Protein AF-0000000066259287 (afdb_homodimer)

Nearest PDB structures (foldseek):
  2nr0-assembly1_B  TM=9.447E-01  e=2.515E-27  Escherichia coli K-12
  1vs3-assembly1_B  TM=9.366E-01  e=5.566E-27  Thermus thermophilus HB8
  2nre-assembly1_A-2  TM=9.386E-01  e=3.685E-23  Escherichia coli K-12
  8q70-assembly1_A-2  TM=9.189E-01  e=1.086E-23  Pyrococcus furiosus
  7r9g-assembly1_A-2  TM=7.510E-01  e=1.791E-16  Saccharomyces cerevisiae

pLDDT: mean 96.59, std 5.06, range [60.34, 98.94]

Sequence (496 aa):
MTRYKAIISYDGSGFFGYQVQPNTRTVQAEIEKALEKMHKGKSVRITASGRTDTGVHAKGQVIHFDSELDITAEKFQKALQVMTPFDISFLTVEEAPADFHARFGTVGKEYRYVIKRTKIFDPFSRNFALHYPYELDIAKMKQASERLIGEHDFTSFCSARTERDSKVRTLYSIDFYEEDAETLVIAFQGNGFLYNMVRILTGTLLDAGQGRISPDDITKALLAHDRQKLISKTAPPQGLYLWRVDYEMTRYKAIISYDGSGFFGYQVQPNTRTVQAEIEKALEKMHKGKSVRITASGRTDTGVHAKGQVIHFDSELDITAEKFQKALQVMTPFDISFLTVEEAPADFHARFGTVGKEYRYVIKRTKIFDPFSRNFALHYPYELDIAKMKQASERLIGEHDFTSFCSARTERDSKVRTLYSIDFYEEDAETLVIAFQGNGFLYNMVRILTGTLLDAGQGRISPDDITKALLAHDRQKLISKTAPPQGLYLWRVDYE

Secondary structure (DSSP, 8-state):
-EEEEEEEEE-GGGSS-SS--TTS--HHHHHHHHHHHHTTT-----EES--PPTT-EEEEEEEEEEE-----HHHHHHHHHHHS-TTEEEEEEEEE-TT--TTTSEEEEEEEEEEE--SS--TTTTTTSEE--S---HHHHHHHHHTTSEEEE-GGGS-TT--SS--EEEEEEEEEEEEETTEEEEEEEES---TTHHHHHHHHHHHHHTTSS-HHHHHHHHHHT-GGG--PPPPPGGGEEEEEEEE-/-EEEEEEEEE-GGGSS-SS--TTS--HHHHHHHHHHHHTTT-----EES--PPTT-EEEEEEEEEEE-----HHHHHHHHHHHS-TTEEEEEEEEE-TT--TTTSEEEEEEEEEEE--SS--TTTTTTSEE--S---HHHHHHHHHTTSEEEE-GGGS-TT--SS--EEEEEEEEEEEEETTEEEEEEEES---TTHHHHHHHHHHHHHTTSS-HHHHHHHHHHT-GGG--PPPPPGGGEEEEEEEE-

Structure (mmCIF, N/CA/C/O backbone):
data_AF-0000000066259287-model_v1
#
loop_
_entity.id
_entity.type
_entity.pdbx_description
1 polymer 'tRNA pseudouridine synthase A'
#
loop_
_atom_site.group_PDB
_atom_site.id
_atom_site.type_symbol
_atom_site.label_atom_id
_atom_site.label_alt_id
_atom_site.label_comp_id
_atom_site.label_asym_id
_atom_site.label_entity_id
_atom_site.label_seq_id
_atom_site.pdbx_PDB_ins_code
_atom_site.Cartn_x
_atom_site.Cartn_y
_atom_site.Cartn_z
_atom_site.occupancy
_atom_site.B_iso_or_equiv
_atom_site.auth_seq_id
_atom_site.auth_comp_id
_atom_site.auth_asym_id
_atom_site.auth_atom_id
_atom_site.pdbx_PDB_model_num
ATOM 1 N N . MET A 1 1 ? -24 -31.766 -3.244 1 91.5 1 MET A N 1
ATOM 2 C CA . MET A 1 1 ? -22.875 -30.844 -2.998 1 91.5 1 MET A CA 1
ATOM 3 C C . MET A 1 1 ? -22.531 -30.047 -4.25 1 91.5 1 MET A C 1
ATOM 5 O O . MET A 1 1 ? -22.484 -30.609 -5.348 1 91.5 1 MET A O 1
ATOM 9 N N . THR A 1 2 ? -22.562 -28.812 -4.176 1 97.38 2 THR A N 1
ATOM 10 C CA . THR A 1 2 ? -22.281 -27.922 -5.297 1 97.38 2 THR A CA 1
ATOM 11 C C . THR A 1 2 ? -20.828 -27.453 -5.262 1 97.38 2 THR A C 1
ATOM 13 O O . THR A 1 2 ? -20.297 -27.125 -4.199 1 97.38 2 THR A O 1
ATOM 16 N N . ARG A 1 3 ? -20.203 -27.547 -6.453 1 98.25 3 ARG A N 1
ATOM 17 C CA . ARG A 1 3 ? -18.844 -27.016 -6.578 1 98.25 3 ARG A CA 1
ATOM 18 C C . ARG A 1 3 ? -18.875 -25.531 -6.895 1 98.25 3 ARG A C 1
ATOM 20 O O . ARG A 1 3 ? -19.609 -25.078 -7.773 1 98.25 3 ARG A O 1
ATOM 27 N N . TYR A 1 4 ? -18.031 -24.781 -6.133 1 98.69 4 TYR A N 1
ATOM 28 C CA . TYR A 1 4 ? -17.891 -23.344 -6.359 1 98.69 4 TYR A CA 1
ATOM 29 C C . TYR A 1 4 ? -16.453 -23 -6.766 1 98.69 4 TYR A C 1
ATOM 31 O O . TYR A 1 4 ? -15.5 -23.547 -6.23 1 98.69 4 TYR A O 1
ATOM 39 N N . LYS A 1 5 ? -16.344 -22.125 -7.77 1 98.81 5 LYS A N 1
ATOM 40 C CA . LYS A 1 5 ? -15.102 -21.484 -8.172 1 98.81 5 LYS A CA 1
ATOM 41 C C . LYS A 1 5 ? -15.055 -20.031 -7.691 1 98.81 5 LYS A C 1
ATOM 43 O O . LYS A 1 5 ? -16.016 -19.281 -7.859 1 98.81 5 LYS A O 1
ATOM 48 N N . ALA A 1 6 ? -13.984 -19.656 -7.082 1 98.88 6 ALA A N 1
ATOM 49 C CA . ALA A 1 6 ? -13.82 -18.281 -6.633 1 98.88 6 ALA A CA 1
ATOM 50 C C . ALA A 1 6 ? -12.5 -17.703 -7.133 1 98.88 6 ALA A C 1
ATOM 52 O O . ALA A 1 6 ? -11.477 -18.391 -7.141 1 98.88 6 ALA A O 1
ATOM 53 N N . ILE A 1 7 ? -12.531 -16.484 -7.621 1 98.88 7 ILE A N 1
ATOM 54 C CA . ILE A 1 7 ? -11.328 -15.688 -7.848 1 98.88 7 ILE A CA 1
ATOM 55 C C . ILE A 1 7 ? -11.078 -14.773 -6.648 1 98.88 7 ILE A C 1
ATOM 57 O O . ILE A 1 7 ? -11.961 -13.992 -6.266 1 98.88 7 ILE A O 1
ATOM 61 N N . ILE A 1 8 ? -9.906 -14.906 -6.078 1 98.88 8 ILE A N 1
ATOM 62 C CA . ILE A 1 8 ? -9.633 -14.125 -4.879 1 98.88 8 ILE A CA 1
ATOM 63 C C . ILE A 1 8 ? -8.352 -13.312 -5.074 1 98.88 8 ILE A C 1
ATOM 65 O O . ILE A 1 8 ? -7.5 -13.68 -5.887 1 98.88 8 ILE A O 1
ATOM 69 N N . SER A 1 9 ? -8.266 -12.227 -4.402 1 98.88 9 SER A N 1
ATOM 70 C CA . SER A 1 9 ? -7.09 -11.375 -4.293 1 98.88 9 SER A CA 1
ATOM 71 C C . SER A 1 9 ? -6.648 -11.219 -2.842 1 98.88 9 SER A C 1
ATOM 73 O O . SER A 1 9 ? -7.473 -11.25 -1.929 1 98.88 9 SER A O 1
ATOM 75 N N . TYR A 1 10 ? -5.324 -11.195 -2.646 1 98.88 10 TYR A N 1
ATOM 76 C CA . TYR A 1 10 ? -4.887 -10.984 -1.27 1 98.88 10 TYR A CA 1
ATOM 77 C C . TYR A 1 10 ? -3.535 -10.281 -1.226 1 98.88 10 TYR A C 1
ATOM 79 O O . TYR A 1 10 ? -2.688 -10.5 -2.098 1 98.88 10 TYR A O 1
ATOM 87 N N . ASP A 1 11 ? -3.402 -9.398 -0.291 1 98.75 11 ASP A N 1
ATOM 88 C CA . ASP A 1 11 ? -2.123 -8.867 0.172 1 98.75 11 ASP A CA 1
ATOM 89 C C . ASP A 1 11 ? -1.37 -9.898 1.007 1 98.75 11 ASP A C 1
ATOM 91 O O . ASP A 1 11 ? -1.726 -10.148 2.16 1 98.75 11 ASP A O 1
ATOM 95 N N . GLY A 1 12 ? -0.297 -10.398 0.439 1 98.62 12 GLY A N 1
ATOM 96 C CA . GLY A 1 12 ? 0.396 -11.516 1.062 1 98.62 12 GLY A CA 1
ATOM 97 C C . GLY A 1 12 ? 1.355 -11.094 2.156 1 98.62 12 GLY A C 1
ATOM 98 O O . GLY A 1 12 ? 1.948 -11.93 2.834 1 98.62 12 GLY A O 1
ATOM 99 N N . SER A 1 13 ? 1.472 -9.867 2.473 1 97.75 13 SER A N 1
ATOM 100 C CA . SER A 1 13 ? 2.506 -9.328 3.354 1 97.75 13 SER A CA 1
ATOM 101 C C . SER A 1 13 ? 2.387 -9.906 4.762 1 97.75 13 SER A C 1
ATOM 103 O O . SER A 1 13 ? 3.391 -10.078 5.453 1 97.75 13 SER A O 1
ATOM 105 N N . GLY A 1 14 ? 1.187 -10.234 5.152 1 97.19 14 GLY A N 1
ATOM 106 C CA . GLY A 1 14 ? 0.972 -10.688 6.516 1 97.19 14 GLY A CA 1
ATOM 107 C C . GLY A 1 14 ? 0.771 -12.188 6.617 1 97.19 14 GLY A C 1
ATOM 108 O O . GLY A 1 14 ? 0.354 -12.695 7.66 1 97.19 14 GLY A O 1
ATOM 109 N N . PHE A 1 15 ? 1.06 -12.883 5.527 1 98.5 15 PHE A N 1
ATOM 110 C CA . PHE A 1 15 ? 0.811 -14.32 5.508 1 98.5 15 PHE A CA 1
ATOM 111 C C . PHE A 1 15 ? 2.119 -15.094 5.387 1 98.5 15 PHE A C 1
ATOM 113 O O . PHE A 1 15 ? 3.047 -14.648 4.711 1 98.5 15 PHE A O 1
ATOM 120 N N . PHE A 1 16 ? 2.172 -16.219 5.973 1 98.12 16 PHE A N 1
ATOM 121 C CA . PHE A 1 16 ? 3.248 -17.172 5.766 1 98.12 16 PHE A CA 1
ATOM 122 C C . PHE A 1 16 ? 2.926 -18.109 4.605 1 98.12 16 PHE A C 1
ATOM 124 O O . PHE A 1 16 ? 2.973 -19.328 4.754 1 98.12 16 PHE A O 1
ATOM 131 N N . GLY A 1 17 ? 2.525 -17.453 3.447 1 98 17 GLY A N 1
ATOM 132 C CA . GLY A 1 17 ? 2.186 -18.188 2.234 1 98 17 GLY A CA 1
ATOM 133 C C . GLY A 1 17 ? 0.707 -18.5 2.127 1 98 17 GLY A C 1
ATOM 134 O O . GLY A 1 17 ? -0.093 -18.062 2.951 1 98 17 GLY A O 1
ATOM 135 N N . TYR A 1 18 ? 0.449 -19.203 1.078 1 98.5 18 TYR A N 1
ATOM 136 C CA . TYR A 1 18 ? -0.935 -19.578 0.822 1 98.5 18 TYR A CA 1
ATOM 137 C C . TYR A 1 18 ? -1.328 -20.797 1.652 1 98.5 18 TYR A C 1
ATOM 139 O O . TYR A 1 18 ? -2.367 -20.797 2.316 1 98.5 18 TYR A O 1
ATOM 147 N N . GLN A 1 19 ? -0.509 -21.781 1.679 1 97.62 19 GLN A N 1
ATOM 148 C CA . GLN A 1 19 ? -0.837 -23.109 2.166 1 97.62 19 GLN A CA 1
ATOM 149 C C . GLN A 1 19 ? -0.815 -23.156 3.691 1 97.62 19 GLN A C 1
ATOM 151 O O . GLN A 1 19 ? 0.083 -22.609 4.324 1 97.62 19 GLN A O 1
ATOM 156 N N . VAL A 1 20 ? -1.733 -23.922 4.199 1 97.62 20 VAL A N 1
ATOM 157 C CA . VAL A 1 20 ? -1.843 -24.094 5.645 1 97.62 20 VAL A CA 1
ATOM 158 C C . VAL A 1 20 ? -0.52 -24.609 6.203 1 97.62 20 VAL A C 1
ATOM 160 O O . VAL A 1 20 ? 0.093 -25.516 5.629 1 97.62 20 VAL A O 1
ATOM 163 N N . GLN A 1 21 ? -0.081 -24.016 7.203 1 94.38 21 GLN A N 1
ATOM 164 C CA . GLN A 1 21 ? 1.09 -24.406 7.98 1 94.38 21 GLN A CA 1
ATOM 165 C C . GLN A 1 21 ? 0.806 -24.328 9.477 1 94.38 21 GLN A C 1
ATOM 167 O O . GLN A 1 21 ? 0.05 -23.453 9.922 1 94.38 21 GLN A O 1
ATOM 172 N N . PRO A 1 22 ? 1.396 -25.172 10.234 1 92.88 22 PRO A N 1
ATOM 173 C CA . PRO A 1 22 ? 1.131 -25.156 11.68 1 92.88 22 PRO A CA 1
ATOM 174 C C . PRO A 1 22 ? 1.491 -23.812 12.328 1 92.88 22 PRO A C 1
ATOM 176 O O . PRO A 1 22 ? 2.564 -23.266 12.062 1 92.88 22 PRO A O 1
ATOM 179 N N . ASN A 1 23 ? 0.58 -23.312 13.102 1 93.81 23 ASN A N 1
ATOM 180 C CA . ASN A 1 23 ? 0.761 -22.172 13.992 1 93.81 23 ASN A CA 1
ATOM 181 C C . ASN A 1 23 ? 1.172 -20.906 13.219 1 93.81 23 ASN A C 1
ATOM 183 O O . ASN A 1 23 ? 1.938 -20.094 13.727 1 93.81 23 ASN A O 1
ATOM 187 N N . THR A 1 24 ? 0.834 -20.844 12.008 1 96.12 24 THR A N 1
ATOM 188 C CA . THR A 1 24 ? 1.134 -19.641 11.234 1 96.12 24 THR A CA 1
ATOM 189 C C . THR A 1 24 ? -0.104 -19.156 10.477 1 96.12 24 THR A C 1
ATOM 191 O O . THR A 1 24 ? -1.01 -19.953 10.195 1 96.12 24 THR A O 1
ATOM 194 N N . ARG A 1 25 ? -0.189 -17.859 10.219 1 97.88 25 ARG A N 1
ATOM 195 C CA . ARG A 1 25 ? -1.289 -17.281 9.469 1 97.88 25 ARG A CA 1
ATOM 196 C C . ARG A 1 25 ? -1.091 -17.469 7.969 1 97.88 25 ARG A C 1
ATOM 198 O O . ARG A 1 25 ? -0.099 -17.016 7.398 1 97.88 25 ARG A O 1
ATOM 205 N N . THR A 1 26 ? -1.987 -18.234 7.34 1 98.75 26 THR A N 1
ATOM 206 C CA . THR A 1 26 ? -1.92 -18.469 5.902 1 98.75 26 THR A CA 1
ATOM 207 C C . THR A 1 26 ? -3.238 -18.109 5.227 1 98.75 26 THR A C 1
ATOM 209 O O . THR A 1 26 ? -4.27 -17.984 5.891 1 98.75 26 THR A O 1
ATOM 212 N N . VAL A 1 27 ? -3.229 -17.844 3.932 1 98.81 27 VAL A N 1
ATOM 213 C CA . VAL A 1 27 ? -4.418 -17.469 3.176 1 98.81 27 VAL A CA 1
ATOM 214 C C . VAL A 1 27 ? -5.457 -18.578 3.244 1 98.81 27 VAL A C 1
ATOM 216 O O . VAL A 1 27 ? -6.621 -18.344 3.557 1 98.81 27 VAL A O 1
ATOM 219 N N . GLN A 1 28 ? -4.984 -19.781 3.002 1 98.81 28 GLN A N 1
ATOM 220 C CA . GLN A 1 28 ? -5.863 -20.953 2.996 1 98.81 28 GLN A CA 1
ATOM 221 C C . GLN A 1 28 ? -6.559 -21.125 4.344 1 98.81 28 GLN A C 1
ATOM 223 O O . GLN A 1 28 ? -7.77 -21.344 4.402 1 98.81 28 GLN A O 1
ATOM 228 N N . ALA A 1 29 ? -5.793 -21.031 5.395 1 98.56 29 ALA A N 1
ATOM 229 C CA . ALA A 1 29 ? -6.34 -21.219 6.734 1 98.56 29 ALA A CA 1
ATOM 230 C C . ALA A 1 29 ? -7.441 -20.219 7.031 1 98.56 29 ALA A C 1
ATOM 232 O O . ALA A 1 29 ? -8.477 -20.562 7.598 1 98.56 29 ALA A O 1
ATOM 233 N N . GLU A 1 30 ? -7.242 -18.969 6.66 1 98.69 30 GLU A N 1
ATOM 234 C CA . GLU A 1 30 ? -8.242 -17.922 6.898 1 98.69 30 GLU A CA 1
ATOM 235 C C . GLU A 1 30 ? -9.539 -18.219 6.152 1 98.69 30 GLU A C 1
ATOM 237 O O . GLU A 1 30 ? -10.625 -18.047 6.695 1 98.69 30 GLU A O 1
ATOM 242 N N . ILE A 1 31 ? -9.414 -18.656 4.918 1 98.81 31 ILE A N 1
ATOM 243 C CA . ILE A 1 31 ? -10.586 -18.922 4.098 1 98.81 31 ILE A CA 1
ATOM 244 C C . ILE A 1 31 ? -11.312 -20.156 4.625 1 98.81 31 ILE A C 1
ATOM 246 O O . ILE A 1 31 ? -12.547 -20.172 4.738 1 98.81 31 ILE A O 1
ATOM 250 N N . GLU A 1 32 ? -10.57 -21.203 4.957 1 98.69 32 GLU A N 1
ATOM 251 C CA . GLU A 1 32 ? -11.195 -22.422 5.465 1 98.69 32 GLU A CA 1
ATOM 252 C C . GLU A 1 32 ? -11.867 -22.188 6.812 1 98.69 32 GLU A C 1
ATOM 254 O O . GLU A 1 32 ? -12.898 -22.781 7.113 1 98.69 32 GLU A O 1
ATOM 259 N N . LYS A 1 33 ? -11.266 -21.344 7.621 1 98.38 33 LYS A N 1
ATOM 260 C CA . LYS A 1 33 ? -11.906 -20.938 8.875 1 98.38 33 LYS A CA 1
ATOM 261 C C . LYS A 1 33 ? -13.273 -20.312 8.617 1 98.38 33 LYS A C 1
ATOM 263 O O . LYS A 1 33 ? -14.242 -20.641 9.305 1 98.38 33 LYS A O 1
ATOM 268 N N . ALA A 1 34 ? -13.352 -19.406 7.684 1 98.62 34 ALA A N 1
ATOM 269 C CA . ALA A 1 34 ? -14.609 -18.766 7.324 1 98.62 34 ALA A CA 1
ATOM 270 C C . ALA A 1 34 ? -15.625 -19.781 6.816 1 98.62 34 ALA A C 1
ATOM 272 O O . ALA A 1 34 ? -16.781 -19.766 7.227 1 98.62 34 ALA A O 1
ATOM 273 N N . LEU A 1 35 ? -15.188 -20.703 5.965 1 98.75 35 LEU A N 1
ATOM 274 C CA . LEU A 1 35 ? -16.062 -21.734 5.418 1 98.75 35 LEU A CA 1
ATOM 275 C C . LEU A 1 35 ? -16.562 -22.656 6.52 1 98.75 35 LEU A C 1
ATOM 277 O O . LEU A 1 35 ? -17.719 -23.062 6.508 1 98.75 35 LEU A O 1
ATOM 281 N N . GLU A 1 36 ? -15.656 -22.984 7.426 1 98.69 36 GLU A N 1
ATOM 282 C CA . GLU A 1 36 ? -16.047 -23.828 8.547 1 98.69 36 GLU A CA 1
ATOM 283 C C . GLU A 1 36 ? -17.172 -23.172 9.359 1 98.69 36 GLU A C 1
ATOM 285 O O . GLU A 1 36 ? -18.141 -23.844 9.719 1 98.69 36 GLU A O 1
ATOM 290 N N . LYS A 1 37 ? -17.031 -21.922 9.609 1 98.31 37 LYS A N 1
ATOM 291 C CA . LYS A 1 37 ? -18.047 -21.188 10.336 1 98.31 37 LYS A CA 1
ATOM 292 C C . LYS A 1 37 ? -19.375 -21.172 9.57 1 98.31 37 LYS A C 1
ATOM 294 O O . LYS A 1 37 ? -20.438 -21.406 10.148 1 98.31 37 LYS A O 1
ATOM 299 N N . MET A 1 38 ? -19.297 -20.953 8.289 1 97.81 38 MET A N 1
ATOM 300 C CA . MET A 1 38 ? -20.484 -20.922 7.445 1 97.81 38 MET A CA 1
ATOM 301 C C . MET A 1 38 ? -21.188 -22.266 7.438 1 97.81 38 MET A C 1
ATOM 303 O O . MET A 1 38 ? -22.391 -22.344 7.223 1 97.81 38 MET A O 1
ATOM 307 N N . HIS A 1 39 ? -20.406 -23.281 7.688 1 98.12 39 HIS A N 1
ATOM 308 C CA . HIS A 1 39 ? -20.938 -24.641 7.617 1 98.12 39 HIS A CA 1
ATOM 309 C C . HIS A 1 39 ? -21.141 -25.234 9.008 1 98.12 39 HIS A C 1
ATOM 311 O O . HIS A 1 39 ? -21.047 -26.438 9.195 1 98.12 39 HIS A O 1
ATOM 317 N N . LYS A 1 40 ? -21.203 -24.359 9.992 1 97.38 40 LYS A N 1
ATOM 318 C CA . LYS A 1 40 ? -21.547 -24.734 11.359 1 97.38 40 LYS A CA 1
ATOM 319 C C . LYS A 1 40 ? -20.531 -25.719 11.945 1 97.38 40 LYS A C 1
ATOM 321 O O . LYS A 1 40 ? -20.922 -26.719 12.539 1 97.38 40 LYS A O 1
ATOM 326 N N . GLY A 1 41 ? -19.312 -25.484 11.609 1 97.5 41 GLY A N 1
ATOM 327 C CA . GLY A 1 41 ? -18.25 -26.266 12.242 1 97.5 41 GLY A CA 1
ATOM 328 C C . GLY A 1 41 ? -17.734 -27.391 11.367 1 97.5 41 GLY A C 1
ATOM 329 O O . GLY A 1 41 ? -16.719 -28.016 11.68 1 97.5 41 GLY A O 1
ATOM 330 N N . LYS A 1 42 ? -18.484 -27.672 10.281 1 97.88 42 LYS A N 1
ATOM 331 C CA . LYS A 1 42 ? -18.016 -28.688 9.344 1 97.88 42 LYS A CA 1
ATOM 332 C C . LYS A 1 42 ? -16.859 -28.156 8.5 1 97.88 42 LYS A C 1
ATOM 334 O O . LYS A 1 42 ? -16.953 -27.062 7.922 1 97.88 42 LYS A O 1
ATOM 339 N N . SER A 1 43 ? -15.859 -28.938 8.492 1 97.62 43 SER A N 1
ATOM 340 C CA . SER A 1 43 ? -14.688 -28.531 7.73 1 97.62 43 SER A CA 1
ATOM 341 C C . SER A 1 43 ? -14.945 -28.594 6.227 1 97.62 43 SER A C 1
ATOM 343 O O . SER A 1 43 ? -15.562 -29.547 5.738 1 97.62 43 SER A O 1
ATOM 345 N N . VAL A 1 44 ? -14.555 -27.578 5.512 1 98.06 44 VAL A N 1
ATOM 346 C CA . VAL A 1 44 ? -14.57 -27.5 4.055 1 98.06 44 VAL A CA 1
ATOM 347 C C . VAL A 1 44 ? -13.172 -27.188 3.533 1 98.06 44 VAL A C 1
ATOM 349 O O . VAL A 1 44 ? -12.609 -26.141 3.85 1 98.06 44 VAL A O 1
ATOM 352 N N . ARG A 1 45 ? -12.648 -28.078 2.779 1 97.56 45 ARG A N 1
ATOM 353 C CA . ARG A 1 45 ? -11.312 -27.875 2.225 1 97.56 45 ARG A CA 1
ATOM 354 C C . ARG A 1 45 ? -11.375 -27.109 0.909 1 97.56 45 ARG A C 1
ATOM 356 O O . ARG A 1 45 ? -12.273 -27.344 0.092 1 97.56 45 ARG A O 1
ATOM 363 N N . ILE A 1 46 ? -10.391 -26.25 0.708 1 98.69 46 ILE A N 1
ATOM 364 C CA . ILE A 1 46 ? -10.312 -25.531 -0.561 1 98.69 46 ILE A CA 1
ATOM 365 C C . ILE A 1 46 ? -9.078 -25.984 -1.334 1 98.69 46 ILE A C 1
ATOM 367 O O . ILE A 1 46 ? -8.086 -26.422 -0.737 1 98.69 46 ILE A O 1
ATOM 371 N N . THR A 1 47 ? -9.164 -25.969 -2.615 1 98.56 47 THR A N 1
ATOM 372 C CA . THR A 1 47 ? -8.055 -26.234 -3.52 1 98.56 47 THR A CA 1
ATOM 373 C C . THR A 1 47 ? -7.723 -25 -4.352 1 98.56 47 THR A C 1
ATOM 375 O O . THR A 1 47 ? -8.617 -24.375 -4.93 1 98.56 47 THR A O 1
ATOM 378 N N . ALA A 1 48 ? -6.527 -24.656 -4.379 1 98.62 48 ALA A N 1
ATOM 379 C CA . ALA A 1 48 ? -6.09 -23.484 -5.137 1 98.62 48 ALA A CA 1
ATOM 380 C C . ALA A 1 48 ? -5.391 -23.891 -6.43 1 98.62 48 ALA A C 1
ATOM 382 O O . ALA A 1 48 ? -4.938 -25.031 -6.559 1 98.62 48 ALA A O 1
ATOM 383 N N . SER A 1 49 ? -5.355 -22.938 -7.344 1 98.31 49 SER A N 1
ATOM 384 C CA . SER A 1 49 ? -4.652 -23.172 -8.602 1 98.31 49 SER A CA 1
ATOM 385 C C . SER A 1 49 ? -3.146 -23.281 -8.383 1 98.31 49 SER A C 1
ATOM 387 O O . SER A 1 49 ? -2.436 -23.859 -9.195 1 98.31 49 SER A O 1
ATOM 389 N N . GLY A 1 50 ? -2.693 -22.672 -7.383 1 95.62 50 GLY A N 1
ATOM 390 C CA . GLY A 1 50 ? -1.29 -22.641 -7.004 1 95.62 50 GLY A CA 1
ATOM 391 C C . GLY A 1 50 ? -1.053 -22.109 -5.609 1 95.62 50 GLY A C 1
ATOM 392 O O . GLY A 1 50 ? -1.969 -21.562 -4.984 1 95.62 50 GLY A O 1
ATOM 393 N N . ARG A 1 51 ? 0.147 -22.344 -5.16 1 95.38 51 ARG A N 1
ATOM 394 C CA . ARG A 1 51 ? 0.532 -21.859 -3.834 1 95.38 51 ARG A CA 1
ATOM 395 C C . ARG A 1 51 ? 1.543 -20.734 -3.934 1 95.38 51 ARG A C 1
ATOM 397 O O . ARG A 1 51 ? 2.504 -20.812 -4.703 1 95.38 51 ARG A O 1
ATOM 404 N N . THR A 1 52 ? 1.248 -19.625 -3.27 1 98.31 52 THR A N 1
ATOM 405 C CA . THR A 1 52 ? 2.195 -18.516 -3.229 1 98.31 52 THR A CA 1
ATOM 406 C C . THR A 1 52 ? 3.064 -18.594 -1.978 1 98.31 52 THR A C 1
ATOM 408 O O . THR A 1 52 ? 2.604 -19.031 -0.921 1 98.31 52 THR A O 1
ATOM 411 N N . ASP A 1 53 ? 4.281 -18.109 -2.072 1 96.75 53 ASP A N 1
ATOM 412 C CA . ASP A 1 53 ? 5.23 -18.078 -0.962 1 96.75 53 ASP A CA 1
ATOM 413 C C . ASP A 1 53 ? 4.84 -17 0.058 1 96.75 53 ASP A C 1
ATOM 415 O O . ASP A 1 53 ? 3.957 -16.188 -0.2 1 96.75 53 ASP A O 1
ATOM 419 N N . THR A 1 54 ? 5.543 -17.203 1.216 1 97.88 54 THR A N 1
ATOM 420 C CA . THR A 1 54 ? 5.43 -16.141 2.221 1 97.88 54 THR A CA 1
ATOM 421 C C . THR A 1 54 ? 5.695 -14.773 1.602 1 97.88 54 THR A C 1
ATOM 423 O O . THR A 1 54 ? 6.688 -14.594 0.893 1 97.88 54 THR A O 1
ATOM 426 N N . GLY A 1 55 ? 4.742 -13.867 1.801 1 98.38 55 GLY A N 1
ATOM 427 C CA . GLY A 1 55 ? 4.953 -12.492 1.376 1 98.38 55 GLY A CA 1
ATOM 428 C C . GLY A 1 55 ? 4.504 -12.234 -0.05 1 98.38 55 GLY A C 1
ATOM 429 O O . GLY A 1 55 ? 4.453 -11.078 -0.491 1 98.38 55 GLY A O 1
ATOM 430 N N . VAL A 1 56 ? 4.195 -13.289 -0.812 1 98.88 56 VAL A N 1
ATOM 431 C CA . VAL A 1 56 ? 3.779 -13.141 -2.203 1 98.88 56 VAL A CA 1
ATOM 432 C C . VAL A 1 56 ? 2.285 -12.836 -2.268 1 98.88 56 VAL A C 1
ATOM 434 O O . VAL A 1 56 ? 1.503 -13.367 -1.475 1 98.88 56 VAL A O 1
ATOM 437 N N . HIS A 1 57 ? 1.918 -12.023 -3.207 1 98.94 57 HIS A N 1
ATOM 438 C CA . HIS A 1 57 ? 0.553 -11.531 -3.35 1 98.94 57 HIS A CA 1
ATOM 439 C C . HIS A 1 57 ? -0.201 -12.297 -4.43 1 98.94 57 HIS A C 1
ATOM 441 O O . HIS A 1 57 ? 0.391 -13.102 -5.152 1 98.94 57 HIS A O 1
ATOM 447 N N . ALA A 1 58 ? -1.503 -11.984 -4.473 1 98.94 58 ALA A N 1
ATOM 448 C CA . ALA A 1 58 ? -2.301 -12.438 -5.609 1 98.94 58 ALA A CA 1
ATOM 449 C C . ALA A 1 58 ? -3.354 -11.398 -5.988 1 98.94 58 ALA A C 1
ATOM 451 O O . ALA A 1 58 ? -4.023 -10.836 -5.117 1 98.94 58 ALA A O 1
ATOM 452 N N . LYS A 1 59 ? -3.434 -11.148 -7.238 1 98.69 59 LYS A N 1
ATOM 453 C CA . LYS A 1 59 ? -4.512 -10.328 -7.785 1 98.69 59 LYS A CA 1
ATOM 454 C C . LYS A 1 59 ? -5.648 -11.203 -8.32 1 98.69 59 LYS A C 1
ATOM 456 O O . LYS A 1 59 ? -6.797 -10.758 -8.383 1 98.69 59 LYS A O 1
ATOM 461 N N . GLY A 1 60 ? -5.238 -12.477 -8.68 1 98.75 60 GLY A N 1
ATOM 462 C CA . GLY A 1 60 ? -6.234 -13.352 -9.273 1 98.75 60 GLY A CA 1
ATOM 463 C C . GLY A 1 60 ? -5.973 -14.82 -9.016 1 98.75 60 GLY A C 1
ATOM 464 O O . GLY A 1 60 ? -5.914 -15.625 -9.945 1 98.75 60 GLY A O 1
ATOM 465 N N . GLN A 1 61 ? -5.855 -15.234 -7.781 1 98.81 61 GLN A N 1
ATOM 466 C CA . GLN A 1 61 ? -5.824 -16.641 -7.418 1 98.81 61 GLN A CA 1
ATOM 467 C C . GLN A 1 61 ? -7.191 -17.297 -7.609 1 98.81 61 GLN A C 1
ATOM 469 O O . GLN A 1 61 ? -8.219 -16.656 -7.398 1 98.81 61 GLN A O 1
ATOM 474 N N . VAL A 1 62 ? -7.188 -18.516 -8.055 1 98.94 62 VAL A N 1
ATOM 475 C CA . VAL A 1 62 ? -8.438 -19.234 -8.219 1 98.94 62 VAL A CA 1
ATOM 476 C C . VAL A 1 62 ? -8.484 -20.406 -7.238 1 98.94 62 VAL A C 1
ATOM 478 O O . VAL A 1 62 ? -7.52 -21.156 -7.109 1 98.94 62 VAL A O 1
ATOM 481 N N . ILE A 1 63 ? -9.57 -20.5 -6.57 1 98.88 63 ILE A N 1
ATOM 482 C CA . ILE A 1 63 ? -9.781 -21.625 -5.684 1 98.88 63 ILE A CA 1
ATOM 483 C C . ILE A 1 63 ? -11.117 -22.297 -6.008 1 98.88 63 ILE A C 1
ATOM 485 O O . ILE A 1 63 ? -11.969 -21.703 -6.676 1 98.88 63 ILE A O 1
ATOM 489 N N . HIS A 1 64 ? -11.273 -23.547 -5.59 1 98.81 64 HIS A N 1
ATOM 490 C CA . HIS A 1 64 ? -12.594 -24.172 -5.613 1 98.81 64 HIS A CA 1
ATOM 491 C C . HIS A 1 64 ? -12.867 -24.938 -4.32 1 98.81 64 HIS A C 1
ATOM 493 O O . HIS A 1 64 ? -11.938 -25.281 -3.59 1 98.81 64 HIS A O 1
ATOM 499 N N . PHE A 1 65 ? -14.062 -25.078 -3.986 1 98.75 65 PHE A N 1
ATOM 500 C CA . PHE A 1 65 ? -14.547 -25.844 -2.84 1 98.75 65 PHE A CA 1
ATOM 501 C C . PHE A 1 65 ? -15.953 -26.375 -3.098 1 98.75 65 PHE A C 1
ATOM 503 O O . PHE A 1 65 ? -16.625 -25.922 -4.023 1 98.75 65 PHE A O 1
ATOM 510 N N . ASP A 1 66 ? -16.312 -27.344 -2.322 1 98.56 66 ASP A N 1
ATOM 511 C CA . ASP A 1 66 ? -17.641 -27.922 -2.406 1 98.56 66 ASP A CA 1
ATOM 512 C C . ASP A 1 66 ? -18.484 -27.578 -1.181 1 98.56 66 ASP A C 1
ATOM 514 O O . ASP A 1 66 ? -17.969 -27.5 -0.066 1 98.56 66 ASP A O 1
ATOM 518 N N . SER A 1 67 ? -19.734 -27.328 -1.46 1 98.31 67 SER A N 1
ATOM 519 C CA . SER A 1 67 ? -20.609 -26.984 -0.342 1 98.31 67 SER A CA 1
ATOM 520 C C . SER A 1 67 ? -21.984 -27.609 -0.498 1 98.31 67 SER A C 1
ATOM 522 O O . SER A 1 67 ? -22.5 -27.719 -1.614 1 98.31 67 SER A O 1
ATOM 524 N N . GLU A 1 68 ? -22.641 -27.953 0.627 1 97.12 68 GLU A N 1
ATOM 525 C CA . GLU A 1 68 ? -24.016 -28.469 0.647 1 97.12 68 GLU A CA 1
ATOM 526 C C . GLU A 1 68 ? -25.016 -27.375 0.992 1 97.12 68 GLU A C 1
ATOM 528 O O . GLU A 1 68 ? -26.219 -27.609 1.006 1 97.12 68 GLU A O 1
ATOM 533 N N . LEU A 1 69 ? -24.406 -26.203 1.309 1 97.25 69 LEU A N 1
ATOM 534 C CA . LEU A 1 69 ? -25.281 -25.094 1.681 1 97.25 69 LEU A CA 1
ATOM 535 C C . LEU A 1 69 ? -26.141 -24.672 0.497 1 97.25 69 LEU A C 1
ATOM 537 O O . LEU A 1 69 ? -25.656 -24.609 -0.637 1 97.25 69 LEU A O 1
ATOM 541 N N . ASP A 1 70 ? -27.375 -24.406 0.814 1 95.62 70 ASP A N 1
ATOM 542 C CA . ASP A 1 70 ? -28.312 -23.969 -0.216 1 95.62 70 ASP A CA 1
ATOM 543 C C . ASP A 1 70 ? -28.375 -22.438 -0.278 1 95.62 70 ASP A C 1
ATOM 545 O O . ASP A 1 70 ? -29.406 -21.844 0.015 1 95.62 70 ASP A O 1
ATOM 549 N N . ILE A 1 71 ? -27.328 -21.844 -0.679 1 96.31 71 ILE A N 1
ATOM 550 C CA . ILE A 1 71 ? -27.25 -20.391 -0.875 1 96.31 71 ILE A CA 1
ATOM 551 C C . ILE A 1 71 ? -26.641 -20.094 -2.24 1 96.31 71 ILE A C 1
ATOM 553 O O . ILE A 1 71 ? -25.969 -20.953 -2.83 1 96.31 71 ILE A O 1
ATOM 557 N N . THR A 1 72 ? -26.938 -18.906 -2.729 1 97.44 72 THR A N 1
ATOM 558 C CA . THR A 1 72 ? -26.453 -18.531 -4.051 1 97.44 72 THR A CA 1
ATOM 559 C C . THR A 1 72 ? -24.969 -18.188 -4.008 1 97.44 72 THR A C 1
ATOM 561 O O . THR A 1 72 ? -24.422 -17.922 -2.938 1 97.44 72 THR A O 1
ATOM 564 N N . ALA A 1 73 ? -24.312 -18.188 -5.129 1 98.25 73 ALA A N 1
ATOM 565 C CA . ALA A 1 73 ? -22.906 -17.797 -5.25 1 98.25 73 ALA A CA 1
ATOM 566 C C . ALA A 1 73 ? -22.688 -16.375 -4.746 1 98.25 73 ALA A C 1
ATOM 568 O O . ALA A 1 73 ? -21.672 -16.094 -4.105 1 98.25 73 ALA A O 1
ATOM 569 N N . GLU A 1 74 ? -23.641 -15.547 -5.031 1 97.75 74 GLU A N 1
ATOM 570 C CA . GLU A 1 74 ? -23.562 -14.164 -4.586 1 97.75 74 GLU A CA 1
ATOM 571 C C . GLU A 1 74 ? -23.531 -14.07 -3.061 1 97.75 74 GLU A C 1
ATOM 573 O O . GLU A 1 74 ? -22.797 -13.273 -2.488 1 97.75 74 GLU A O 1
ATOM 578 N N . LYS A 1 75 ? -24.328 -14.82 -2.48 1 97.81 75 LYS A N 1
ATOM 579 C CA . LYS A 1 75 ? -24.375 -14.836 -1.021 1 97.81 75 LYS A CA 1
ATOM 580 C C . LYS A 1 75 ? -23.062 -15.391 -0.442 1 97.81 75 LYS A C 1
ATOM 582 O O . LYS A 1 75 ? -22.578 -14.898 0.577 1 97.81 75 LYS A O 1
ATOM 587 N N . PHE A 1 76 ? -22.531 -16.469 -1.109 1 98.06 76 PHE A N 1
ATOM 588 C CA . PHE A 1 76 ? -21.234 -16.969 -0.702 1 98.06 76 PHE A CA 1
ATOM 589 C C . PHE A 1 76 ? -20.188 -15.867 -0.758 1 98.06 76 PHE A C 1
ATOM 591 O O . PHE A 1 76 ? -19.406 -15.68 0.187 1 98.06 76 PHE A O 1
ATOM 598 N N . GLN A 1 77 ? -20.172 -15.164 -1.85 1 98.31 77 GLN A N 1
ATOM 599 C CA . GLN A 1 77 ? -19.188 -14.109 -2.035 1 98.31 77 GLN A CA 1
ATOM 600 C C . GLN A 1 77 ? -19.266 -13.062 -0.927 1 98.31 77 GLN A C 1
ATOM 602 O O . GLN A 1 77 ? -18.25 -12.703 -0.327 1 98.31 77 GLN A O 1
ATOM 607 N N . LYS A 1 78 ? -20.469 -12.633 -0.64 1 97.31 78 LYS A N 1
ATOM 608 C CA . LYS A 1 78 ? -20.688 -11.617 0.386 1 97.31 78 LYS A CA 1
ATOM 609 C C . LYS A 1 78 ? -20.297 -12.133 1.765 1 97.31 78 LYS A C 1
ATOM 611 O O . LYS A 1 78 ? -19.594 -11.445 2.514 1 97.31 78 LYS A O 1
ATOM 616 N N . ALA A 1 79 ? -20.75 -13.32 2.068 1 97.94 79 ALA A N 1
ATOM 617 C CA . ALA A 1 79 ? -20.484 -13.906 3.377 1 97.94 79 ALA A CA 1
ATOM 618 C C . ALA A 1 79 ? -18.984 -14.117 3.58 1 97.94 79 ALA A C 1
ATOM 620 O O . ALA A 1 79 ? -18.438 -13.789 4.637 1 97.94 79 ALA A O 1
ATOM 621 N N . LEU A 1 80 ? -18.328 -14.672 2.568 1 98.31 80 LEU A N 1
ATOM 622 C CA . LEU A 1 80 ? -16.906 -14.938 2.666 1 98.31 80 LEU A CA 1
ATOM 623 C C . LEU A 1 80 ? -16.109 -13.633 2.826 1 98.31 80 LEU A C 1
ATOM 625 O O . LEU A 1 80 ? -15.148 -13.578 3.59 1 98.31 80 LEU A O 1
ATOM 629 N N . GLN A 1 81 ? -16.531 -12.617 2.098 1 97.38 81 GLN A N 1
ATOM 630 C CA . GLN A 1 81 ? -15.828 -11.344 2.207 1 97.38 81 GLN A CA 1
ATOM 631 C C . GLN A 1 81 ? -15.93 -10.781 3.623 1 97.38 81 GLN A C 1
ATOM 633 O O . GLN A 1 81 ? -14.961 -10.227 4.145 1 97.38 81 GLN A O 1
ATOM 638 N N . VAL A 1 82 ? -17.062 -10.953 4.242 1 96.25 82 VAL A N 1
ATOM 639 C CA . VAL A 1 82 ? -17.281 -10.414 5.578 1 96.25 82 VAL A CA 1
ATOM 640 C C . VAL A 1 82 ? -16.562 -11.273 6.609 1 96.25 82 VAL A C 1
ATOM 642 O O . VAL A 1 82 ? -16.062 -10.758 7.617 1 96.25 82 VAL A O 1
ATOM 645 N N . MET A 1 83 ? -16.391 -12.508 6.336 1 97.94 83 MET A N 1
ATOM 646 C CA . MET A 1 83 ? -15.914 -13.453 7.336 1 97.94 83 MET A CA 1
ATOM 647 C C . MET A 1 83 ? -14.406 -13.633 7.23 1 97.94 83 MET A C 1
ATOM 649 O O . MET A 1 83 ? -13.789 -14.281 8.078 1 97.94 83 MET A O 1
ATOM 653 N N . THR A 1 84 ? -13.781 -13.148 6.191 1 98 84 THR A N 1
ATOM 654 C CA . THR A 1 84 ? -12.328 -13.203 6.07 1 98 84 THR A CA 1
ATOM 655 C C . THR A 1 84 ? -11.719 -11.828 6.312 1 98 84 THR A C 1
ATOM 657 O O . THR A 1 84 ? -12.383 -10.805 6.152 1 98 84 THR A O 1
ATOM 660 N N . PRO A 1 85 ? -10.461 -11.828 6.793 1 97.19 85 PRO A N 1
ATOM 661 C CA . PRO A 1 85 ? -9.812 -10.531 7 1 97.19 85 PRO A CA 1
ATOM 662 C C . PRO A 1 85 ? -9.695 -9.711 5.719 1 97.19 85 PRO A C 1
ATOM 664 O O . PRO A 1 85 ? -9.664 -10.273 4.621 1 97.19 85 PRO A O 1
ATOM 667 N N . PHE A 1 86 ? -9.5 -8.414 5.832 1 95.81 86 PHE A N 1
ATOM 668 C CA . PHE A 1 86 ? -9.594 -7.496 4.699 1 95.81 86 PHE A CA 1
ATOM 669 C C . PHE A 1 86 ? -8.281 -7.461 3.924 1 95.81 86 PHE A C 1
ATOM 671 O O . PHE A 1 86 ? -8.125 -6.66 3.002 1 95.81 86 PHE A O 1
ATOM 678 N N . ASP A 1 87 ? -7.387 -8.336 4.293 1 98.06 87 ASP A N 1
ATOM 679 C CA . ASP A 1 87 ? -6.246 -8.531 3.398 1 98.06 87 ASP A CA 1
ATOM 680 C C . ASP A 1 87 ? -6.527 -9.641 2.389 1 98.06 87 ASP A C 1
ATOM 682 O O . ASP A 1 87 ? -5.648 -10.016 1.612 1 98.06 87 ASP A O 1
ATOM 686 N N . ILE A 1 88 ? -7.746 -10.188 2.391 1 98.69 88 ILE A N 1
ATOM 687 C CA . ILE A 1 88 ? -8.258 -11.109 1.384 1 98.69 88 ILE A CA 1
ATOM 688 C C . ILE A 1 88 ? -9.539 -10.555 0.775 1 98.69 88 ILE A C 1
ATOM 690 O O . ILE A 1 88 ? -10.406 -10.047 1.492 1 98.69 88 ILE A O 1
ATOM 694 N N . SER A 1 89 ? -9.656 -10.625 -0.52 1 98.56 89 SER A N 1
ATOM 695 C CA . SER A 1 89 ? -10.859 -10.188 -1.229 1 98.56 89 SER A CA 1
ATOM 696 C C . SER A 1 89 ? -11.406 -11.289 -2.127 1 98.56 89 SER A C 1
ATOM 698 O O . SER A 1 89 ? -10.648 -11.992 -2.791 1 98.56 89 SER A O 1
ATOM 700 N N . PHE A 1 90 ? -12.68 -11.461 -2.115 1 98.62 90 PHE A N 1
ATOM 701 C CA . PHE A 1 90 ? -13.367 -12.352 -3.039 1 98.62 90 PHE A CA 1
ATOM 702 C C . PHE A 1 90 ? -13.922 -11.578 -4.23 1 98.62 90 PHE A C 1
ATOM 704 O O . PHE A 1 90 ? -14.977 -10.938 -4.125 1 98.62 90 PHE A O 1
ATOM 711 N N . LEU A 1 91 ? -13.305 -11.695 -5.312 1 98.5 91 LEU A N 1
ATOM 712 C CA . LEU A 1 91 ? -13.664 -10.938 -6.508 1 98.5 91 LEU A CA 1
ATOM 713 C C . LEU A 1 91 ? -14.891 -11.531 -7.18 1 98.5 91 LEU A C 1
ATOM 715 O O . LEU A 1 91 ? -15.797 -10.805 -7.594 1 98.5 91 LEU A O 1
ATOM 719 N N . THR A 1 92 ? -14.883 -12.852 -7.309 1 98.56 92 THR A N 1
ATOM 720 C CA . THR A 1 92 ? -16.047 -13.562 -7.848 1 98.56 92 THR A CA 1
ATOM 721 C C . THR A 1 92 ? -16.219 -14.914 -7.164 1 98.56 92 THR A C 1
ATOM 723 O O . THR A 1 92 ? -15.242 -15.5 -6.68 1 98.56 92 THR A O 1
ATOM 726 N N . VAL A 1 93 ? -17.359 -15.312 -7.023 1 98.69 93 VAL A N 1
ATOM 727 C CA . VAL A 1 93 ? -17.75 -16.672 -6.664 1 98.69 93 VAL A CA 1
ATOM 728 C C . VAL A 1 93 ? -18.844 -17.172 -7.613 1 98.69 93 VAL A C 1
ATOM 730 O O . VAL A 1 93 ? -19.828 -16.469 -7.844 1 98.69 93 VAL A O 1
ATOM 733 N N . GLU A 1 94 ? -18.625 -18.344 -8.188 1 98.75 94 GLU A N 1
ATOM 734 C CA . GLU A 1 94 ? -19.609 -18.891 -9.109 1 98.75 94 GLU A CA 1
ATOM 735 C C . GLU A 1 94 ? -19.688 -20.406 -8.977 1 98.75 94 GLU A C 1
ATOM 737 O O . GLU A 1 94 ? -18.75 -21.047 -8.531 1 98.75 94 GLU A O 1
ATOM 742 N N . GLU A 1 95 ? -20.828 -20.938 -9.328 1 98.44 95 GLU A N 1
ATOM 743 C CA . GLU A 1 95 ? -20.906 -22.391 -9.438 1 98.44 95 GLU A CA 1
ATOM 744 C C . GLU A 1 95 ? -20.078 -22.906 -10.602 1 98.44 95 GLU A C 1
ATOM 746 O O . GLU A 1 95 ? -19.953 -22.25 -11.633 1 98.44 95 GLU A O 1
ATOM 751 N N . ALA A 1 96 ? -19.516 -24.016 -10.398 1 98.06 96 ALA A N 1
ATOM 752 C CA . ALA A 1 96 ? -18.688 -24.641 -11.422 1 98.06 96 ALA A CA 1
ATOM 753 C C . ALA A 1 96 ? -19.094 -26.094 -11.648 1 98.06 96 ALA A C 1
ATOM 755 O O . ALA A 1 96 ? -19.766 -26.688 -10.805 1 98.06 96 ALA A O 1
ATOM 756 N N . PRO A 1 97 ? -18.734 -26.625 -12.859 1 97.44 97 PRO A N 1
ATOM 757 C CA . PRO A 1 97 ? -18.953 -28.047 -13.062 1 97.44 97 PRO A CA 1
ATOM 758 C C . PRO A 1 97 ? -18.297 -28.906 -11.984 1 97.44 97 PRO A C 1
ATOM 760 O O . PRO A 1 97 ? -17.25 -28.547 -11.461 1 97.44 97 PRO A O 1
ATOM 763 N N . ALA A 1 98 ? -18.859 -30.062 -11.75 1 96.69 98 ALA A N 1
ATOM 764 C CA . ALA A 1 98 ? -18.406 -30.938 -10.672 1 96.69 98 ALA A CA 1
ATOM 765 C C . ALA A 1 98 ? -16.969 -31.406 -10.914 1 96.69 98 ALA A C 1
ATOM 767 O O . ALA A 1 98 ? -16.25 -31.734 -9.969 1 96.69 98 ALA A O 1
ATOM 768 N N . ASP A 1 99 ? -16.547 -31.375 -12.156 1 96.56 99 ASP A N 1
ATOM 769 C CA . ASP A 1 99 ? -15.219 -31.875 -12.484 1 96.56 99 ASP A CA 1
ATOM 770 C C . ASP A 1 99 ? -14.203 -30.734 -12.578 1 96.56 99 ASP A C 1
ATOM 772 O O . ASP A 1 99 ? -13.031 -30.969 -12.883 1 96.56 99 ASP A O 1
ATOM 776 N N . PHE A 1 100 ? -14.734 -29.531 -12.352 1 97.81 100 PHE A N 1
ATOM 777 C CA . PHE A 1 100 ? -13.805 -28.422 -12.32 1 97.81 100 PHE A CA 1
ATOM 778 C C . PHE A 1 100 ? -12.734 -28.625 -11.25 1 97.81 100 PHE A C 1
ATOM 780 O O . PHE A 1 100 ? -13.055 -29 -10.117 1 97.81 100 PHE A O 1
ATOM 787 N N . HIS A 1 101 ? -11.477 -28.375 -11.625 1 98.19 101 HIS A N 1
ATOM 788 C CA . HIS A 1 101 ? -10.359 -28.469 -10.688 1 98.19 101 HIS A CA 1
ATOM 789 C C . HIS A 1 101 ? -9.414 -27.281 -10.852 1 98.19 101 HIS A C 1
ATOM 791 O O . HIS A 1 101 ? -8.781 -27.125 -11.898 1 98.19 101 HIS A O 1
ATOM 797 N N . ALA A 1 102 ? -9.312 -26.484 -9.812 1 98.19 102 ALA A N 1
ATOM 798 C CA . ALA A 1 102 ? -8.57 -25.234 -9.883 1 98.19 102 ALA A CA 1
ATOM 799 C C . ALA A 1 102 ? -7.109 -25.484 -10.25 1 98.19 102 ALA A C 1
ATOM 801 O O . ALA A 1 102 ? -6.527 -24.734 -11.031 1 98.19 102 ALA A O 1
ATOM 802 N N . ARG A 1 103 ? -6.531 -26.5 -9.766 1 95.88 103 ARG A N 1
ATOM 803 C CA . ARG A 1 103 ? -5.105 -26.766 -9.922 1 95.88 103 ARG A CA 1
ATOM 804 C C . ARG A 1 103 ? -4.82 -27.469 -11.25 1 95.88 103 ARG A C 1
ATOM 806 O O . ARG A 1 103 ? -3.934 -27.062 -11.992 1 95.88 103 ARG A O 1
ATOM 813 N N . PHE A 1 104 ? -5.621 -28.484 -11.562 1 94.5 104 PHE A N 1
ATOM 814 C CA . PHE A 1 104 ? -5.289 -29.375 -12.68 1 94.5 104 PHE A CA 1
ATOM 815 C C . PHE A 1 104 ? -6.02 -28.938 -13.945 1 94.5 104 PHE A C 1
ATOM 817 O O . PHE A 1 104 ? -5.684 -29.391 -15.039 1 94.5 104 PHE A O 1
ATOM 824 N N . GLY A 1 105 ? -6.93 -28.078 -13.828 1 93.38 105 GLY A N 1
ATOM 825 C CA . GLY A 1 105 ? -7.715 -27.641 -14.969 1 93.38 105 GLY A CA 1
ATOM 826 C C . GLY A 1 105 ? -7.168 -26.391 -15.633 1 93.38 105 GLY A C 1
ATOM 827 O O . GLY A 1 105 ? -7.691 -25.953 -16.656 1 93.38 105 GLY A O 1
ATOM 828 N N . THR A 1 106 ? -6.156 -25.859 -15.07 1 95.25 106 THR A N 1
ATOM 829 C CA . THR A 1 106 ? -5.648 -24.594 -15.609 1 95.25 106 THR A CA 1
ATOM 830 C C . THR A 1 106 ? -4.832 -24.844 -16.875 1 95.25 106 THR A C 1
ATOM 832 O O . THR A 1 106 ? -4.176 -25.875 -17.016 1 95.25 106 THR A O 1
ATOM 835 N N . VAL A 1 107 ? -4.84 -23.891 -17.766 1 96.62 107 VAL A N 1
ATOM 836 C CA . VAL A 1 107 ? -4.062 -23.969 -19 1 96.62 107 VAL A CA 1
ATOM 837 C C . VAL A 1 107 ? -2.971 -22.906 -19 1 96.62 107 VAL A C 1
ATOM 839 O O . VAL A 1 107 ? -2.16 -22.828 -19.922 1 96.62 107 VAL A O 1
ATOM 842 N N . GLY A 1 108 ? -2.973 -22.047 -18.016 1 97.75 108 GLY A N 1
ATOM 843 C CA . GLY A 1 108 ? -1.961 -21.016 -17.969 1 97.75 108 GLY A CA 1
ATOM 844 C C . GLY A 1 108 ? -2.078 -20.125 -16.75 1 97.75 108 GLY A C 1
ATOM 845 O O . GLY A 1 108 ? -3.158 -20 -16.156 1 97.75 108 GLY A O 1
ATOM 846 N N . LYS A 1 109 ? -0.986 -19.594 -16.422 1 98.25 109 LYS A N 1
ATOM 847 C CA . LYS A 1 109 ? -0.899 -18.609 -15.336 1 98.25 109 LYS A CA 1
ATOM 848 C C . LYS A 1 109 ? -0.041 -17.422 -15.75 1 98.25 109 LYS A C 1
ATOM 850 O O . LYS A 1 109 ? 0.889 -17.562 -16.547 1 98.25 109 LYS A O 1
ATOM 855 N N . GLU A 1 110 ? -0.386 -16.312 -15.195 1 98.81 110 GLU A N 1
ATOM 856 C CA . GLU A 1 110 ? 0.451 -15.133 -15.32 1 98.81 110 GLU A CA 1
ATOM 857 C C . GLU A 1 110 ? 0.913 -14.633 -13.953 1 98.81 110 GLU A C 1
ATOM 859 O O . GLU A 1 110 ? 0.102 -14.477 -13.039 1 98.81 110 GLU A O 1
ATOM 864 N N . TYR A 1 111 ? 2.152 -14.5 -13.867 1 98.88 111 TYR A N 1
ATOM 865 C CA . TYR A 1 111 ? 2.75 -13.82 -12.719 1 98.88 111 TYR A CA 1
ATOM 866 C C . TYR A 1 111 ? 3.342 -12.477 -13.133 1 98.88 111 TYR A C 1
ATOM 868 O O . TYR A 1 111 ? 3.83 -12.32 -14.25 1 98.88 111 TYR A O 1
ATOM 876 N N . ARG A 1 112 ? 3.287 -11.539 -12.234 1 98.94 112 ARG A N 1
ATOM 877 C CA . ARG A 1 112 ? 3.938 -10.25 -12.445 1 98.94 112 ARG A CA 1
ATOM 878 C C . ARG A 1 112 ? 4.844 -9.898 -11.266 1 98.94 112 ARG A C 1
ATOM 880 O O . ARG A 1 112 ? 4.488 -10.133 -10.109 1 98.94 112 ARG A O 1
ATOM 887 N N . TYR A 1 113 ? 5.973 -9.477 -11.594 1 98.94 113 TYR A N 1
ATOM 888 C CA . TYR A 1 113 ? 6.91 -8.969 -10.602 1 98.94 113 TYR A CA 1
ATOM 889 C C . TYR A 1 113 ? 7.102 -7.461 -10.75 1 98.94 113 TYR A C 1
ATOM 891 O O . TYR A 1 113 ? 7.5 -6.98 -11.812 1 98.94 113 TYR A O 1
ATOM 899 N N . VAL A 1 114 ? 6.875 -6.707 -9.68 1 98.88 114 VAL A N 1
ATOM 900 C CA . VAL A 1 114 ? 6.887 -5.25 -9.719 1 98.88 114 VAL A CA 1
ATOM 901 C C . VAL A 1 114 ? 8.195 -4.727 -9.133 1 98.88 114 VAL A C 1
ATOM 903 O O . VAL A 1 114 ? 8.57 -5.098 -8.016 1 98.88 114 VAL A O 1
ATOM 906 N N . ILE A 1 115 ? 8.859 -3.85 -9.922 1 98.75 115 ILE A N 1
ATOM 907 C CA . ILE A 1 115 ? 10.156 -3.297 -9.539 1 98.75 115 ILE A CA 1
ATOM 908 C C . ILE A 1 115 ? 10.094 -1.771 -9.562 1 98.75 115 ILE A C 1
ATOM 910 O O . ILE A 1 115 ? 9.75 -1.173 -10.578 1 98.75 115 ILE A O 1
ATOM 914 N N . LYS A 1 116 ? 10.359 -1.166 -8.477 1 98.06 116 LYS A N 1
ATOM 915 C CA . LYS A 1 116 ? 10.484 0.287 -8.398 1 98.06 116 LYS A CA 1
ATOM 916 C C . LYS A 1 116 ? 11.938 0.723 -8.539 1 98.06 116 LYS A C 1
ATOM 918 O O . LYS A 1 116 ? 12.781 0.367 -7.707 1 98.06 116 LYS A O 1
ATOM 923 N N . ARG A 1 117 ? 12.211 1.59 -9.461 1 97 117 ARG A N 1
ATOM 924 C CA . ARG A 1 117 ? 13.586 1.931 -9.805 1 97 117 ARG A CA 1
ATOM 925 C C . ARG A 1 117 ? 13.961 3.311 -9.273 1 97 117 ARG A C 1
ATOM 927 O O . ARG A 1 117 ? 14.984 3.877 -9.656 1 97 117 ARG A O 1
ATOM 934 N N . THR A 1 118 ? 13.164 3.857 -8.391 1 94.69 118 THR A N 1
ATOM 935 C CA . THR A 1 118 ? 13.445 5.164 -7.809 1 94.69 118 THR A CA 1
ATOM 936 C C . THR A 1 118 ? 14.734 5.129 -6.988 1 94.69 118 THR A C 1
ATOM 938 O O . THR A 1 118 ? 15.07 4.102 -6.398 1 94.69 118 THR A O 1
ATOM 941 N N . LYS A 1 119 ? 15.391 6.238 -6.984 1 93.75 119 LYS A N 1
ATOM 942 C CA . LYS A 1 119 ? 16.609 6.336 -6.184 1 93.75 119 LYS A CA 1
ATOM 943 C C . LYS A 1 119 ? 16.297 6.301 -4.691 1 93.75 119 LYS A C 1
ATOM 945 O O . LYS A 1 119 ? 16.953 5.598 -3.928 1 93.75 119 LYS A O 1
ATOM 950 N N . ILE A 1 120 ? 15.234 7.078 -4.387 1 94.25 120 ILE A N 1
ATOM 951 C CA . ILE A 1 120 ? 14.812 7.129 -2.99 1 94.25 120 ILE A CA 1
ATOM 952 C C . ILE A 1 120 ? 13.695 6.113 -2.752 1 94.25 120 ILE A C 1
ATOM 954 O O . ILE A 1 120 ? 12.773 5.996 -3.561 1 94.25 120 ILE A O 1
ATOM 958 N N . PHE A 1 121 ? 13.805 5.434 -1.701 1 93.38 121 PHE A N 1
ATOM 959 C CA . PHE A 1 121 ? 12.844 4.406 -1.312 1 93.38 121 PHE A CA 1
ATOM 960 C C . PHE A 1 121 ? 11.477 5.016 -1.047 1 93.38 121 PHE A C 1
ATOM 962 O O . PHE A 1 121 ? 11.375 6.121 -0.51 1 93.38 121 PHE A O 1
ATOM 969 N N . ASP A 1 122 ? 10.398 4.406 -1.46 1 96.44 122 ASP A N 1
ATOM 970 C CA . ASP A 1 122 ? 9.016 4.789 -1.189 1 96.44 122 ASP A CA 1
ATOM 971 C C . ASP A 1 122 ? 8.398 3.885 -0.126 1 96.44 122 ASP A C 1
ATOM 973 O O . ASP A 1 122 ? 8.18 2.695 -0.365 1 96.44 122 ASP A O 1
ATOM 977 N N . PRO A 1 123 ? 8.094 4.422 0.994 1 97.62 123 PRO A N 1
ATOM 978 C CA . PRO A 1 123 ? 7.57 3.576 2.066 1 97.62 123 PRO A CA 1
ATOM 979 C C . PRO A 1 123 ? 6.227 2.939 1.711 1 97.62 123 PRO A C 1
ATOM 981 O O . PRO A 1 123 ? 5.859 1.91 2.279 1 97.62 123 PRO A O 1
ATOM 984 N N . PHE A 1 124 ? 5.5 3.443 0.779 1 97.44 124 PHE A N 1
ATOM 985 C CA . PHE A 1 124 ? 4.16 2.973 0.435 1 97.44 124 PHE A CA 1
ATOM 986 C C . PHE A 1 124 ? 4.234 1.763 -0.488 1 97.44 124 PHE A C 1
ATOM 988 O O . PHE A 1 124 ? 3.244 1.052 -0.668 1 97.44 124 PHE A O 1
ATOM 995 N N . SER A 1 125 ? 5.371 1.542 -1.081 1 96.5 125 SER A N 1
ATOM 996 C CA . SER A 1 125 ? 5.5 0.417 -2 1 96.5 125 SER A CA 1
ATOM 997 C C . SER A 1 125 ? 6.336 -0.704 -1.388 1 96.5 125 SER A C 1
ATOM 999 O O . SER A 1 125 ? 6.52 -1.757 -2.004 1 96.5 125 SER A O 1
ATOM 1001 N N . ARG A 1 126 ? 6.766 -0.564 -0.179 1 96.44 126 ARG A N 1
ATOM 1002 C CA . ARG A 1 126 ? 7.766 -1.434 0.429 1 96.44 126 ARG A CA 1
ATOM 1003 C C . ARG A 1 126 ? 7.273 -2.877 0.489 1 96.44 126 ARG A C 1
ATOM 1005 O O . ARG A 1 126 ? 8.07 -3.812 0.405 1 96.44 126 ARG A O 1
ATOM 1012 N N . ASN A 1 127 ? 5.996 -3.057 0.565 1 97.5 127 ASN A N 1
ATOM 1013 C CA . ASN A 1 127 ? 5.438 -4.406 0.631 1 97.5 127 ASN A CA 1
ATOM 1014 C C . ASN A 1 127 ? 4.898 -4.855 -0.723 1 97.5 127 ASN A C 1
ATOM 1016 O O . ASN A 1 127 ? 4.371 -5.961 -0.848 1 97.5 127 ASN A O 1
ATOM 1020 N N . PHE A 1 128 ? 5.051 -4.02 -1.734 1 98.19 128 PHE A N 1
ATOM 1021 C CA . PHE A 1 128 ? 4.289 -4.305 -2.945 1 98.19 128 PHE A CA 1
ATOM 1022 C C . PHE A 1 128 ? 5.184 -4.25 -4.176 1 98.19 128 PHE A C 1
ATOM 1024 O O . PHE A 1 128 ? 4.723 -4.469 -5.297 1 98.19 128 PHE A O 1
ATOM 1031 N N . ALA A 1 129 ? 6.453 -3.949 -3.965 1 98.44 129 ALA A N 1
ATOM 1032 C CA . ALA A 1 129 ? 7.426 -3.869 -5.051 1 98.44 129 ALA A CA 1
ATOM 1033 C C . ALA A 1 129 ? 8.844 -4.066 -4.535 1 98.44 129 ALA A C 1
ATOM 1035 O O . ALA A 1 129 ? 9.117 -3.857 -3.35 1 98.44 129 ALA A O 1
ATOM 1036 N N . LEU A 1 130 ? 9.68 -4.484 -5.395 1 98.56 130 LEU A N 1
ATOM 1037 C CA . LEU A 1 130 ? 11.109 -4.48 -5.105 1 98.56 130 LEU A CA 1
ATOM 1038 C C . LEU A 1 130 ? 11.711 -3.104 -5.379 1 98.56 130 LEU A C 1
ATOM 1040 O O . LEU A 1 130 ? 11.602 -2.578 -6.488 1 98.56 130 LEU A O 1
ATOM 1044 N N . HIS A 1 131 ? 12.258 -2.506 -4.379 1 97.88 131 HIS A N 1
ATOM 1045 C CA . HIS A 1 131 ? 13.062 -1.307 -4.598 1 97.88 131 HIS A CA 1
ATOM 1046 C C . HIS A 1 131 ? 14.406 -1.649 -5.223 1 97.88 131 HIS A C 1
ATOM 1048 O O . HIS A 1 131 ? 15.203 -2.389 -4.637 1 97.88 131 HIS A O 1
ATOM 1054 N N . TYR A 1 132 ? 14.656 -1.232 -6.41 1 97.81 132 TYR A N 1
ATOM 1055 C CA . TYR A 1 132 ? 15.859 -1.536 -7.172 1 97.81 132 TYR A CA 1
ATOM 1056 C C . TYR A 1 132 ? 16.438 -0.276 -7.809 1 97.81 132 TYR A C 1
ATOM 1058 O O . TYR A 1 132 ? 16.234 -0.021 -8.992 1 97.81 132 TYR A O 1
ATOM 1066 N N . PRO A 1 133 ? 17.25 0.501 -6.996 1 95.94 133 PRO A N 1
ATOM 1067 C CA . PRO A 1 133 ? 17.703 1.825 -7.438 1 95.94 133 PRO A CA 1
ATOM 1068 C C . PRO A 1 133 ? 18.828 1.757 -8.461 1 95.94 133 PRO A C 1
ATOM 1070 O O . PRO A 1 133 ? 19.406 2.787 -8.812 1 95.94 133 PRO A O 1
ATOM 1073 N N . TYR A 1 134 ? 19.156 0.626 -9.008 1 96.31 134 TYR A N 1
ATOM 1074 C CA . TYR A 1 134 ? 20.25 0.449 -9.945 1 96.31 134 TYR A CA 1
ATOM 1075 C C . TYR A 1 134 ? 19.766 0.503 -11.391 1 96.31 134 TYR A C 1
ATOM 1077 O O . TYR A 1 134 ? 18.625 0.139 -11.672 1 96.31 134 TYR A O 1
ATOM 1085 N N . GLU A 1 135 ? 20.609 0.927 -12.195 1 95.81 135 GLU A N 1
ATOM 1086 C CA . GLU A 1 135 ? 20.25 1.013 -13.609 1 95.81 135 GLU A CA 1
ATOM 1087 C C . GLU A 1 135 ? 20.047 -0.375 -14.211 1 95.81 135 GLU A C 1
ATOM 1089 O O . GLU A 1 135 ? 20.812 -1.299 -13.93 1 95.81 135 GLU A O 1
ATOM 1094 N N . LEU A 1 136 ? 19.031 -0.474 -15.039 1 97.44 136 LEU A N 1
ATOM 1095 C CA . LEU A 1 136 ? 18.719 -1.722 -15.727 1 97.44 136 LEU A CA 1
ATOM 1096 C C . LEU A 1 136 ? 18.656 -1.51 -17.234 1 97.44 136 LEU A C 1
ATOM 1098 O O . LEU A 1 136 ? 17.953 -0.608 -17.703 1 97.44 136 LEU A O 1
ATOM 1102 N N . ASP A 1 137 ? 19.375 -2.289 -17.938 1 98.06 137 ASP A N 1
ATOM 1103 C CA . ASP A 1 137 ? 19.266 -2.324 -19.391 1 98.06 137 ASP A CA 1
ATOM 1104 C C . ASP A 1 137 ? 18.156 -3.273 -19.844 1 98.06 137 ASP A C 1
ATOM 1106 O O . ASP A 1 137 ? 18.359 -4.488 -19.906 1 98.06 137 ASP A O 1
ATOM 1110 N N . ILE A 1 138 ? 17.031 -2.729 -20.234 1 97.69 138 ILE A N 1
ATOM 1111 C CA . ILE A 1 138 ? 15.836 -3.512 -20.562 1 97.69 138 ILE A CA 1
ATOM 1112 C C . ILE A 1 138 ? 16.094 -4.348 -21.812 1 97.69 138 ILE A C 1
ATOM 1114 O O . ILE A 1 138 ? 15.594 -5.469 -21.938 1 97.69 138 ILE A O 1
ATOM 1118 N N . ALA A 1 139 ? 16.844 -3.818 -22.719 1 98 139 ALA A N 1
ATOM 1119 C CA . ALA A 1 139 ? 17.172 -4.566 -23.922 1 98 139 ALA A CA 1
ATOM 1120 C C . ALA A 1 139 ? 17.938 -5.848 -23.594 1 98 139 ALA A C 1
ATOM 1122 O O . ALA A 1 139 ? 17.672 -6.902 -24.172 1 98 139 ALA A O 1
ATOM 1123 N N . LYS A 1 140 ? 18.891 -5.734 -22.672 1 98.44 140 LYS A N 1
ATOM 1124 C CA . LYS A 1 140 ? 19.625 -6.914 -22.219 1 98.44 140 LYS A CA 1
ATOM 1125 C C . LYS A 1 140 ? 18.688 -7.914 -21.531 1 98.44 140 LYS A C 1
ATOM 1127 O O . LYS A 1 140 ? 18.844 -9.125 -21.703 1 98.44 140 LYS A O 1
ATOM 1132 N N . MET A 1 141 ? 17.797 -7.406 -20.781 1 98.69 141 MET A N 1
ATOM 1133 C CA . MET A 1 141 ? 16.828 -8.266 -20.109 1 98.69 141 MET A CA 1
ATOM 1134 C C . MET A 1 141 ? 15.961 -9.008 -21.109 1 98.69 141 MET A C 1
ATOM 1136 O O . MET A 1 141 ? 15.719 -10.211 -20.969 1 98.69 141 MET A O 1
ATOM 1140 N N . LYS A 1 142 ? 15.5 -8.273 -22.141 1 98.5 142 LYS A N 1
ATOM 1141 C CA . LYS A 1 142 ? 14.68 -8.875 -23.188 1 98.5 142 LYS A CA 1
ATOM 1142 C C . LYS A 1 142 ? 15.445 -9.961 -23.922 1 98.5 142 LYS A C 1
ATOM 1144 O O . LYS A 1 142 ? 14.914 -11.047 -24.172 1 98.5 142 LYS A O 1
ATOM 1149 N N . GLN A 1 143 ? 16.656 -9.695 -24.25 1 98.38 143 GLN A N 1
ATOM 1150 C CA . GLN A 1 143 ? 17.484 -10.688 -24.922 1 98.38 143 GLN A CA 1
ATOM 1151 C C . GLN A 1 143 ? 17.641 -11.945 -24.078 1 98.38 143 GLN A C 1
ATOM 1153 O O . GLN A 1 143 ? 17.531 -13.062 -24.578 1 98.38 143 GLN A O 1
ATOM 1158 N N . ALA A 1 144 ? 17.922 -11.719 -22.828 1 98.5 144 ALA A N 1
ATOM 1159 C CA . ALA A 1 144 ? 18.062 -12.828 -21.891 1 98.5 144 ALA A CA 1
ATOM 1160 C C . ALA A 1 144 ? 16.766 -13.633 -21.797 1 98.5 144 ALA A C 1
ATOM 1162 O O . ALA A 1 144 ? 16.797 -14.867 -21.766 1 98.5 144 ALA A O 1
ATOM 1163 N N . SER A 1 145 ? 15.656 -12.961 -21.797 1 98.75 145 SER A N 1
ATOM 1164 C CA . SER A 1 145 ? 14.359 -13.602 -21.609 1 98.75 145 SER A CA 1
ATOM 1165 C C . SER A 1 145 ? 14.039 -14.531 -22.781 1 98.75 145 SER A C 1
ATOM 1167 O O . SER A 1 145 ? 13.336 -15.531 -22.625 1 98.75 145 SER A O 1
ATOM 1169 N N . GLU A 1 146 ? 14.547 -14.242 -23.938 1 98.56 146 GLU A N 1
ATOM 1170 C CA . GLU A 1 146 ? 14.305 -15.055 -25.125 1 98.56 146 GLU A CA 1
ATOM 1171 C C . GLU A 1 146 ? 14.828 -16.484 -24.938 1 98.56 146 GLU A C 1
ATOM 1173 O O . GLU A 1 146 ? 14.281 -17.422 -25.516 1 98.56 146 GLU A O 1
ATOM 1178 N N . ARG A 1 147 ? 15.836 -16.625 -24.125 1 98.31 147 ARG A N 1
ATOM 1179 C CA . ARG A 1 147 ? 16.406 -17.953 -23.875 1 98.31 147 ARG A CA 1
ATOM 1180 C C . ARG A 1 147 ? 15.5 -18.781 -22.969 1 98.31 147 ARG A C 1
ATOM 1182 O O . ARG A 1 147 ? 15.625 -20 -22.922 1 98.31 147 ARG A O 1
ATOM 1189 N N . LEU A 1 148 ? 14.617 -18.094 -22.297 1 98.62 148 LEU A N 1
ATOM 1190 C CA . LEU A 1 148 ? 13.789 -18.734 -21.281 1 98.62 148 LEU A CA 1
ATOM 1191 C C . LEU A 1 148 ? 12.43 -19.125 -21.859 1 98.62 148 LEU A C 1
ATOM 1193 O O . LEU A 1 148 ? 11.773 -20.031 -21.359 1 98.62 148 LEU A O 1
ATOM 1197 N N . ILE A 1 149 ? 12 -18.391 -22.859 1 98.75 149 ILE A N 1
ATOM 1198 C CA . ILE A 1 149 ? 10.695 -18.594 -23.4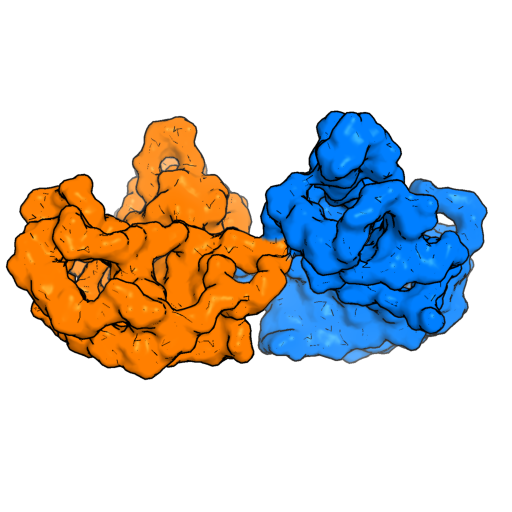53 1 98.75 149 ILE A CA 1
ATOM 1199 C C . ILE A 1 149 ? 10.672 -19.938 -24.203 1 98.75 149 ILE A C 1
ATOM 1201 O O . ILE A 1 149 ? 11.633 -20.281 -24.891 1 98.75 149 ILE A O 1
ATOM 1205 N N . GLY A 1 150 ? 9.633 -20.703 -24.078 1 98.56 150 GLY A N 1
ATOM 1206 C CA . GLY A 1 150 ? 9.492 -22.031 -24.656 1 98.56 150 GLY A CA 1
ATOM 1207 C C . GLY A 1 150 ? 9.508 -23.141 -23.609 1 98.56 150 GLY A C 1
ATOM 1208 O O . GLY A 1 150 ? 9.32 -22.875 -22.422 1 98.56 150 GLY A O 1
ATOM 1209 N N . GLU A 1 151 ? 9.555 -24.328 -24.062 1 98.38 151 GLU A N 1
ATOM 1210 C CA . GLU A 1 151 ? 9.555 -25.484 -23.188 1 98.38 151 GLU A CA 1
ATOM 1211 C C . GLU A 1 151 ? 10.969 -25.844 -22.734 1 98.38 151 GLU A C 1
ATOM 1213 O O . GLU A 1 151 ? 11.859 -26.031 -23.578 1 98.38 151 GLU A O 1
ATOM 1218 N N . HIS A 1 152 ? 11.195 -25.859 -21.469 1 98 152 HIS A N 1
ATOM 1219 C CA . HIS A 1 152 ? 12.5 -26.188 -20.922 1 98 152 HIS A CA 1
ATOM 1220 C C . HIS A 1 152 ? 12.359 -27 -19.625 1 98 152 HIS A C 1
ATOM 1222 O O . HIS A 1 152 ? 11.281 -27.031 -19.031 1 98 152 HIS A O 1
ATOM 1228 N N . ASP A 1 153 ? 13.383 -27.766 -19.359 1 96.94 153 ASP A N 1
ATOM 1229 C CA . ASP A 1 153 ? 13.578 -28.234 -17.984 1 96.94 153 ASP A CA 1
ATOM 1230 C C . ASP A 1 153 ? 14.109 -27.109 -17.094 1 96.94 153 ASP A C 1
ATOM 1232 O O . ASP A 1 153 ? 15.242 -26.656 -17.266 1 96.94 153 ASP A O 1
ATOM 1236 N N . PHE A 1 154 ? 13.359 -26.656 -16.125 1 97.19 154 PHE A N 1
ATOM 1237 C CA . PHE A 1 154 ? 13.703 -25.484 -15.328 1 97.19 154 PHE A CA 1
ATOM 1238 C C . PHE A 1 154 ? 14.305 -25.906 -13.992 1 97.19 154 PHE A C 1
ATOM 1240 O O . PHE A 1 154 ? 14.18 -25.172 -13 1 97.19 154 PHE A O 1
ATOM 1247 N N . THR A 1 155 ? 14.93 -27.016 -13.922 1 95.38 155 THR A N 1
ATOM 1248 C CA . THR A 1 155 ? 15.57 -27.5 -12.711 1 95.38 155 THR A CA 1
ATOM 1249 C C . THR A 1 155 ? 16.531 -26.469 -12.141 1 95.38 155 THR A C 1
ATOM 1251 O O . THR A 1 155 ? 16.594 -26.266 -10.93 1 95.38 155 THR A O 1
ATOM 1254 N N . SER A 1 156 ? 17.297 -25.734 -13.016 1 96.06 156 SER A N 1
ATOM 1255 C CA . SER A 1 156 ? 18.266 -24.734 -12.578 1 96.06 156 SER A CA 1
ATOM 1256 C C . SER A 1 156 ? 17.562 -23.484 -12.055 1 96.06 156 SER A C 1
ATOM 1258 O O . SER A 1 156 ? 18.203 -22.625 -11.453 1 96.06 156 SER A O 1
ATOM 1260 N N . PHE A 1 157 ? 16.25 -23.391 -12.297 1 96.69 157 PHE A N 1
ATOM 1261 C CA . PHE A 1 157 ? 15.5 -22.172 -11.984 1 96.69 157 PHE A CA 1
ATOM 1262 C C . PHE A 1 157 ? 14.391 -22.453 -10.984 1 96.69 157 PHE A C 1
ATOM 1264 O O . PHE A 1 157 ? 13.336 -21.812 -11.016 1 96.69 157 PHE A O 1
ATOM 1271 N N . CYS A 1 158 ? 14.523 -23.422 -10.211 1 93.5 158 CYS A N 1
ATOM 1272 C CA . CYS A 1 158 ? 13.562 -23.688 -9.148 1 93.5 158 CYS A CA 1
ATOM 1273 C C . CYS A 1 158 ? 14.266 -24.172 -7.883 1 93.5 158 CYS A C 1
ATOM 1275 O O . CYS A 1 158 ? 15.461 -24.469 -7.91 1 93.5 158 CYS A O 1
ATO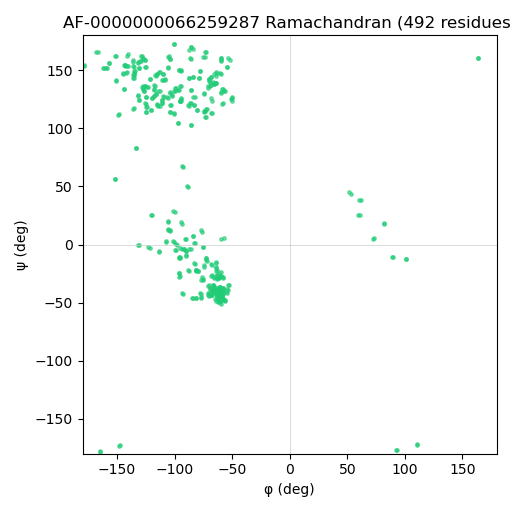M 1277 N N . SER A 1 159 ? 13.555 -24.078 -6.816 1 88.81 159 SER A N 1
ATOM 1278 C CA . SER A 1 159 ? 14.117 -24.5 -5.539 1 88.81 159 SER A CA 1
ATOM 1279 C C . SER A 1 159 ? 14.414 -26 -5.539 1 88.81 159 SER A C 1
ATOM 1281 O O . SER A 1 159 ? 13.703 -26.766 -6.184 1 88.81 159 SER A O 1
ATOM 1283 N N . ALA A 1 160 ? 15.531 -26.422 -4.844 1 75.94 160 ALA A N 1
ATOM 1284 C CA . ALA A 1 160 ? 15.914 -27.828 -4.73 1 75.94 160 ALA A CA 1
ATOM 1285 C C . ALA A 1 160 ? 14.812 -28.656 -4.059 1 75.94 160 ALA A C 1
ATOM 1287 O O . ALA A 1 160 ? 14.734 -29.859 -4.238 1 75.94 160 ALA A O 1
ATOM 1288 N N . ARG A 1 161 ? 13.961 -28 -3.281 1 68.81 161 ARG A N 1
ATOM 1289 C CA . ARG A 1 161 ? 12.922 -28.656 -2.5 1 68.81 161 ARG A CA 1
ATOM 1290 C C . ARG A 1 161 ? 11.758 -29.094 -3.387 1 68.81 161 ARG A C 1
ATOM 1292 O O . ARG A 1 161 ? 10.82 -29.734 -2.92 1 68.81 161 ARG A O 1
ATOM 1299 N N . THR A 1 162 ? 11.969 -28.719 -4.652 1 71.12 162 THR A N 1
ATOM 1300 C CA . THR A 1 162 ? 10.859 -28.984 -5.551 1 71.12 162 THR A CA 1
ATOM 1301 C C . THR A 1 162 ? 10.68 -30.5 -5.746 1 71.12 162 THR A C 1
ATOM 1303 O O . THR A 1 162 ? 11.656 -31.219 -5.93 1 71.12 162 THR A O 1
ATOM 1306 N N . GLU A 1 163 ? 9.461 -30.984 -5.5 1 61.19 163 GLU A N 1
ATOM 1307 C CA . GLU A 1 163 ? 9.102 -32.406 -5.559 1 61.19 163 GLU A CA 1
ATOM 1308 C C . GLU A 1 163 ? 9.523 -33.031 -6.887 1 61.19 163 GLU A C 1
ATOM 1310 O O . GLU A 1 163 ? 9.805 -32.312 -7.852 1 61.19 163 GLU A O 1
ATOM 1315 N N . ARG A 1 164 ? 9.648 -34.375 -6.863 1 61.91 164 ARG A N 1
ATOM 1316 C CA . ARG A 1 164 ? 10.25 -35.344 -7.777 1 61.91 164 ARG A CA 1
ATOM 1317 C C . ARG A 1 164 ? 9.586 -35.281 -9.148 1 61.91 164 ARG A C 1
ATOM 1319 O O . ARG A 1 164 ? 10.023 -35.969 -10.086 1 61.91 164 ARG A O 1
ATOM 1326 N N . ASP A 1 165 ? 8.727 -34.406 -9.375 1 68.19 165 ASP A N 1
ATOM 1327 C CA . ASP A 1 165 ? 8.023 -34.406 -10.656 1 68.19 165 ASP A CA 1
ATOM 1328 C C . ASP A 1 165 ? 8.828 -33.688 -11.734 1 68.19 165 ASP A C 1
ATOM 1330 O O . ASP A 1 165 ? 9.852 -33.062 -11.438 1 68.19 165 ASP A O 1
ATOM 1334 N N . SER A 1 166 ? 8.312 -33.906 -12.969 1 87.25 166 SER A N 1
ATOM 1335 C CA . SER A 1 166 ? 8.906 -33.25 -14.133 1 87.25 166 SER A CA 1
ATOM 1336 C C . SER A 1 166 ? 9.047 -31.734 -13.898 1 87.25 166 SER A C 1
ATOM 1338 O O . SER A 1 166 ? 8.125 -31.094 -13.406 1 87.25 166 SER A O 1
ATOM 1340 N N . LYS A 1 167 ? 10.211 -31.25 -14.047 1 94.25 167 LYS A N 1
ATOM 1341 C CA . LYS A 1 167 ? 10.484 -29.812 -13.891 1 94.25 167 LYS A CA 1
ATOM 1342 C C . LYS A 1 167 ? 10.438 -29.109 -15.242 1 94.25 167 LYS A C 1
ATOM 1344 O O . LYS A 1 167 ? 11.023 -28.031 -15.406 1 94.25 167 LYS A O 1
ATOM 1349 N N . VAL A 1 168 ? 9.758 -29.844 -16.172 1 96.5 168 VAL A N 1
ATOM 1350 C CA . VAL A 1 168 ? 9.57 -29.25 -17.484 1 96.5 168 VAL A CA 1
ATOM 1351 C C . VAL A 1 168 ? 8.352 -28.328 -17.469 1 96.5 168 VAL A C 1
ATOM 1353 O O . VAL A 1 168 ? 7.277 -28.703 -17 1 96.5 168 VAL A O 1
ATOM 1356 N N . ARG A 1 169 ? 8.547 -27.141 -17.891 1 97.38 169 ARG A N 1
ATOM 1357 C CA . ARG A 1 169 ? 7.492 -26.141 -18.062 1 97.38 169 ARG A CA 1
ATOM 1358 C C . ARG A 1 169 ? 7.641 -25.391 -19.375 1 97.38 169 ARG A C 1
ATOM 1360 O O . ARG A 1 169 ? 8.711 -25.406 -19.984 1 97.38 169 ARG A O 1
ATOM 1367 N N . THR A 1 170 ? 6.539 -24.828 -19.781 1 98.31 170 THR A N 1
ATOM 1368 C CA . THR A 1 170 ? 6.555 -23.969 -20.969 1 98.31 170 THR A CA 1
ATOM 1369 C C . THR A 1 170 ? 6.238 -22.531 -20.594 1 98.31 170 THR A C 1
ATOM 1371 O O . THR A 1 170 ? 5.176 -22.25 -20.031 1 98.31 170 THR A O 1
ATOM 1374 N N . LEU A 1 171 ? 7.156 -21.656 -20.844 1 98.69 171 LEU A N 1
ATOM 1375 C CA . LEU A 1 171 ? 6.887 -20.234 -20.766 1 98.69 171 LEU A CA 1
ATOM 1376 C C . LEU A 1 171 ? 6.359 -19.703 -22.094 1 98.69 171 LEU A C 1
ATOM 1378 O O . LEU A 1 171 ? 7.035 -19.797 -23.125 1 98.69 171 LEU A O 1
ATOM 1382 N N . TYR A 1 172 ? 5.191 -19.188 -22.031 1 98.75 172 TYR A N 1
ATOM 1383 C CA . TYR A 1 172 ? 4.57 -18.656 -23.25 1 98.75 172 TYR A CA 1
ATOM 1384 C C . TYR A 1 172 ? 5.156 -17.281 -23.609 1 98.75 172 TYR A C 1
ATOM 1386 O O . TYR A 1 172 ? 5.383 -17 -24.781 1 98.75 172 TYR A O 1
ATOM 1394 N N . SER A 1 173 ? 5.355 -16.453 -22.641 1 98.75 173 SER A N 1
ATOM 1395 C CA . SER A 1 173 ? 5.887 -15.117 -22.875 1 98.75 173 SER A CA 1
ATOM 1396 C C . SER A 1 173 ? 6.504 -14.531 -21.594 1 98.75 173 SER A C 1
ATOM 1398 O O . SER A 1 173 ? 6.176 -14.961 -20.484 1 98.75 173 SER A O 1
ATOM 1400 N N . ILE A 1 174 ? 7.434 -13.695 -21.719 1 98.88 174 ILE A N 1
ATOM 1401 C CA . ILE A 1 174 ? 7.965 -12.773 -20.734 1 98.88 174 ILE A CA 1
ATOM 1402 C C . ILE A 1 174 ? 7.91 -11.344 -21.266 1 98.88 174 ILE A C 1
ATOM 1404 O O . ILE A 1 174 ? 8.578 -11.023 -22.25 1 98.88 174 ILE A O 1
ATOM 1408 N N . ASP A 1 175 ? 7.156 -10.586 -20.672 1 98.75 175 ASP A N 1
ATOM 1409 C CA . ASP A 1 175 ? 6.957 -9.227 -21.172 1 98.75 175 ASP A CA 1
ATOM 1410 C C . ASP A 1 175 ? 7.438 -8.195 -20.141 1 98.75 175 ASP A C 1
ATOM 1412 O O . ASP A 1 175 ? 7.375 -8.438 -18.938 1 98.75 175 ASP A O 1
ATOM 1416 N N . PHE A 1 176 ? 7.953 -7.141 -20.703 1 98.44 176 PHE A N 1
ATOM 1417 C CA . PHE A 1 176 ? 8.438 -6.027 -19.906 1 98.44 176 PHE A CA 1
ATOM 1418 C C . PHE A 1 176 ? 7.617 -4.77 -20.172 1 98.44 176 PHE A C 1
ATOM 1420 O O . PHE A 1 176 ? 7.512 -4.332 -21.328 1 98.44 176 PHE A O 1
ATOM 1427 N N . TYR A 1 177 ? 7.039 -4.285 -19.203 1 95.44 177 TYR A N 1
ATOM 1428 C CA . TYR A 1 177 ? 6.375 -3.012 -19.453 1 95.44 177 TYR A CA 1
ATOM 1429 C C . TYR A 1 177 ? 6.543 -2.062 -18.281 1 95.44 177 TYR A C 1
ATOM 1431 O O . TYR A 1 177 ? 6.738 -2.5 -17.141 1 95.44 177 TYR A O 1
ATOM 1439 N N . GLU A 1 178 ? 6.488 -0.733 -18.594 1 95.31 178 GLU A N 1
ATOM 1440 C CA . GLU A 1 178 ? 6.602 0.337 -17.609 1 95.31 178 GLU A CA 1
ATOM 1441 C C . GLU A 1 178 ? 5.23 0.909 -17.25 1 95.31 178 GLU A C 1
ATOM 1443 O O . GLU A 1 178 ? 4.559 1.498 -18.109 1 95.31 178 GLU A O 1
ATOM 1448 N N . GLU A 1 179 ? 4.832 0.677 -16.016 1 93.88 179 GLU A N 1
ATOM 1449 C CA . GLU A 1 179 ? 3.572 1.255 -15.555 1 93.88 179 GLU A CA 1
ATOM 1450 C C . GLU A 1 179 ? 3.662 2.775 -15.469 1 93.88 179 GLU A C 1
ATOM 1452 O O . GLU A 1 179 ? 2.68 3.477 -15.719 1 93.88 179 GLU A O 1
ATOM 1457 N N . ASP A 1 180 ? 4.742 3.295 -15.023 1 91.5 180 ASP A N 1
ATOM 1458 C CA . ASP A 1 180 ? 5.145 4.699 -15.023 1 91.5 180 ASP A CA 1
ATOM 1459 C C . ASP A 1 180 ? 6.656 4.84 -15.18 1 91.5 180 ASP A C 1
ATOM 1461 O O . ASP A 1 180 ? 7.352 3.863 -15.461 1 91.5 180 ASP A O 1
ATOM 1465 N N . ALA A 1 181 ? 7.148 5.969 -15.055 1 90.5 181 ALA A N 1
ATOM 1466 C CA . ALA A 1 181 ? 8.562 6.23 -15.328 1 90.5 181 ALA A CA 1
ATOM 1467 C C . ALA A 1 181 ? 9.461 5.477 -14.352 1 90.5 181 ALA A C 1
ATOM 1469 O O . ALA A 1 181 ? 10.609 5.172 -14.664 1 90.5 181 ALA A O 1
ATOM 1470 N N . GLU A 1 182 ? 8.914 5.004 -13.266 1 94.25 182 GLU A N 1
ATOM 1471 C CA . GLU A 1 182 ? 9.766 4.477 -12.203 1 94.25 182 GLU A CA 1
ATOM 1472 C C . GLU A 1 182 ? 9.43 3.021 -11.898 1 94.25 182 GLU A C 1
ATOM 1474 O O . GLU A 1 182 ? 10.102 2.381 -11.086 1 94.25 182 GLU A O 1
ATOM 1479 N N . THR A 1 183 ? 8.43 2.52 -12.57 1 97.75 183 THR A N 1
ATOM 1480 C CA . THR A 1 183 ? 7.957 1.189 -12.203 1 97.75 183 THR A CA 1
ATOM 1481 C C . THR A 1 183 ? 8.07 0.231 -13.391 1 97.75 183 THR A C 1
ATOM 1483 O O . THR A 1 183 ? 7.426 0.433 -14.422 1 97.75 183 THR A O 1
ATOM 1486 N N . LEU A 1 184 ? 8.906 -0.764 -13.242 1 98.44 184 LEU A N 1
ATOM 1487 C CA . LEU A 1 184 ? 9.047 -1.842 -14.219 1 98.44 184 LEU A CA 1
ATOM 1488 C C . LEU A 1 184 ? 8.281 -3.082 -13.766 1 98.44 184 LEU A C 1
ATOM 1490 O O . LEU A 1 184 ? 8.359 -3.479 -12.602 1 98.44 184 LEU A O 1
ATOM 1494 N N . VAL A 1 185 ? 7.527 -3.641 -14.648 1 98.88 185 VAL A N 1
ATOM 1495 C CA . VAL A 1 185 ? 6.812 -4.887 -14.383 1 98.88 185 VAL A CA 1
ATOM 1496 C C . VAL A 1 185 ? 7.293 -5.969 -15.344 1 98.88 185 VAL A C 1
ATOM 1498 O O . VAL A 1 185 ? 7.375 -5.742 -16.562 1 98.88 185 VAL A O 1
ATOM 1501 N N . ILE A 1 186 ? 7.668 -7.055 -14.797 1 98.94 186 ILE A N 1
ATOM 1502 C CA . ILE A 1 186 ? 7.949 -8.242 -15.602 1 98.94 186 ILE A CA 1
ATOM 1503 C C . ILE A 1 186 ? 6.785 -9.227 -15.484 1 98.94 186 ILE A C 1
ATOM 1505 O O . ILE A 1 186 ? 6.457 -9.688 -14.391 1 98.94 186 ILE A O 1
ATOM 1509 N N . ALA A 1 187 ? 6.195 -9.523 -16.609 1 98.88 187 ALA A N 1
ATOM 1510 C CA . ALA A 1 187 ? 5.07 -10.453 -16.641 1 98.88 187 ALA A CA 1
ATOM 1511 C C . ALA A 1 187 ? 5.492 -11.797 -17.219 1 98.88 187 ALA A C 1
ATOM 1513 O O . ALA A 1 187 ? 6.078 -11.859 -18.312 1 98.88 187 ALA A O 1
ATOM 1514 N N . PHE A 1 188 ? 5.246 -12.844 -16.516 1 98.88 188 PHE A N 1
ATOM 1515 C CA . PHE A 1 188 ? 5.551 -14.211 -16.922 1 98.88 188 PHE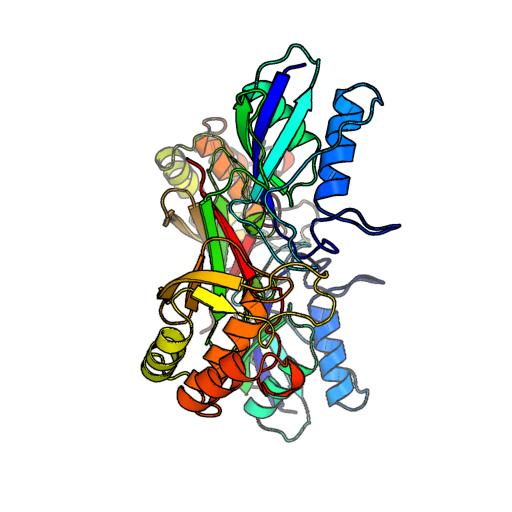 A CA 1
ATOM 1516 C C . PHE A 1 188 ? 4.273 -14.992 -17.203 1 98.88 188 PHE A C 1
ATOM 1518 O O . PHE A 1 188 ? 3.395 -15.086 -16.344 1 98.88 188 PHE A O 1
ATOM 1525 N N . GLN A 1 189 ? 4.137 -15.484 -18.344 1 98.81 189 GLN A N 1
ATOM 1526 C CA . GLN A 1 189 ? 3.016 -16.359 -18.672 1 98.81 189 GLN A CA 1
ATOM 1527 C C . GLN A 1 189 ? 3.502 -17.75 -19.062 1 98.81 189 GLN A C 1
ATOM 1529 O O . GLN A 1 189 ? 4.453 -17.891 -19.828 1 98.81 189 GLN A O 1
ATOM 1534 N N . GLY A 1 190 ? 2.885 -18.719 -18.516 1 98.38 190 GLY A N 1
ATOM 1535 C CA . GLY A 1 190 ? 3.262 -20.078 -18.812 1 98.38 190 GLY A CA 1
ATOM 1536 C C . GLY A 1 190 ? 2.219 -21.094 -18.375 1 98.38 190 GLY A C 1
ATOM 1537 O O . GLY A 1 190 ? 1.167 -20.719 -17.844 1 98.38 190 GLY A O 1
ATOM 1538 N N . ASN A 1 191 ? 2.533 -22.359 -18.594 1 97.06 191 ASN A N 1
ATOM 1539 C CA . ASN A 1 191 ? 1.578 -23.422 -18.281 1 97.06 191 ASN A CA 1
ATOM 1540 C C . ASN A 1 191 ? 1.681 -23.859 -16.828 1 97.06 191 ASN A C 1
ATOM 1542 O O . ASN A 1 191 ? 0.896 -24.703 -16.375 1 97.06 191 ASN A O 1
ATOM 1546 N N . GLY A 1 192 ? 2.559 -23.344 -16.156 1 95.38 192 GLY A N 1
ATOM 1547 C CA . GLY A 1 192 ? 2.824 -23.641 -14.758 1 95.38 192 GLY A CA 1
ATOM 1548 C C . GLY A 1 192 ? 4.191 -23.172 -14.297 1 95.38 192 GLY A C 1
ATOM 1549 O O . GLY A 1 192 ? 5.07 -22.906 -15.117 1 95.38 192 GLY A O 1
ATOM 1550 N N . PHE A 1 193 ? 4.316 -23.062 -13.07 1 96.62 193 PHE A N 1
ATOM 1551 C CA . PHE A 1 193 ? 5.574 -22.578 -12.508 1 96.62 193 PHE A CA 1
ATOM 1552 C C . PHE A 1 193 ? 5.988 -23.422 -11.312 1 96.62 193 PHE A C 1
ATOM 1554 O O . PHE A 1 193 ? 5.145 -23.844 -10.508 1 96.62 193 PHE A O 1
ATOM 1561 N N . LEU A 1 194 ? 7.23 -23.609 -11.227 1 95.56 194 LEU A N 1
ATOM 1562 C CA . LEU A 1 194 ? 7.797 -24.375 -10.117 1 95.56 194 LEU A CA 1
ATOM 1563 C C . LEU A 1 194 ? 8.031 -23.484 -8.906 1 95.56 194 LEU A C 1
ATOM 1565 O O . LEU A 1 194 ? 7.883 -22.266 -8.984 1 95.56 194 LEU A O 1
ATOM 1569 N N . TYR A 1 195 ? 8.367 -24.219 -7.762 1 94.88 195 TYR A N 1
ATOM 1570 C CA . TYR A 1 195 ? 8.625 -23.5 -6.516 1 94.88 195 TYR A CA 1
ATOM 1571 C C . TYR A 1 195 ? 9.766 -22.516 -6.684 1 94.88 195 TYR A C 1
ATOM 1573 O O . TYR A 1 195 ? 10.867 -22.875 -7.109 1 94.88 195 TYR A O 1
ATOM 1581 N N . ASN A 1 196 ? 9.531 -21.203 -6.453 1 96.88 196 ASN A N 1
ATOM 1582 C CA . ASN A 1 196 ? 10.469 -20.078 -6.496 1 96.88 196 ASN A CA 1
ATOM 1583 C C . ASN A 1 196 ? 10.852 -19.734 -7.93 1 96.88 196 ASN A C 1
ATOM 1585 O O . ASN A 1 196 ? 11.672 -18.844 -8.156 1 96.88 196 ASN A O 1
ATOM 1589 N N . MET A 1 197 ? 10.258 -20.344 -8.859 1 97.62 197 MET A N 1
ATOM 1590 C CA . MET A 1 197 ? 10.719 -20.234 -10.25 1 97.62 197 MET A CA 1
ATOM 1591 C C . MET A 1 197 ? 10.664 -18.797 -10.727 1 97.62 197 MET A C 1
ATOM 1593 O O . MET A 1 197 ? 11.672 -18.25 -11.195 1 97.62 197 MET A O 1
ATOM 1597 N N . VAL A 1 198 ? 9.539 -18.094 -10.539 1 98.69 198 VAL A N 1
ATOM 1598 C CA . VAL A 1 198 ? 9.367 -16.75 -11.062 1 98.69 198 VAL A CA 1
ATOM 1599 C C . VAL A 1 198 ? 10.344 -15.797 -10.383 1 98.69 198 VAL A C 1
ATOM 1601 O O . VAL A 1 198 ? 10.914 -14.914 -11.023 1 98.69 198 VAL A O 1
ATOM 1604 N N . ARG A 1 199 ? 10.562 -16 -9.125 1 98.75 199 ARG A N 1
ATOM 1605 C CA . ARG A 1 199 ? 11.469 -15.148 -8.375 1 98.75 199 ARG A CA 1
ATOM 1606 C C . ARG A 1 199 ? 12.914 -15.359 -8.812 1 98.75 199 ARG A C 1
ATOM 1608 O O . ARG A 1 199 ? 13.703 -14.414 -8.867 1 98.75 199 ARG A O 1
ATOM 1615 N N . ILE A 1 200 ? 13.242 -16.609 -9.109 1 98.44 200 ILE A N 1
ATOM 1616 C CA . ILE A 1 200 ? 14.586 -16.906 -9.594 1 98.44 200 ILE A CA 1
ATOM 1617 C C . ILE A 1 200 ? 14.758 -16.359 -11.008 1 98.44 200 ILE A C 1
ATOM 1619 O O . ILE A 1 200 ? 15.789 -15.766 -11.328 1 98.44 200 ILE A O 1
ATOM 1623 N N . LEU A 1 201 ? 13.734 -16.531 -11.828 1 98.75 201 LEU A N 1
ATOM 1624 C CA . LEU A 1 201 ? 13.758 -15.938 -13.164 1 98.75 201 LEU A CA 1
ATOM 1625 C C . LEU A 1 201 ? 13.922 -14.43 -13.078 1 98.75 201 LEU A C 1
ATOM 1627 O O . LEU A 1 201 ? 14.688 -13.844 -13.852 1 98.75 201 LEU A O 1
ATOM 1631 N N . THR A 1 202 ? 13.234 -13.828 -12.156 1 98.88 202 THR A N 1
ATOM 1632 C CA . THR A 1 202 ? 13.336 -12.391 -11.969 1 98.88 202 THR A CA 1
ATOM 1633 C C . THR A 1 202 ? 14.758 -11.992 -11.578 1 98.88 202 THR A C 1
ATOM 1635 O O . THR A 1 202 ? 15.328 -11.07 -12.164 1 98.88 202 THR A O 1
ATOM 1638 N N . GLY A 1 203 ? 15.281 -12.719 -10.57 1 98.69 203 GLY A N 1
ATOM 1639 C CA . GLY A 1 203 ? 16.672 -12.453 -10.203 1 98.69 203 GLY A CA 1
ATOM 1640 C C . GLY A 1 203 ? 17.625 -12.57 -11.367 1 98.69 203 GLY A C 1
ATOM 1641 O O . GLY A 1 203 ? 18.547 -11.75 -11.508 1 98.69 203 GLY A O 1
ATOM 1642 N N . THR A 1 204 ? 17.438 -13.562 -12.188 1 98.75 204 THR A N 1
ATOM 1643 C CA . THR A 1 204 ? 18.266 -13.805 -13.367 1 98.75 204 THR A CA 1
ATOM 1644 C C . THR A 1 204 ? 18.156 -12.633 -14.344 1 98.75 204 THR A C 1
ATOM 1646 O O . THR A 1 204 ? 19.188 -12.148 -14.836 1 98.75 204 THR A O 1
ATOM 1649 N N . LEU A 1 205 ? 16.984 -12.164 -14.578 1 98.81 205 LEU A N 1
ATOM 1650 C CA . LEU A 1 205 ? 16.766 -11.078 -15.531 1 98.81 205 LEU A CA 1
ATOM 1651 C C . LEU A 1 205 ? 17.312 -9.766 -14.984 1 98.81 205 LEU A C 1
ATOM 1653 O O . LEU A 1 205 ? 17.797 -8.93 -15.75 1 98.81 205 LEU A O 1
ATOM 1657 N N . LEU A 1 206 ? 17.219 -9.539 -13.68 1 98.81 206 LEU A N 1
ATOM 1658 C CA . LEU A 1 206 ? 17.844 -8.367 -13.062 1 98.81 206 LEU A CA 1
ATOM 1659 C C . LEU A 1 206 ? 19.344 -8.398 -13.258 1 98.81 206 LEU A C 1
ATOM 1661 O O . LEU A 1 206 ? 19.953 -7.383 -13.625 1 98.81 206 LEU A O 1
ATOM 1665 N N . ASP A 1 207 ? 19.953 -9.57 -13.055 1 98.62 207 ASP A N 1
ATOM 1666 C CA . ASP A 1 207 ? 21.391 -9.727 -13.273 1 98.62 207 ASP A CA 1
ATOM 1667 C C . ASP A 1 207 ? 21.75 -9.453 -14.734 1 98.62 207 ASP A C 1
ATOM 1669 O O . ASP A 1 207 ? 22.781 -8.836 -15.023 1 98.62 207 ASP A O 1
ATOM 1673 N N . ALA A 1 208 ? 20.906 -9.945 -15.633 1 98.69 208 ALA A N 1
ATOM 1674 C CA . ALA A 1 208 ? 21.141 -9.68 -17.047 1 98.69 208 ALA A CA 1
ATOM 1675 C C . ALA A 1 208 ? 21.094 -8.18 -17.344 1 98.69 208 ALA A C 1
ATOM 1677 O O . ALA A 1 208 ? 21.938 -7.652 -18.062 1 98.69 208 ALA A O 1
ATOM 1678 N N . GLY A 1 209 ? 20.078 -7.539 -16.828 1 98.5 209 GLY A N 1
ATOM 1679 C CA . GLY A 1 209 ? 19.953 -6.105 -17.016 1 98.5 209 GLY A CA 1
ATOM 1680 C C . GLY A 1 209 ? 21.141 -5.324 -16.5 1 98.5 209 GLY A C 1
ATOM 1681 O O . GLY A 1 209 ? 21.453 -4.246 -17 1 98.5 209 GLY A O 1
ATOM 1682 N N . GLN A 1 210 ? 21.828 -5.883 -15.477 1 98.12 210 GLN A N 1
ATOM 1683 C CA . GLN A 1 210 ? 23 -5.258 -14.883 1 98.12 210 GLN A CA 1
ATOM 1684 C C . GLN A 1 210 ? 24.281 -5.715 -15.586 1 98.12 210 GLN A C 1
ATOM 1686 O O . GLN A 1 210 ? 25.375 -5.277 -15.234 1 98.12 210 GLN A O 1
ATOM 1691 N N . GLY A 1 211 ? 24.156 -6.637 -16.484 1 97.69 211 GLY A N 1
ATOM 1692 C CA . GLY A 1 211 ? 25.297 -7.133 -17.234 1 97.69 211 GLY A CA 1
ATOM 1693 C C . GLY A 1 211 ? 26.094 -8.172 -16.484 1 97.69 211 GLY A C 1
ATOM 1694 O O . GLY A 1 211 ? 27.25 -8.453 -16.844 1 97.69 211 GLY A O 1
ATOM 1695 N N . ARG A 1 212 ? 25.531 -8.734 -15.492 1 97.5 212 ARG A N 1
ATOM 1696 C CA . ARG A 1 212 ? 26.234 -9.703 -14.656 1 97.5 212 ARG A CA 1
ATOM 1697 C C . ARG A 1 212 ? 26.109 -11.109 -15.227 1 97.5 212 ARG A C 1
ATOM 1699 O O . ARG A 1 212 ? 26.875 -12.008 -14.852 1 97.5 212 ARG A O 1
ATOM 1706 N N . ILE A 1 213 ? 25.094 -11.336 -16.016 1 97.44 213 ILE A N 1
ATOM 1707 C CA . ILE A 1 213 ? 24.891 -12.633 -16.672 1 97.44 213 ILE A CA 1
ATOM 1708 C C . ILE A 1 213 ? 24.516 -12.422 -18.125 1 97.44 213 ILE A C 1
ATOM 1710 O O . ILE A 1 213 ? 23.812 -11.461 -18.469 1 97.44 213 ILE A O 1
ATOM 1714 N N . SER A 1 214 ? 24.938 -13.312 -19 1 97.38 214 SER A N 1
ATOM 1715 C CA . SER A 1 214 ? 24.641 -13.227 -20.422 1 97.38 214 SER A CA 1
ATOM 1716 C C . SER A 1 214 ? 23.578 -14.25 -20.828 1 97.38 214 SER A C 1
ATOM 1718 O O . SER A 1 214 ? 23.312 -15.203 -20.094 1 97.38 214 SER A O 1
ATOM 1720 N N . PRO A 1 215 ? 22.953 -14.016 -21.984 1 97.75 215 PRO A N 1
ATOM 1721 C CA . PRO A 1 215 ? 22.031 -15.031 -22.5 1 97.75 215 PRO A CA 1
ATOM 1722 C C . PRO A 1 215 ? 22.672 -16.422 -22.594 1 97.75 215 PRO A C 1
ATOM 1724 O O . PRO A 1 215 ? 22.016 -17.422 -22.328 1 97.75 215 PRO A O 1
ATOM 1727 N N . ASP A 1 216 ? 23.938 -16.484 -22.906 1 97.5 216 ASP A N 1
ATOM 1728 C CA . ASP A 1 216 ? 24.641 -17.766 -22.984 1 97.5 216 ASP A CA 1
ATOM 1729 C C . ASP A 1 216 ? 24.719 -18.438 -21.625 1 97.5 216 ASP A C 1
ATOM 1731 O O . ASP A 1 216 ? 24.594 -19.672 -21.516 1 97.5 216 ASP A O 1
ATOM 1735 N N . ASP A 1 217 ? 24.953 -17.641 -20.656 1 97.44 217 ASP A N 1
ATOM 1736 C CA . ASP A 1 217 ? 24.984 -18.172 -19.297 1 97.44 217 ASP A CA 1
ATOM 1737 C C . ASP A 1 217 ? 23.641 -18.797 -18.922 1 97.44 217 ASP A C 1
ATOM 1739 O O . ASP A 1 217 ? 23.594 -19.812 -18.234 1 97.44 217 ASP A O 1
ATOM 1743 N N . ILE A 1 218 ? 22.578 -18.188 -19.391 1 97.81 218 ILE A N 1
ATOM 1744 C CA . ILE A 1 218 ? 21.234 -18.688 -19.109 1 97.81 218 ILE A CA 1
ATOM 1745 C C . ILE A 1 218 ? 21.031 -20.031 -19.812 1 97.81 218 ILE A C 1
ATOM 1747 O O . ILE A 1 218 ? 20.5 -20.969 -19.203 1 97.81 218 ILE A O 1
ATOM 1751 N N . THR A 1 219 ? 21.484 -20.125 -21.047 1 97.5 219 THR A N 1
ATOM 1752 C CA . THR A 1 219 ? 21.391 -21.391 -21.797 1 97.5 219 THR A CA 1
ATOM 1753 C C . THR A 1 219 ? 22.172 -22.484 -21.094 1 97.5 219 THR A C 1
ATOM 1755 O O . THR A 1 219 ? 21.672 -23.609 -20.953 1 97.5 219 THR A O 1
ATOM 1758 N N . LYS A 1 220 ? 23.344 -22.109 -20.656 1 97.5 220 LYS A N 1
ATOM 1759 C CA . LYS A 1 220 ? 24.156 -23.078 -19.938 1 97.5 220 LYS A CA 1
ATOM 1760 C C . LYS A 1 220 ? 23.469 -23.547 -18.672 1 97.5 220 LYS A C 1
ATOM 1762 O O . LYS A 1 220 ? 23.516 -24.734 -18.328 1 97.5 220 LYS A O 1
ATOM 1767 N N . ALA A 1 221 ? 22.891 -22.625 -18 1 96.69 221 ALA A N 1
ATOM 1768 C CA . ALA A 1 221 ? 22.188 -22.969 -16.781 1 96.69 221 ALA A CA 1
ATOM 1769 C C . ALA A 1 221 ? 21.016 -23.906 -17.062 1 96.69 221 ALA A C 1
ATOM 1771 O O . ALA A 1 221 ? 20.797 -24.891 -16.344 1 96.69 221 ALA A O 1
ATOM 1772 N N . LEU A 1 222 ? 20.25 -23.625 -18.125 1 96.44 222 LEU A N 1
ATOM 1773 C CA . LEU A 1 222 ? 19.141 -24.484 -18.531 1 96.44 222 LEU A CA 1
ATOM 1774 C C . LEU A 1 222 ? 19.609 -25.891 -18.812 1 96.44 222 LEU A C 1
ATOM 1776 O O . LEU A 1 222 ? 18.953 -26.859 -18.438 1 96.44 222 LEU A O 1
ATOM 1780 N N . LEU A 1 223 ? 20.766 -26 -19.391 1 96 223 LEU A N 1
ATOM 1781 C CA . LEU A 1 223 ? 21.281 -27.297 -19.812 1 96 223 LEU A CA 1
ATOM 1782 C C . LEU A 1 223 ? 21.906 -28.031 -18.625 1 96 223 LEU A C 1
ATOM 1784 O O . LEU A 1 223 ? 22 -29.266 -18.641 1 96 223 LEU A O 1
ATOM 1788 N N . ALA A 1 224 ? 22.281 -27.281 -17.641 1 94.75 224 ALA A N 1
ATOM 1789 C CA . ALA A 1 224 ? 23 -27.859 -16.516 1 94.75 224 ALA A CA 1
ATOM 1790 C C . ALA A 1 224 ? 22.047 -28.641 -15.602 1 94.75 224 ALA A C 1
ATOM 1792 O O . ALA A 1 224 ? 22.469 -29.578 -14.914 1 94.75 224 ALA A O 1
ATOM 1793 N N . HIS A 1 225 ? 20.812 -28.203 -15.539 1 93.81 225 HIS A N 1
ATOM 1794 C CA . HIS A 1 225 ? 19.812 -28.797 -14.656 1 93.81 225 HIS A CA 1
ATOM 1795 C C . HIS A 1 225 ? 20.328 -28.859 -13.219 1 93.81 225 HIS A C 1
ATOM 1797 O O . HIS A 1 225 ? 20.203 -29.891 -12.562 1 93.81 225 HIS A O 1
ATOM 1803 N N . ASP A 1 226 ? 20.922 -27.781 -12.836 1 92.56 226 ASP A N 1
ATOM 1804 C CA . ASP A 1 226 ? 21.516 -27.672 -11.508 1 92.56 226 ASP A CA 1
ATOM 1805 C C . ASP A 1 226 ? 21.438 -26.234 -10.984 1 92.56 226 ASP A C 1
ATOM 1807 O O . ASP A 1 226 ? 22.156 -25.359 -11.469 1 92.56 226 ASP A O 1
ATOM 1811 N N . ARG A 1 227 ? 20.656 -26.031 -9.969 1 92.31 227 ARG A N 1
ATOM 1812 C CA . ARG A 1 227 ? 20.406 -24.703 -9.414 1 92.31 227 ARG A CA 1
ATOM 1813 C C . ARG A 1 227 ? 21.703 -24.062 -8.938 1 92.31 227 ARG A C 1
ATOM 1815 O O . ARG A 1 227 ? 21.859 -22.844 -9.008 1 92.31 227 ARG A O 1
ATOM 1822 N N . GLN A 1 228 ? 22.672 -24.797 -8.57 1 91.06 228 GLN A N 1
ATOM 1823 C CA . GLN A 1 228 ? 23.922 -24.281 -8.039 1 91.06 228 GLN A CA 1
ATOM 1824 C C . GLN A 1 228 ? 24.766 -23.641 -9.133 1 91.06 228 GLN A C 1
ATOM 1826 O O . GLN A 1 228 ? 25.719 -22.906 -8.852 1 91.06 228 GLN A O 1
ATOM 1831 N N . LYS A 1 229 ? 24.375 -23.906 -10.367 1 89.69 229 LYS A N 1
ATOM 1832 C CA . LYS A 1 229 ? 25.156 -23.391 -11.484 1 89.69 229 LYS A CA 1
ATOM 1833 C C . LYS A 1 229 ? 24.656 -22.016 -11.914 1 89.69 229 LYS A C 1
ATOM 1835 O O . LYS A 1 229 ? 25.266 -21.359 -12.773 1 89.69 229 LYS A O 1
ATOM 1840 N N . LEU A 1 230 ? 23.594 -21.625 -11.422 1 92.19 230 LEU A N 1
ATOM 1841 C CA . LEU A 1 230 ? 23.047 -20.297 -11.68 1 92.19 230 LEU A CA 1
ATOM 1842 C C . LEU A 1 230 ? 23.453 -19.312 -10.586 1 92.19 230 LEU A C 1
ATOM 1844 O O . LEU A 1 230 ? 23.156 -19.547 -9.406 1 92.19 230 LEU A O 1
ATOM 1848 N N . ILE A 1 231 ? 24.062 -18.25 -10.875 1 90.44 231 ILE A N 1
ATOM 1849 C CA . ILE A 1 231 ? 24.625 -17.312 -9.914 1 90.44 231 ILE A CA 1
ATOM 1850 C C . ILE A 1 231 ? 23.531 -16.391 -9.391 1 90.44 231 ILE A C 1
ATOM 1852 O O . ILE A 1 231 ? 23.672 -15.797 -8.312 1 90.44 231 ILE A O 1
ATOM 1856 N N . SER A 1 232 ? 22.469 -16.25 -10.125 1 95 232 SER A N 1
ATOM 1857 C CA . SER A 1 232 ? 21.438 -15.273 -9.805 1 95 232 SER A CA 1
ATOM 1858 C C . SER A 1 232 ? 20.672 -15.68 -8.547 1 95 232 SER A C 1
ATOM 1860 O O . SER A 1 232 ? 20.359 -16.859 -8.359 1 95 232 SER A O 1
ATOM 1862 N N . LYS A 1 233 ? 20.375 -14.742 -7.754 1 96.25 233 LYS A N 1
ATOM 1863 C CA . LYS A 1 233 ? 19.656 -14.977 -6.496 1 96.25 233 LYS A CA 1
ATOM 1864 C C . LYS A 1 233 ? 18.156 -14.977 -6.707 1 96.25 233 LYS A C 1
ATOM 1866 O O . LYS A 1 233 ? 17.656 -14.516 -7.742 1 96.25 233 LYS A O 1
ATOM 1871 N N . THR A 1 234 ? 17.438 -15.555 -5.766 1 97.88 234 THR A N 1
ATOM 1872 C CA . THR A 1 234 ? 15.977 -15.516 -5.734 1 97.88 234 THR A CA 1
ATOM 1873 C C . THR A 1 234 ? 15.477 -14.125 -5.344 1 97.88 234 THR A C 1
ATOM 1875 O O . THR A 1 234 ? 15.812 -13.625 -4.27 1 97.88 234 THR A O 1
ATOM 1878 N N . ALA A 1 235 ? 14.766 -13.469 -6.242 1 98.62 235 ALA A N 1
ATOM 1879 C CA . ALA A 1 235 ? 14.234 -12.141 -5.941 1 98.62 235 ALA A CA 1
ATOM 1880 C C . ALA A 1 235 ? 13.289 -12.188 -4.742 1 98.62 235 ALA A C 1
ATOM 1882 O O . ALA A 1 235 ? 12.617 -13.195 -4.512 1 98.62 235 ALA A O 1
ATOM 1883 N N . PRO A 1 236 ? 13.234 -11.133 -3.934 1 98.5 236 PRO A N 1
ATOM 1884 C CA . PRO A 1 236 ? 12.344 -11.109 -2.766 1 98.5 236 PRO A CA 1
ATOM 1885 C C . PRO A 1 236 ? 10.875 -11.273 -3.139 1 98.5 236 PRO A C 1
ATOM 1887 O O . PRO A 1 236 ? 10.492 -11.039 -4.289 1 98.5 236 PRO A O 1
ATOM 1890 N N . PRO A 1 237 ? 10.086 -11.688 -2.195 1 98.75 237 PRO A N 1
ATOM 1891 C CA . PRO A 1 237 ? 8.719 -12.094 -2.527 1 98.75 237 PRO A CA 1
ATOM 1892 C C . PRO A 1 237 ? 7.77 -10.906 -2.693 1 98.75 237 PRO A C 1
ATOM 1894 O O . PRO A 1 237 ? 6.75 -11.016 -3.381 1 98.75 237 PRO A O 1
ATOM 1897 N N . GLN A 1 238 ? 8.07 -9.758 -2.115 1 98.44 238 GLN A N 1
ATOM 1898 C CA . GLN A 1 238 ? 7.082 -8.688 -1.971 1 98.44 238 GLN A CA 1
ATOM 1899 C C . GLN A 1 238 ? 6.711 -8.094 -3.326 1 98.44 238 GLN A C 1
ATOM 1901 O O . GLN A 1 238 ? 5.715 -7.383 -3.447 1 98.44 238 GLN A O 1
ATOM 1906 N N . GLY A 1 239 ? 7.504 -8.328 -4.336 1 98.75 239 GLY A N 1
ATOM 1907 C CA . GLY A 1 239 ? 7.203 -7.797 -5.656 1 98.75 239 GLY A CA 1
ATOM 1908 C C . GLY A 1 239 ? 6.402 -8.758 -6.516 1 98.75 239 GLY A C 1
ATOM 1909 O O . GLY A 1 239 ? 5.98 -8.406 -7.621 1 98.75 239 GLY A O 1
ATOM 1910 N N . LEU A 1 240 ? 6.133 -9.945 -6.062 1 98.94 240 LEU A N 1
ATOM 1911 C CA . LEU A 1 240 ? 5.551 -10.992 -6.898 1 98.94 240 LEU A CA 1
ATOM 1912 C C . LEU A 1 240 ? 4.051 -11.102 -6.668 1 98.94 240 LEU A C 1
ATOM 1914 O O . LEU A 1 240 ? 3.59 -11.078 -5.523 1 98.94 240 LEU A O 1
ATOM 1918 N N . TYR A 1 241 ? 3.322 -11.188 -7.789 1 98.94 241 TYR A N 1
ATOM 1919 C CA . TYR A 1 241 ? 1.87 -11.32 -7.789 1 98.94 241 TYR A CA 1
ATOM 1920 C C . TYR A 1 241 ? 1.424 -12.453 -8.695 1 98.94 241 TYR A C 1
ATOM 1922 O O . TYR A 1 241 ? 1.796 -12.508 -9.875 1 98.94 241 TYR A O 1
ATOM 1930 N N . LEU A 1 242 ? 0.667 -13.398 -8.156 1 98.94 242 LEU A N 1
ATOM 1931 C CA . LEU A 1 242 ? -0.156 -14.195 -9.055 1 98.94 242 LEU A CA 1
ATOM 1932 C C . LEU A 1 242 ? -1.267 -13.352 -9.672 1 98.94 242 LEU A C 1
ATOM 1934 O O . LEU A 1 242 ? -2.219 -12.969 -8.984 1 98.94 242 LEU A O 1
ATOM 1938 N N . TRP A 1 243 ? -1.161 -13.164 -10.93 1 98.75 243 TRP A N 1
ATOM 1939 C CA . TRP A 1 243 ? -1.975 -12.125 -11.562 1 98.75 243 TRP A CA 1
ATOM 1940 C C . TRP A 1 243 ? -3.275 -12.711 -12.102 1 98.75 243 TRP A C 1
ATOM 1942 O O . TRP A 1 243 ? -4.34 -12.109 -11.961 1 98.75 243 TRP A O 1
ATOM 1952 N N . ARG A 1 244 ? -3.078 -13.875 -12.695 1 98.44 244 ARG A N 1
ATOM 1953 C CA . ARG A 1 244 ? -4.238 -14.492 -13.328 1 98.44 244 ARG A CA 1
ATOM 1954 C C . ARG A 1 244 ? -4.004 -15.977 -13.57 1 98.44 244 ARG A C 1
ATOM 1956 O O . ARG A 1 244 ? -2.867 -16.406 -13.766 1 98.44 244 ARG A O 1
ATOM 1963 N N . VAL A 1 245 ? -5.086 -16.688 -13.57 1 98.75 245 VAL A N 1
ATOM 1964 C CA . VAL A 1 245 ? -5.098 -18.109 -13.922 1 98.75 245 VAL A CA 1
ATOM 1965 C C . VAL A 1 245 ? -6.121 -18.359 -15.023 1 98.75 245 VAL A C 1
ATOM 1967 O O . VAL A 1 245 ? -7.258 -17.875 -14.945 1 98.75 245 VAL A O 1
ATOM 1970 N N . ASP A 1 246 ? -5.68 -19.062 -16 1 98.12 246 ASP A N 1
ATOM 1971 C CA . ASP A 1 246 ? -6.531 -19.281 -17.172 1 98.12 246 ASP A CA 1
ATOM 1972 C C . ASP A 1 246 ? -7.031 -20.719 -17.219 1 98.12 246 ASP A C 1
ATOM 1974 O O . ASP A 1 246 ? -6.281 -21.656 -16.922 1 98.12 246 ASP A O 1
ATOM 1978 N N . TYR A 1 247 ? -8.242 -20.812 -17.625 1 97.31 247 TYR A N 1
ATOM 1979 C CA . TYR A 1 247 ? -8.875 -22.109 -17.844 1 97.31 247 TYR A CA 1
ATOM 1980 C C . TYR A 1 247 ? -9.508 -22.172 -19.234 1 97.31 247 TYR A C 1
ATOM 1982 O O . TYR A 1 247 ? -9.734 -21.156 -19.875 1 97.31 247 TYR A O 1
ATOM 1990 N N . GLU A 1 248 ? -9.805 -23.453 -19.719 1 90.81 248 GLU A N 1
ATOM 1991 C CA . GLU A 1 248 ? -10.508 -23.641 -20.984 1 90.81 248 GLU A CA 1
ATOM 1992 C C . GLU A 1 248 ? -11.992 -23.312 -20.844 1 90.81 248 GLU A C 1
ATOM 1994 O O . GLU A 1 248 ? -12.578 -23.531 -19.781 1 90.81 248 GLU A O 1
ATOM 1999 N N . MET B 1 1 ? 26.328 24.5 16.109 1 91.56 1 MET B N 1
ATOM 2000 C CA . MET B 1 1 ? 25.203 23.609 15.828 1 91.56 1 MET B CA 1
ATOM 2001 C C . MET B 1 1 ? 24.5 24.016 14.539 1 91.56 1 MET B C 1
ATOM 2003 O O . MET B 1 1 ? 24.25 25.203 14.312 1 91.56 1 MET B O 1
ATOM 2007 N N . THR B 1 2 ? 24.391 23.172 13.648 1 97.38 2 THR B N 1
ATOM 2008 C CA . THR B 1 2 ? 23.766 23.422 12.359 1 97.38 2 THR B CA 1
ATOM 2009 C C . THR B 1 2 ? 22.312 22.953 12.352 1 97.38 2 THR B C 1
ATOM 2011 O O . THR B 1 2 ? 22.016 21.859 12.867 1 97.38 2 THR B O 1
ATOM 2014 N N . ARG B 1 3 ? 21.453 23.844 11.836 1 98.25 3 ARG B N 1
ATOM 2015 C CA . ARG B 1 3 ? 20.062 23.453 11.672 1 98.25 3 ARG B CA 1
ATOM 2016 C C . ARG B 1 3 ? 19.844 22.734 10.344 1 98.25 3 ARG B C 1
ATOM 2018 O O . ARG B 1 3 ? 20.312 23.203 9.305 1 98.25 3 ARG B O 1
ATOM 2025 N N . TYR B 1 4 ? 19.125 21.578 10.438 1 98.75 4 TYR B N 1
ATOM 2026 C CA . TYR B 1 4 ? 18.781 20.812 9.242 1 98.75 4 TYR B CA 1
ATOM 2027 C C . TYR B 1 4 ? 17.266 20.75 9.055 1 98.75 4 TYR B C 1
ATOM 2029 O O . TYR B 1 4 ? 16.516 20.594 10.023 1 98.75 4 TYR B O 1
ATOM 2037 N N . LYS B 1 5 ? 16.828 20.938 7.812 1 98.81 5 LYS B N 1
ATOM 2038 C CA . LYS B 1 5 ? 15.461 20.703 7.363 1 98.81 5 LYS B CA 1
ATOM 2039 C C . LYS B 1 5 ? 15.367 19.406 6.562 1 98.81 5 LYS B C 1
ATOM 2041 O O . LYS B 1 5 ? 16.188 19.156 5.672 1 98.81 5 LYS B O 1
ATOM 2046 N N . ALA B 1 6 ? 14.438 18.578 6.898 1 98.88 6 ALA B N 1
ATOM 2047 C CA . ALA B 1 6 ? 14.227 17.344 6.16 1 98.88 6 ALA B CA 1
ATOM 2048 C C . ALA B 1 6 ? 12.766 17.203 5.723 1 98.88 6 ALA B C 1
ATOM 2050 O O . ALA B 1 6 ? 11.852 17.531 6.48 1 98.88 6 ALA B O 1
ATOM 2051 N N . ILE B 1 7 ? 12.555 16.797 4.492 1 98.88 7 ILE B N 1
ATOM 2052 C CA . ILE B 1 7 ? 11.258 16.328 4.031 1 98.88 7 ILE B CA 1
ATOM 2053 C C . ILE B 1 7 ? 11.195 14.805 4.117 1 98.88 7 ILE B C 1
ATOM 2055 O O . ILE B 1 7 ? 12.039 14.109 3.555 1 98.88 7 ILE B O 1
ATOM 2059 N N . ILE B 1 8 ? 10.203 14.336 4.848 1 98.88 8 ILE B N 1
ATOM 2060 C CA . ILE B 1 8 ? 10.125 12.891 5.047 1 98.88 8 ILE B CA 1
ATOM 2061 C C . ILE B 1 8 ? 8.75 12.383 4.609 1 98.88 8 ILE B C 1
ATOM 2063 O O . ILE B 1 8 ? 7.777 13.141 4.586 1 98.88 8 ILE B O 1
ATOM 2067 N N . SER B 1 9 ? 8.703 11.156 4.215 1 98.88 9 SER B N 1
ATOM 2068 C CA . SER B 1 9 ? 7.5 10.398 3.904 1 98.88 9 SER B CA 1
ATOM 2069 C C . SER B 1 9 ? 7.391 9.148 4.773 1 98.88 9 SER B C 1
ATOM 2071 O O . SER B 1 9 ? 8.406 8.562 5.156 1 98.88 9 SER B O 1
ATOM 2073 N N . TYR B 1 10 ? 6.156 8.844 5.168 1 98.88 10 TYR B N 1
ATOM 2074 C CA . TYR B 1 10 ? 6.031 7.617 5.949 1 98.88 10 TYR B CA 1
ATOM 2075 C C . TYR B 1 10 ? 4.656 6.988 5.754 1 98.88 10 TYR B C 1
ATOM 2077 O O . TYR B 1 10 ? 3.66 7.695 5.586 1 98.88 10 TYR B O 1
ATOM 2085 N N . ASP B 1 11 ? 4.645 5.688 5.676 1 98.75 11 ASP B N 1
ATOM 2086 C CA . ASP B 1 11 ? 3.457 4.855 5.848 1 98.75 11 ASP B CA 1
ATOM 2087 C C . ASP B 1 11 ? 3.035 4.801 7.316 1 98.75 11 ASP B C 1
ATOM 2089 O O . ASP B 1 11 ? 3.674 4.129 8.125 1 98.75 11 ASP B O 1
ATOM 2093 N N . GLY B 1 12 ? 1.92 5.445 7.605 1 98.62 12 GLY B N 1
ATOM 2094 C CA . GLY B 1 12 ? 1.516 5.613 8.992 1 98.62 12 GLY B CA 1
ATOM 2095 C C . GLY B 1 12 ? 0.79 4.402 9.555 1 98.62 12 GLY B C 1
ATOM 2096 O O . GLY B 1 12 ? 0.462 4.363 10.742 1 98.62 12 GLY B O 1
ATOM 2097 N N . SER B 1 13 ? 0.61 3.363 8.836 1 97.69 13 SER B N 1
ATOM 2098 C CA . SER B 1 13 ? -0.246 2.24 9.203 1 97.69 13 SER B CA 1
ATOM 2099 C C . SER B 1 13 ? 0.262 1.546 10.461 1 97.69 13 SER B C 1
ATOM 2101 O O . SER B 1 13 ? -0.528 1.015 11.242 1 97.69 13 SER B O 1
ATOM 2103 N N . GLY B 1 14 ? 1.554 1.596 10.672 1 97.12 14 GLY B N 1
ATOM 2104 C CA . GLY B 1 14 ? 2.131 0.875 11.797 1 97.12 14 GLY B CA 1
ATOM 2105 C C . GLY B 1 14 ? 2.51 1.778 12.953 1 97.12 14 GLY B C 1
ATOM 2106 O O . GLY B 1 14 ? 3.213 1.356 13.875 1 97.12 14 GLY B O 1
ATOM 2107 N N . PHE B 1 15 ? 2.047 3.016 12.891 1 98.5 15 PHE B N 1
ATOM 2108 C CA . PHE B 1 15 ? 2.438 3.977 13.914 1 98.5 15 PHE B CA 1
ATOM 2109 C C . PHE B 1 15 ? 1.229 4.422 14.727 1 98.5 15 PHE B C 1
ATOM 2111 O O . PHE B 1 15 ? 0.125 4.547 14.195 1 98.5 15 PHE B O 1
ATOM 2118 N N . PHE B 1 16 ? 1.439 4.691 15.953 1 98.12 16 PHE B N 1
ATOM 2119 C CA . PHE B 1 16 ? 0.454 5.348 16.812 1 98.12 16 PHE B CA 1
ATOM 2120 C C . PHE B 1 16 ? 0.599 6.863 16.734 1 98.12 16 PHE B C 1
ATOM 2122 O O . PHE B 1 16 ? 0.714 7.531 17.766 1 98.12 16 PHE B O 1
ATOM 2129 N N . GLY B 1 17 ? 0.646 7.359 15.438 1 98 17 GLY B N 1
ATOM 2130 C CA . GLY B 1 17 ? 0.775 8.781 15.172 1 98 17 GLY B CA 1
ATOM 2131 C C . GLY B 1 17 ? 2.217 9.234 15.016 1 98 17 GLY B C 1
ATOM 2132 O O . GLY B 1 17 ? 3.129 8.406 14.984 1 98 17 GLY B O 1
ATOM 2133 N N . TYR B 1 18 ? 2.309 10.508 14.852 1 98.5 18 TYR B N 1
ATOM 2134 C CA . TYR B 1 18 ? 3.631 11.094 14.664 1 98.5 18 TYR B CA 1
ATOM 2135 C C . TYR B 1 18 ? 4.336 11.289 16 1 98.5 18 TYR B C 1
ATOM 2137 O O . TYR B 1 18 ? 5.492 10.898 16.156 1 98.5 18 TYR B O 1
ATOM 2145 N N . GLN B 1 19 ? 3.654 11.812 16.953 1 97.56 19 GLN B N 1
ATOM 2146 C CA . GLN B 1 19 ? 4.23 12.336 18.188 1 97.56 19 GLN B CA 1
ATOM 2147 C C . GLN B 1 19 ? 4.566 11.203 19.156 1 97.56 19 GLN B C 1
ATOM 2149 O O . GLN B 1 19 ? 3.779 10.273 19.328 1 97.56 19 GLN B O 1
ATOM 2154 N N . VAL B 1 20 ? 5.656 11.406 19.828 1 97.56 20 VAL B N 1
ATOM 2155 C CA . VAL B 1 20 ? 6.113 10.438 20.812 1 97.56 20 VAL B CA 1
ATOM 2156 C C . VAL B 1 20 ? 5.02 10.203 21.844 1 97.56 20 VAL B C 1
ATOM 2158 O O . VAL B 1 20 ? 4.398 11.148 22.328 1 97.56 20 VAL B O 1
ATOM 2161 N N . GLN B 1 21 ? 4.758 9.023 22.109 1 94.25 21 GLN B N 1
ATOM 2162 C CA . GLN B 1 21 ? 3.85 8.547 23.141 1 94.25 21 GLN B CA 1
ATOM 2163 C C . GLN B 1 21 ? 4.457 7.383 23.922 1 94.25 21 GLN B C 1
ATOM 2165 O O . GLN B 1 21 ? 5.191 6.57 23.359 1 94.25 21 GLN B O 1
ATOM 2170 N N . PRO B 1 22 ? 4.16 7.285 25.156 1 92.75 22 PRO B N 1
ATOM 2171 C CA . PRO B 1 22 ? 4.746 6.207 25.969 1 92.75 22 PRO B CA 1
ATOM 2172 C C . PRO B 1 22 ? 4.398 4.82 25.438 1 92.75 22 PRO B C 1
ATOM 2174 O O . PRO B 1 22 ? 3.24 4.555 25.094 1 92.75 22 PRO B O 1
ATOM 2177 N N . ASN B 1 23 ? 5.391 4 25.297 1 93.75 23 ASN B N 1
ATOM 2178 C CA . ASN B 1 23 ? 5.293 2.572 25.016 1 93.75 23 ASN B CA 1
ATOM 2179 C C . ASN B 1 23 ? 4.586 2.307 23.688 1 93.75 23 ASN B C 1
ATOM 2181 O O . ASN B 1 23 ? 3.879 1.307 23.547 1 93.75 23 ASN B O 1
ATOM 2185 N N . THR B 1 24 ? 4.625 3.217 22.828 1 96.06 24 THR B N 1
ATOM 2186 C CA . THR B 1 24 ? 4.027 3.008 21.516 1 96.06 24 THR B CA 1
ATOM 2187 C C . THR B 1 24 ? 5.004 3.402 20.406 1 96.06 24 THR B C 1
ATOM 2189 O O . THR B 1 24 ? 5.898 4.223 20.625 1 96.06 24 THR B O 1
ATOM 2192 N N . ARG B 1 25 ? 4.883 2.781 19.25 1 97.94 25 ARG B N 1
ATOM 2193 C CA . ARG B 1 25 ? 5.711 3.096 18.094 1 97.94 25 ARG B CA 1
ATOM 2194 C C . ARG B 1 25 ? 5.195 4.34 17.375 1 97.94 25 ARG B C 1
ATOM 2196 O O . ARG B 1 25 ? 4.059 4.367 16.906 1 97.94 25 ARG B O 1
ATOM 2203 N N . THR B 1 26 ? 6.008 5.402 17.359 1 98.75 26 THR B N 1
ATOM 2204 C CA . THR B 1 26 ? 5.641 6.641 16.688 1 98.75 26 THR B CA 1
ATOM 2205 C C . THR B 1 26 ? 6.715 7.051 15.68 1 98.75 26 THR B C 1
ATOM 2207 O O . THR B 1 26 ? 7.855 6.586 15.758 1 98.75 26 THR B O 1
ATOM 2210 N N . VAL B 1 27 ? 6.375 7.875 14.703 1 98.81 27 VAL B N 1
ATOM 2211 C CA . VAL B 1 27 ? 7.309 8.328 13.68 1 98.81 27 VAL B CA 1
ATOM 2212 C C . VAL B 1 27 ? 8.453 9.109 14.336 1 98.81 27 VAL B C 1
ATOM 2214 O O . VAL B 1 27 ? 9.625 8.836 14.07 1 98.81 27 VAL B O 1
ATOM 2217 N N . GLN B 1 28 ? 8.078 10.016 15.203 1 98.81 28 GLN B N 1
ATOM 2218 C CA . GLN B 1 28 ? 9.055 10.859 15.883 1 98.81 28 GLN B CA 1
ATOM 2219 C C . GLN B 1 28 ? 10.055 10.016 16.672 1 98.81 28 GLN B C 1
ATOM 2221 O O . GLN B 1 28 ? 11.266 10.242 16.594 1 98.81 28 GLN B O 1
ATOM 2226 N N . ALA B 1 29 ? 9.539 9.078 17.422 1 98.56 29 ALA B N 1
ATOM 2227 C CA . ALA B 1 29 ? 10.398 8.242 18.266 1 98.56 29 ALA B CA 1
ATOM 2228 C C . ALA B 1 29 ? 11.422 7.488 17.422 1 98.56 29 ALA B C 1
ATOM 2230 O O . ALA B 1 29 ? 12.594 7.391 17.781 1 98.56 29 ALA B O 1
ATOM 2231 N N . GLU B 1 30 ? 11.008 6.945 16.297 1 98.69 30 GLU B N 1
ATOM 2232 C CA . GLU B 1 30 ? 11.914 6.207 15.414 1 98.69 30 GLU B CA 1
ATOM 2233 C C . GLU B 1 30 ? 13.023 7.105 14.883 1 98.69 30 GLU B C 1
ATOM 2235 O O . GLU B 1 30 ? 14.188 6.695 14.82 1 98.69 30 GLU B O 1
ATOM 2240 N N . ILE B 1 31 ? 12.672 8.312 14.5 1 98.81 31 ILE B N 1
ATOM 2241 C CA . ILE B 1 31 ? 13.648 9.234 13.93 1 98.81 31 ILE B CA 1
ATOM 2242 C C . ILE B 1 31 ? 14.609 9.703 15.023 1 98.81 31 ILE B C 1
ATOM 2244 O O . ILE B 1 31 ? 15.82 9.75 14.812 1 98.81 31 ILE B O 1
ATOM 2248 N N . GLU B 1 32 ? 14.086 10.031 16.188 1 98.69 32 GLU B N 1
ATOM 2249 C CA . GLU B 1 32 ? 14.938 10.5 17.281 1 98.69 32 GLU B CA 1
ATOM 2250 C C . GLU B 1 32 ? 15.867 9.391 17.75 1 98.69 32 GLU B C 1
ATOM 2252 O O . GLU B 1 32 ? 17 9.656 18.156 1 98.69 32 GLU B O 1
ATOM 2257 N N . LYS B 1 33 ? 15.383 8.172 17.75 1 98.38 33 LYS B N 1
ATOM 2258 C CA . LYS B 1 33 ? 16.25 7.039 18.062 1 98.38 33 LYS B CA 1
ATOM 2259 C C . LYS B 1 33 ? 17.438 6.977 17.109 1 98.38 33 LYS B C 1
ATOM 2261 O O . LYS B 1 33 ? 18.578 6.77 17.547 1 98.38 33 LYS B O 1
ATOM 2266 N N . ALA B 1 34 ? 17.203 7.109 15.828 1 98.62 34 ALA B N 1
ATOM 2267 C CA . ALA B 1 34 ? 18.266 7.109 14.836 1 98.62 34 ALA B CA 1
ATOM 2268 C C . ALA B 1 34 ? 19.234 8.258 15.07 1 98.62 34 ALA B C 1
ATOM 2270 O O . ALA B 1 34 ? 20.453 8.07 15.039 1 98.62 34 ALA B O 1
ATOM 2271 N N . LEU B 1 35 ? 18.719 9.445 15.344 1 98.75 35 LEU B N 1
ATOM 2272 C CA . LEU B 1 35 ? 19.547 10.617 15.594 1 98.75 35 LEU B CA 1
ATOM 2273 C C . LEU B 1 35 ? 20.391 10.422 16.844 1 98.75 35 LEU B C 1
ATOM 2275 O O . LEU B 1 35 ? 21.562 10.82 16.875 1 98.75 35 LEU B O 1
ATOM 2279 N N . GLU B 1 36 ? 19.766 9.852 17.844 1 98.69 36 GLU B N 1
ATOM 2280 C CA . GLU B 1 36 ? 20.5 9.578 19.078 1 98.69 36 GLU B CA 1
ATOM 2281 C C . GLU B 1 36 ? 21.703 8.664 18.828 1 98.69 36 GLU B C 1
ATOM 2283 O O . GLU B 1 36 ? 22.797 8.93 19.312 1 98.69 36 GLU B O 1
ATOM 2288 N N . LYS B 1 37 ? 21.469 7.668 18.062 1 98.31 37 LYS B N 1
ATOM 2289 C CA . LYS B 1 37 ? 22.547 6.75 17.703 1 98.31 37 LYS B CA 1
ATOM 2290 C C . LYS B 1 37 ? 23.641 7.465 16.922 1 98.31 37 LYS B C 1
ATOM 2292 O O . LYS B 1 37 ? 24.828 7.289 17.219 1 98.31 37 LYS B O 1
ATOM 2297 N N . MET B 1 38 ? 23.25 8.289 16 1 97.81 38 MET B N 1
ATOM 2298 C CA . MET B 1 38 ? 24.203 9.039 15.18 1 97.81 38 MET B CA 1
ATOM 2299 C C . MET B 1 38 ? 25.031 9.984 16.047 1 97.81 38 MET B C 1
ATOM 2301 O O . MET B 1 38 ? 26.156 10.328 15.688 1 97.81 38 MET B O 1
ATOM 2305 N N . HIS B 1 39 ? 24.453 10.359 17.141 1 98.12 39 HIS B N 1
ATOM 2306 C CA . HIS B 1 39 ? 25.094 11.344 18.016 1 98.12 39 HIS B CA 1
ATOM 2307 C C . HIS B 1 39 ? 25.672 10.68 19.266 1 98.12 39 HIS B C 1
ATOM 2309 O O . HIS B 1 39 ? 25.75 11.305 20.312 1 98.12 39 HIS B O 1
ATOM 2315 N N . LYS B 1 40 ? 25.875 9.391 19.172 1 97.38 40 LYS B N 1
ATOM 2316 C CA . LYS B 1 40 ? 26.562 8.617 20.203 1 97.38 40 LYS B CA 1
ATOM 2317 C C . LYS B 1 40 ? 25.828 8.695 21.531 1 97.38 40 LYS B C 1
ATOM 2319 O O . LYS B 1 40 ? 26.453 8.938 22.578 1 97.38 40 LYS B O 1
ATOM 2324 N N . GLY B 1 41 ? 24.531 8.672 21.438 1 97.5 41 GLY B N 1
ATOM 2325 C CA . GLY B 1 41 ? 23.75 8.57 22.656 1 97.5 41 GLY B CA 1
ATOM 2326 C C . GLY B 1 41 ? 23.172 9.898 23.109 1 97.5 41 GLY B C 1
ATOM 2327 O O . GLY B 1 41 ? 22.328 9.945 24 1 97.5 41 GLY B O 1
ATOM 2328 N N . LYS B 1 42 ? 23.672 10.992 22.5 1 97.81 42 LYS B N 1
ATOM 2329 C CA . LYS B 1 42 ? 23.109 12.297 22.812 1 97.81 42 LYS B CA 1
ATOM 2330 C C . LYS B 1 42 ? 21.734 12.477 22.156 1 97.81 42 LYS B C 1
ATOM 2332 O O . LYS B 1 42 ? 21.578 12.234 20.969 1 97.81 42 LYS B O 1
ATOM 2337 N N . SER B 1 43 ? 20.859 12.883 22.984 1 97.62 43 SER B N 1
ATOM 2338 C CA . SER B 1 43 ? 19.5 13.07 22.469 1 97.62 43 SER B CA 1
ATOM 2339 C C . SER B 1 43 ? 19.422 14.281 21.547 1 97.62 43 SER B C 1
ATOM 2341 O O . SER B 1 43 ? 20 15.32 21.828 1 97.62 43 SER B O 1
ATOM 2343 N N . VAL B 1 44 ? 18.75 14.133 20.438 1 98 44 VAL B N 1
ATOM 2344 C CA . VAL B 1 44 ? 18.438 15.195 19.5 1 98 44 VAL B CA 1
ATOM 2345 C C . VAL B 1 44 ? 16.922 15.242 19.266 1 98 44 VAL B C 1
ATOM 2347 O O . VAL B 1 44 ? 16.328 14.266 18.797 1 98 44 VAL B O 1
ATOM 2350 N N . ARG B 1 45 ? 16.344 16.328 19.609 1 97.56 45 ARG B N 1
ATOM 2351 C CA . ARG B 1 45 ? 14.898 16.469 19.422 1 97.56 45 ARG B CA 1
ATOM 2352 C C . ARG B 1 45 ? 14.57 16.984 18.031 1 97.56 45 ARG B C 1
ATOM 2354 O O . ARG B 1 45 ? 15.273 17.859 17.5 1 97.56 45 ARG B O 1
ATOM 2361 N N . ILE B 1 46 ? 13.477 16.484 17.484 1 98.69 46 ILE B N 1
ATOM 2362 C CA . ILE B 1 46 ? 13.031 16.984 16.188 1 98.69 46 ILE B CA 1
ATOM 2363 C C . ILE B 1 46 ? 11.703 17.719 16.344 1 98.69 46 ILE B C 1
ATOM 2365 O O . ILE B 1 46 ? 10.938 17.438 17.266 1 98.69 46 ILE B O 1
ATOM 2369 N N . THR B 1 47 ? 11.484 18.703 15.523 1 98.56 47 THR B N 1
ATOM 2370 C CA . THR B 1 47 ? 10.234 19.438 15.43 1 98.56 47 THR B CA 1
ATOM 2371 C C . THR B 1 47 ? 9.586 19.234 14.062 1 98.56 47 THR B C 1
ATOM 2373 O O . THR B 1 47 ? 10.25 19.359 13.031 1 98.56 47 THR B O 1
ATOM 2376 N N . ALA B 1 48 ? 8.383 18.891 14.07 1 98.62 48 ALA B N 1
ATOM 2377 C CA . ALA B 1 48 ? 7.656 18.672 12.82 1 98.62 48 ALA B CA 1
ATOM 2378 C C . ALA B 1 48 ? 6.727 19.844 12.516 1 98.62 48 ALA B C 1
ATOM 2380 O O . ALA B 1 48 ? 6.379 20.625 13.406 1 98.62 48 ALA B O 1
ATOM 2381 N N . SER B 1 49 ? 6.375 19.922 11.227 1 98.31 49 SER B N 1
ATOM 2382 C CA . SER B 1 49 ? 5.43 20.953 10.797 1 98.31 49 SER B CA 1
ATOM 2383 C C . SER B 1 49 ? 4.035 20.688 11.367 1 98.31 49 SER B C 1
ATOM 2385 O O . SER B 1 49 ? 3.223 21.609 11.469 1 98.31 49 SER B O 1
ATOM 2387 N N . GLY B 1 50 ? 3.775 19.484 11.633 1 95.75 50 GLY B N 1
ATOM 2388 C CA . GLY B 1 50 ? 2.5 19.031 12.164 1 95.75 50 GLY B CA 1
ATOM 2389 C C . GLY B 1 50 ? 2.533 17.594 12.664 1 95.75 50 GLY B C 1
ATOM 2390 O O . GLY B 1 50 ? 3.502 16.875 12.422 1 95.75 50 GLY B O 1
ATOM 2391 N N . ARG B 1 51 ? 1.514 17.266 13.391 1 95.31 51 ARG B N 1
ATOM 2392 C CA . ARG B 1 51 ? 1.389 15.922 13.93 1 95.31 51 ARG B CA 1
ATOM 2393 C C . ARG B 1 51 ? 0.266 15.156 13.234 1 95.31 51 ARG B C 1
ATOM 2395 O O . ARG B 1 51 ? -0.823 15.695 13.023 1 95.31 51 ARG B O 1
ATOM 2402 N N . THR B 1 52 ? 0.58 13.992 12.734 1 97.94 52 THR B N 1
ATOM 2403 C CA . THR B 1 52 ? -0.449 13.156 12.141 1 97.94 52 THR B CA 1
ATOM 2404 C C . THR B 1 52 ? -0.993 12.156 13.156 1 97.94 52 THR B C 1
ATOM 2406 O O . THR B 1 52 ? -0.259 11.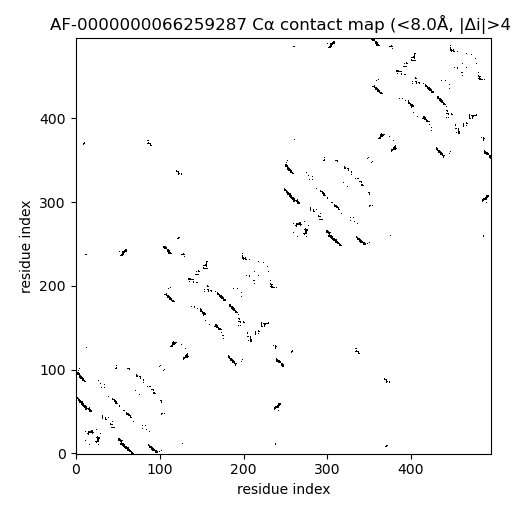695 14.031 1 97.94 52 THR B O 1
ATOM 2409 N N . ASP B 1 53 ? -2.244 11.797 13 1 96.69 53 ASP B N 1
ATOM 2410 C CA . ASP B 1 53 ? -2.912 10.828 13.867 1 96.69 53 ASP B CA 1
ATOM 2411 C C . ASP B 1 53 ? -2.416 9.414 13.578 1 96.69 53 ASP B C 1
ATOM 2413 O O . ASP B 1 53 ? -1.707 9.18 12.602 1 96.69 53 ASP B O 1
ATOM 2417 N N . THR B 1 54 ? -2.807 8.57 14.586 1 97.88 54 THR B N 1
ATOM 2418 C CA . THR B 1 54 ? -2.584 7.148 14.367 1 97.88 54 THR B CA 1
ATOM 2419 C C . THR B 1 54 ? -3.137 6.715 13.016 1 97.88 54 THR B C 1
ATOM 2421 O O . THR B 1 54 ? -4.277 7.035 12.672 1 97.88 54 THR B O 1
ATOM 2424 N N . GLY B 1 55 ? -2.271 6.074 12.219 1 98.38 55 GLY B N 1
ATOM 2425 C CA . GLY B 1 55 ? -2.721 5.496 10.961 1 98.38 55 GLY B CA 1
ATOM 2426 C C . GLY B 1 55 ? -2.645 6.465 9.797 1 98.38 55 GLY B C 1
ATOM 2427 O O . GLY B 1 55 ? -2.824 6.074 8.648 1 98.38 55 GLY B O 1
ATOM 2428 N N . VAL B 1 56 ? -2.4 7.762 10.078 1 98.88 56 VAL B N 1
ATOM 2429 C CA . VAL B 1 56 ? -2.336 8.766 9.023 1 98.88 56 VAL B CA 1
ATOM 2430 C C . VAL B 1 56 ? -0.938 8.789 8.406 1 98.88 56 VAL B C 1
ATOM 2432 O O . VAL B 1 56 ? 0.058 8.602 9.117 1 98.88 56 VAL B O 1
ATOM 2435 N N . HIS B 1 57 ? -0.881 9.016 7.137 1 98.94 57 HIS B N 1
ATOM 2436 C CA . HIS B 1 57 ? 0.351 8.953 6.359 1 98.94 57 HIS B CA 1
ATOM 2437 C C . HIS B 1 57 ? 0.917 10.344 6.105 1 98.94 57 HIS B C 1
ATOM 2439 O O . HIS B 1 57 ? 0.267 11.344 6.414 1 98.94 57 HIS B O 1
ATOM 2445 N N . ALA B 1 58 ? 2.127 10.32 5.543 1 98.94 58 ALA B N 1
ATOM 2446 C CA . ALA B 1 58 ? 2.686 11.562 5.012 1 98.94 58 ALA B CA 1
ATOM 2447 C C . ALA B 1 58 ? 3.5 11.297 3.746 1 98.94 58 ALA B C 1
ATOM 2449 O O . ALA B 1 58 ? 4.277 10.344 3.689 1 98.94 58 ALA B O 1
ATOM 2450 N N . LYS B 1 59 ? 3.26 12.094 2.77 1 98.69 59 LYS B N 1
ATOM 2451 C CA . LYS B 1 59 ? 4.086 12.102 1.566 1 98.69 59 LYS B CA 1
ATOM 2452 C C . LYS B 1 59 ? 5.16 13.188 1.646 1 98.69 59 LYS B C 1
ATOM 2454 O O . LYS B 1 59 ? 6.207 13.078 1.006 1 98.69 59 LYS B O 1
ATOM 2459 N N . GLY B 1 60 ? 4.828 14.242 2.5 1 98.75 60 GLY B N 1
ATOM 2460 C CA . GLY B 1 60 ? 5.758 15.359 2.576 1 98.75 60 GLY B CA 1
ATOM 2461 C C . GLY B 1 60 ? 5.723 16.078 3.914 1 98.75 60 GLY B C 1
ATOM 2462 O O . GLY B 1 60 ? 5.535 17.281 3.967 1 98.75 60 GLY B O 1
ATOM 2463 N N . GLN B 1 61 ? 5.93 15.383 5 1 98.81 61 GLN B N 1
ATOM 2464 C CA . GLN B 1 61 ? 6.137 16.016 6.305 1 98.81 61 GLN B CA 1
ATOM 2465 C C . GLN B 1 61 ? 7.484 16.719 6.367 1 98.81 61 GLN B C 1
ATOM 2467 O O . GLN B 1 61 ? 8.461 16.266 5.773 1 98.81 61 GLN B O 1
ATOM 2472 N N . VAL B 1 62 ? 7.516 17.844 7.012 1 98.88 62 VAL B N 1
ATOM 2473 C CA . VAL B 1 62 ? 8.773 18.562 7.18 1 98.88 62 VAL B CA 1
ATOM 2474 C C . VAL B 1 62 ? 9.172 18.562 8.656 1 98.88 62 VAL B C 1
ATOM 2476 O O . VAL B 1 62 ? 8.344 18.844 9.523 1 98.88 62 VAL B O 1
ATOM 2479 N N . ILE B 1 63 ? 10.375 18.234 8.867 1 98.88 63 ILE B N 1
ATOM 2480 C CA . ILE B 1 63 ? 10.906 18.312 10.227 1 98.88 63 ILE B CA 1
ATOM 2481 C C . ILE B 1 63 ? 12.195 19.141 10.227 1 98.88 63 ILE B C 1
ATOM 2483 O O . ILE B 1 63 ? 12.797 19.359 9.172 1 98.88 63 ILE B O 1
ATOM 2487 N N . HIS B 1 64 ? 12.586 19.641 11.398 1 98.81 64 HIS B N 1
ATOM 2488 C CA . HIS B 1 64 ? 13.922 20.203 11.555 1 98.81 64 HIS B CA 1
ATOM 2489 C C . HIS B 1 64 ? 14.57 19.734 12.852 1 98.81 64 HIS B C 1
ATOM 2491 O O . HIS B 1 64 ? 13.875 19.297 13.773 1 98.81 64 HIS B O 1
ATOM 2497 N N . PHE B 1 65 ? 15.82 19.688 12.883 1 98.75 65 PHE B N 1
ATOM 2498 C CA . PHE B 1 65 ? 16.625 19.359 14.047 1 98.75 65 PHE B CA 1
ATOM 2499 C C . PHE B 1 65 ? 17.984 20.062 13.969 1 98.75 65 PHE B C 1
ATOM 2501 O O . PHE B 1 65 ? 18.391 20.547 12.914 1 98.75 65 PHE B O 1
ATOM 2508 N N . ASP B 1 66 ? 18.625 20.125 15.102 1 98.56 66 ASP B N 1
ATOM 2509 C CA . ASP B 1 66 ? 19.953 20.719 15.188 1 98.56 66 ASP B CA 1
ATOM 2510 C C . ASP B 1 66 ? 21 19.656 15.469 1 98.56 66 ASP B C 1
ATOM 2512 O O . ASP B 1 66 ? 20.75 18.703 16.219 1 98.56 66 ASP B O 1
ATOM 2516 N N . SER B 1 67 ? 22.125 19.859 14.82 1 98.31 67 SER B N 1
ATOM 2517 C CA . SER B 1 67 ? 23.188 18.875 15.031 1 98.31 67 SER B CA 1
ATOM 2518 C C . SER B 1 67 ? 24.562 19.531 15.086 1 98.31 67 SER B C 1
ATOM 2520 O O . SER B 1 67 ? 24.812 20.516 14.383 1 98.31 67 SER B O 1
ATOM 2522 N N . GLU B 1 68 ? 25.5 18.969 15.883 1 97.12 68 GLU B N 1
ATOM 2523 C CA . GLU B 1 68 ? 26.875 19.438 15.969 1 97.12 68 GLU B CA 1
ATOM 2524 C C . GLU B 1 68 ? 27.797 18.578 15.117 1 97.12 68 GLU B C 1
ATOM 2526 O O . GLU B 1 68 ? 29 18.859 15.023 1 97.12 68 GLU B O 1
ATOM 2531 N N . LEU B 1 69 ? 27.156 17.516 14.555 1 97.31 69 LEU B N 1
ATOM 2532 C CA . LEU B 1 69 ? 27.969 16.625 13.742 1 97.31 69 LEU B CA 1
ATOM 2533 C C . LEU B 1 69 ? 28.484 17.344 12.5 1 97.31 69 LEU B C 1
ATOM 2535 O O . LEU B 1 69 ? 27.75 18.125 11.883 1 97.31 69 LEU B O 1
ATOM 2539 N N . ASP B 1 70 ? 29.734 17.078 12.211 1 95.75 70 ASP B N 1
ATOM 2540 C CA . ASP B 1 70 ? 30.344 17.672 11.031 1 95.75 70 ASP B CA 1
ATOM 2541 C C . ASP B 1 70 ? 30.219 16.75 9.82 1 95.75 70 ASP B C 1
ATOM 2543 O O . ASP B 1 70 ? 31.219 16.25 9.305 1 95.75 70 ASP B O 1
ATOM 2547 N N . ILE B 1 71 ? 29.062 16.547 9.367 1 96.31 71 ILE B N 1
ATOM 2548 C CA . ILE B 1 71 ? 28.781 15.758 8.172 1 96.31 71 ILE B CA 1
ATOM 2549 C C . ILE B 1 71 ? 27.828 16.531 7.254 1 96.31 71 ILE B C 1
ATOM 2551 O O . ILE B 1 71 ? 27.141 17.453 7.699 1 96.31 71 ILE B O 1
ATOM 2555 N N . THR B 1 72 ? 27.891 16.188 5.988 1 97.5 72 THR B N 1
ATOM 2556 C CA . THR B 1 72 ? 27.078 16.891 5 1 97.5 72 THR B CA 1
ATOM 2557 C C . THR B 1 72 ? 25.609 16.484 5.117 1 97.5 72 THR B C 1
ATOM 2559 O O . THR B 1 72 ? 25.281 15.438 5.688 1 97.5 72 THR B O 1
ATOM 2562 N N . ALA B 1 73 ? 24.719 17.266 4.586 1 98.25 73 ALA B N 1
ATOM 2563 C CA . ALA B 1 73 ? 23.281 16.969 4.543 1 98.25 73 ALA B CA 1
ATOM 2564 C C . ALA B 1 73 ? 23.031 15.648 3.818 1 98.25 73 ALA B C 1
ATOM 2566 O O . ALA B 1 73 ? 22.156 14.867 4.227 1 98.25 73 ALA B O 1
ATOM 2567 N N . GLU B 1 74 ? 23.781 15.438 2.793 1 97.81 74 GLU B N 1
ATOM 2568 C CA . GLU B 1 74 ? 23.656 14.203 2.031 1 97.81 74 GLU B CA 1
ATOM 2569 C C . GLU B 1 74 ? 23.969 12.984 2.891 1 97.81 74 GLU B C 1
ATOM 2571 O O . GLU B 1 74 ? 23.297 11.961 2.807 1 97.81 74 GLU B O 1
ATOM 2576 N N . LYS B 1 75 ? 24.953 13.102 3.623 1 97.88 75 LYS B N 1
ATOM 2577 C CA . LYS B 1 75 ? 25.328 12.008 4.516 1 97.88 75 LYS B CA 1
ATOM 2578 C C . LYS B 1 75 ? 24.281 11.781 5.586 1 97.88 75 LYS B C 1
ATOM 2580 O O . LYS B 1 75 ? 23.984 10.641 5.945 1 97.88 75 LYS B O 1
ATOM 2585 N N . PHE B 1 76 ? 23.719 12.914 6.121 1 98.12 76 PHE B N 1
ATOM 2586 C CA . PHE B 1 76 ? 22.609 12.789 7.055 1 98.12 76 PHE B CA 1
ATOM 2587 C C . PHE B 1 76 ? 21.469 12.008 6.422 1 98.12 76 PHE B C 1
ATOM 2589 O O . PHE B 1 76 ? 20.922 11.094 7.039 1 98.12 76 PHE B O 1
ATOM 2596 N N . GLN B 1 77 ? 21.125 12.391 5.23 1 98.31 77 GLN B N 1
ATOM 2597 C CA . GLN B 1 77 ? 20.016 11.75 4.547 1 98.31 77 GLN B CA 1
ATOM 2598 C C . GLN B 1 77 ? 20.234 10.25 4.406 1 98.31 77 GLN B C 1
ATOM 2600 O O . GLN B 1 77 ? 19.359 9.453 4.727 1 98.31 77 GLN B O 1
ATOM 2605 N N . LYS B 1 78 ? 21.406 9.883 3.971 1 97.38 78 LYS B N 1
ATOM 2606 C CA . LYS B 1 78 ? 21.75 8.477 3.768 1 97.38 78 LYS B CA 1
ATOM 2607 C C . LYS B 1 78 ? 21.734 7.711 5.09 1 97.38 78 LYS B C 1
ATOM 2609 O O . LYS B 1 78 ? 21.156 6.629 5.184 1 97.38 78 LYS B O 1
ATOM 2614 N N . ALA B 1 79 ? 22.391 8.289 6.07 1 97.94 79 ALA B N 1
ATOM 2615 C CA . ALA B 1 79 ? 22.5 7.641 7.375 1 97.94 79 ALA B CA 1
ATOM 2616 C C . ALA B 1 79 ? 21.109 7.461 8.008 1 97.94 79 ALA B C 1
ATOM 2618 O O . ALA B 1 79 ? 20.797 6.383 8.516 1 97.94 79 ALA B O 1
ATOM 2619 N N . LEU B 1 80 ? 20.312 8.516 7.969 1 98.38 80 LEU B N 1
ATOM 2620 C CA . LEU B 1 80 ? 18.984 8.453 8.562 1 98.38 80 LEU B CA 1
ATOM 2621 C C . LEU B 1 80 ? 18.109 7.418 7.848 1 98.38 80 LEU B C 1
ATOM 2623 O O . LEU B 1 80 ? 17.359 6.695 8.492 1 98.38 80 LEU B O 1
ATOM 2627 N N . GLN B 1 81 ? 18.219 7.371 6.543 1 97.38 81 GLN B N 1
ATOM 2628 C CA . GLN B 1 81 ? 17.438 6.395 5.797 1 97.38 81 GLN B CA 1
ATOM 2629 C C . GLN B 1 81 ? 17.781 4.969 6.211 1 97.38 81 GLN B C 1
ATOM 2631 O O . GLN B 1 81 ? 16.906 4.113 6.332 1 97.38 81 GLN B O 1
ATOM 2636 N N . VAL B 1 82 ? 19.047 4.734 6.441 1 96.31 82 VAL B N 1
ATOM 2637 C CA . VAL B 1 82 ? 19.516 3.396 6.793 1 96.31 82 VAL B CA 1
ATOM 2638 C C . VAL B 1 82 ? 19.141 3.082 8.242 1 96.31 82 VAL B C 1
ATOM 2640 O O . VAL B 1 82 ? 18.844 1.933 8.578 1 96.31 82 VAL B O 1
ATOM 2643 N N . MET B 1 83 ? 19.062 4.059 9.047 1 97.94 83 MET B N 1
ATOM 2644 C CA . MET B 1 83 ? 18.938 3.848 10.484 1 97.94 83 MET B CA 1
ATOM 2645 C C . MET B 1 83 ? 17.469 3.887 10.914 1 97.94 83 MET B C 1
ATOM 2647 O O . MET B 1 83 ? 17.156 3.586 12.062 1 97.94 83 MET B O 1
ATOM 2651 N N . THR B 1 84 ? 16.578 4.297 10.062 1 98 84 THR B N 1
ATOM 2652 C CA . THR B 1 84 ? 15.156 4.27 10.367 1 98 84 THR B CA 1
ATOM 2653 C C . THR B 1 84 ? 14.469 3.139 9.617 1 98 84 THR B C 1
ATOM 2655 O O . THR B 1 84 ? 14.961 2.684 8.578 1 98 84 THR B O 1
ATOM 2658 N N . PRO B 1 85 ? 13.367 2.631 10.195 1 97.19 85 PRO B N 1
ATOM 2659 C CA . PRO B 1 85 ? 12.641 1.573 9.492 1 97.19 85 PRO B CA 1
ATOM 2660 C C . PRO B 1 85 ? 12.141 2.016 8.109 1 97.19 85 PRO B C 1
ATOM 2662 O O . PRO B 1 85 ? 11.914 3.207 7.891 1 97.19 85 PRO B O 1
ATOM 2665 N N . PHE B 1 86 ? 11.836 1.076 7.238 1 95.88 86 PHE B N 1
ATOM 2666 C CA . PHE B 1 86 ? 11.57 1.364 5.836 1 95.88 86 PHE B CA 1
ATOM 2667 C C . PHE B 1 86 ? 10.117 1.786 5.637 1 95.88 86 PHE B C 1
ATOM 2669 O O . PHE B 1 86 ? 9.664 1.956 4.504 1 95.88 86 PHE B O 1
ATOM 2676 N N . ASP B 1 87 ? 9.422 1.966 6.727 1 98.06 87 ASP B N 1
ATOM 2677 C CA . ASP B 1 87 ? 8.141 2.646 6.602 1 98.06 87 ASP B CA 1
ATOM 2678 C C . ASP B 1 87 ? 8.297 4.156 6.766 1 98.06 87 ASP B C 1
ATOM 2680 O O . ASP B 1 87 ? 7.309 4.891 6.785 1 98.06 87 ASP B O 1
ATOM 2684 N N . ILE B 1 88 ? 9.539 4.637 6.898 1 98.69 88 ILE B N 1
ATOM 2685 C CA . ILE B 1 88 ? 9.898 6.047 6.875 1 98.69 88 ILE B CA 1
ATOM 2686 C C . ILE B 1 88 ? 10.945 6.297 5.789 1 98.69 88 ILE B C 1
ATOM 2688 O O . ILE B 1 88 ? 11.891 5.52 5.637 1 98.69 88 ILE B O 1
ATOM 2692 N N . SER B 1 89 ? 10.766 7.332 5.027 1 98.62 89 SER B N 1
ATOM 2693 C CA . SER B 1 89 ? 11.711 7.719 3.982 1 98.62 89 SER B CA 1
ATOM 2694 C C . SER B 1 89 ? 12.156 9.164 4.148 1 98.62 89 SER B C 1
ATOM 2696 O O . SER B 1 89 ? 11.344 10.039 4.461 1 98.62 89 SER B O 1
ATOM 2698 N N . PHE B 1 90 ? 13.406 9.398 3.99 1 98.69 90 PHE B N 1
ATOM 2699 C CA . PHE B 1 90 ? 13.961 10.75 3.953 1 98.69 90 PHE B CA 1
ATOM 2700 C C . PHE B 1 90 ? 14.141 11.219 2.514 1 98.69 90 PHE B C 1
ATOM 2702 O O . PHE B 1 90 ? 15.117 10.852 1.853 1 98.69 90 PHE B O 1
ATOM 2709 N N . LEU B 1 91 ? 13.305 12.047 2.088 1 98.5 91 LEU B N 1
ATOM 2710 C CA . LEU B 1 91 ? 13.297 12.508 0.705 1 98.5 91 LEU B CA 1
ATOM 2711 C C . LEU B 1 91 ? 14.391 13.539 0.467 1 98.5 91 LEU B C 1
ATOM 2713 O O . LEU B 1 91 ? 15.094 13.484 -0.549 1 98.5 91 LEU B O 1
ATOM 2717 N N . THR B 1 92 ? 14.5 14.477 1.395 1 98.56 92 THR B N 1
ATOM 2718 C CA . THR B 1 92 ? 15.57 15.469 1.339 1 98.56 92 THR B CA 1
ATOM 2719 C C . THR B 1 92 ? 16.047 15.828 2.744 1 98.56 92 THR B C 1
ATOM 2721 O O . THR B 1 92 ? 15.281 15.734 3.707 1 98.56 92 THR B O 1
ATOM 2724 N N . VAL B 1 93 ? 17.234 16.109 2.852 1 98.69 93 VAL B N 1
ATOM 2725 C CA . VAL B 1 93 ? 17.844 16.75 4.016 1 98.69 93 VAL B CA 1
ATOM 2726 C C . VAL B 1 93 ? 18.734 17.906 3.564 1 98.69 93 VAL B C 1
ATOM 2728 O O . VAL B 1 93 ? 19.562 17.75 2.666 1 98.69 93 VAL B O 1
ATOM 2731 N N . GLU B 1 94 ? 18.516 19.062 4.148 1 98.75 94 GLU B N 1
ATOM 2732 C CA . GLU B 1 94 ? 19.312 20.234 3.779 1 98.75 94 GLU B CA 1
ATOM 2733 C C . GLU B 1 94 ? 19.594 21.109 4.992 1 98.75 94 GLU B C 1
ATOM 2735 O O . GLU B 1 94 ? 18.859 21.078 5.98 1 98.75 94 GLU B O 1
ATOM 2740 N N . GLU B 1 95 ? 20.672 21.844 4.918 1 98.44 95 GLU B N 1
ATOM 2741 C CA . GLU B 1 95 ? 20.891 22.859 5.934 1 98.44 95 GLU B CA 1
ATOM 2742 C C . GLU B 1 95 ? 19.859 24 5.812 1 98.44 95 GLU B C 1
ATOM 2744 O O . GLU B 1 95 ? 19.438 24.328 4.711 1 98.44 95 GLU B O 1
ATOM 2749 N N . ALA B 1 96 ? 19.5 24.484 6.91 1 98.06 96 ALA B N 1
ATOM 2750 C CA . ALA B 1 96 ? 18.516 25.562 6.949 1 98.06 96 ALA B CA 1
ATOM 2751 C C . ALA B 1 96 ? 19.031 26.719 7.82 1 98.06 96 ALA B C 1
ATOM 2753 O O . ALA B 1 96 ? 19.922 26.531 8.641 1 98.06 96 ALA B O 1
ATOM 2754 N N . PRO B 1 97 ? 18.469 27.938 7.57 1 97.44 97 PRO B N 1
ATOM 2755 C CA . PRO B 1 97 ? 18.797 29.047 8.484 1 97.44 97 PRO B CA 1
ATOM 2756 C C . PRO B 1 97 ? 18.5 28.703 9.945 1 97.44 97 PRO B C 1
ATOM 2758 O O . PRO B 1 97 ? 17.578 27.953 10.234 1 97.44 97 PRO B O 1
ATOM 2761 N N . ALA B 1 98 ? 19.219 29.328 10.828 1 96.69 98 ALA B N 1
ATOM 2762 C CA . ALA B 1 98 ? 19.125 29.031 12.258 1 96.69 98 ALA B CA 1
ATOM 2763 C C . ALA B 1 98 ? 17.734 29.359 12.797 1 96.69 98 ALA B C 1
ATOM 2765 O O . ALA B 1 98 ? 17.297 28.766 13.781 1 96.69 98 ALA B O 1
ATOM 2766 N N . ASP B 1 99 ? 17.031 30.219 12.109 1 96.5 99 ASP B N 1
ATOM 2767 C CA . ASP B 1 99 ? 15.734 30.656 12.602 1 96.5 99 ASP B CA 1
ATOM 2768 C C . ASP B 1 99 ? 14.602 29.891 11.914 1 96.5 99 ASP B C 1
ATOM 2770 O O . ASP B 1 99 ? 13.43 30.141 12.18 1 96.5 99 ASP B O 1
ATOM 2774 N N . PHE B 1 100 ? 15.023 28.984 11.031 1 97.75 100 PHE B N 1
ATOM 2775 C CA . PHE B 1 100 ? 14.008 28.141 10.414 1 97.75 100 PHE B CA 1
ATOM 2776 C C . PHE B 1 100 ? 13.242 27.359 11.469 1 97.75 100 PHE B C 1
ATOM 2778 O O . PHE B 1 100 ? 13.852 26.766 12.367 1 97.75 100 PHE B O 1
ATOM 2785 N N . HIS B 1 101 ? 11.914 27.344 11.352 1 98.19 101 HIS B N 1
ATOM 2786 C CA . HIS B 1 101 ? 11.062 26.562 12.234 1 98.19 101 HIS B CA 1
ATOM 2787 C C . HIS B 1 101 ? 9.984 25.828 11.453 1 98.19 101 HIS B C 1
ATOM 2789 O O . HIS B 1 101 ? 9.109 26.453 10.844 1 98.19 101 HIS B O 1
ATOM 2795 N N . ALA B 1 102 ? 10.031 24.516 11.508 1 98.12 102 ALA B N 1
ATOM 2796 C CA . ALA B 1 102 ? 9.164 23.688 10.68 1 98.12 102 ALA B CA 1
ATOM 2797 C C . ALA B 1 102 ? 7.695 23.953 10.984 1 98.12 102 ALA B C 1
ATOM 2799 O O . ALA B 1 102 ? 6.867 24 10.07 1 98.12 102 ALA B O 1
ATOM 2800 N N . ARG B 1 103 ? 7.355 24.188 12.188 1 95.75 103 ARG B N 1
ATOM 2801 C CA . ARG B 1 103 ? 5.969 24.328 12.617 1 95.75 103 ARG B CA 1
ATOM 2802 C C . ARG B 1 103 ? 5.465 25.75 12.414 1 95.75 103 ARG B C 1
ATOM 2804 O O . ARG B 1 103 ? 4.391 25.953 11.844 1 95.75 103 ARG B O 1
ATOM 2811 N N . PHE B 1 104 ? 6.27 26.734 12.812 1 94.38 104 PHE B N 1
ATOM 2812 C CA . PHE B 1 104 ? 5.793 28.109 12.883 1 94.38 104 PHE B CA 1
ATOM 2813 C C . PHE B 1 104 ? 6.164 28.875 11.617 1 94.38 104 PHE B C 1
ATOM 2815 O O . PHE B 1 104 ? 5.641 29.969 11.367 1 94.38 104 PHE B O 1
ATOM 2822 N N . GLY B 1 105 ? 6.98 28.312 10.805 1 93.06 105 GLY B N 1
ATOM 2823 C CA . GLY B 1 105 ? 7.426 29 9.602 1 93.06 105 GLY B CA 1
ATOM 2824 C C . GLY B 1 105 ? 6.602 28.641 8.375 1 93.06 105 GLY B C 1
ATOM 2825 O O . GLY B 1 105 ? 6.828 29.172 7.289 1 93.06 105 GLY B O 1
ATOM 2826 N N . THR B 1 106 ? 5.688 27.766 8.547 1 95.06 106 THR B N 1
ATOM 2827 C CA . THR B 1 106 ? 4.934 27.312 7.387 1 95.06 106 THR B CA 1
ATOM 2828 C C . THR B 1 106 ? 3.883 28.344 6.984 1 95.06 106 THR B C 1
ATOM 2830 O O . THR B 1 106 ? 3.338 29.047 7.836 1 95.06 106 THR B O 1
ATOM 2833 N N . VAL B 1 107 ? 3.592 28.406 5.723 1 96.56 107 VAL B N 1
ATOM 2834 C CA . VAL B 1 107 ? 2.564 29.312 5.219 1 96.56 107 VAL B CA 1
ATOM 2835 C C . VAL B 1 107 ? 1.393 28.516 4.664 1 96.56 107 VAL B C 1
ATOM 2837 O O . VAL B 1 107 ? 0.388 29.078 4.23 1 96.56 107 VAL B O 1
ATOM 2840 N N . GLY B 1 108 ? 1.528 27.234 4.613 1 97.69 108 GLY B N 1
ATOM 2841 C CA . GLY B 1 108 ? 0.445 26.406 4.086 1 97.69 108 GLY B CA 1
ATOM 2842 C C . GLY B 1 108 ? 0.744 24.922 4.125 1 97.69 108 GLY B C 1
ATOM 2843 O O . GLY B 1 108 ? 1.909 24.516 4.121 1 97.69 108 GLY B O 1
ATOM 2844 N N . LYS B 1 109 ? -0.299 24.219 4.18 1 98.25 109 LYS B N 1
ATOM 2845 C CA . LYS B 1 109 ? -0.242 22.766 4.109 1 98.25 109 LYS B CA 1
ATOM 2846 C C . LYS B 1 109 ? -1.298 22.219 3.154 1 98.25 109 LYS B C 1
ATOM 2848 O O . LYS B 1 109 ? -2.367 22.812 2.996 1 98.25 109 LYS B O 1
ATOM 2853 N N . GLU B 1 110 ? -0.954 21.141 2.576 1 98.81 110 GLU B N 1
ATOM 2854 C CA . GLU B 1 110 ? -1.924 20.375 1.792 1 98.81 110 GLU B CA 1
ATOM 2855 C C . GLU B 1 110 ? -2.107 18.969 2.355 1 98.81 110 GLU B C 1
ATOM 2857 O O . GLU B 1 110 ? -1.13 18.266 2.607 1 98.81 110 GLU B O 1
ATOM 2862 N N . TYR B 1 111 ? -3.305 18.672 2.602 1 98.88 111 TYR B N 1
ATOM 2863 C CA . TYR B 1 111 ? -3.695 17.312 2.922 1 98.88 111 TYR B CA 1
ATOM 2864 C C . TYR B 1 111 ? -4.512 16.703 1.791 1 98.88 111 TYR B C 1
ATOM 2866 O O . TYR B 1 111 ? -5.258 17.391 1.105 1 98.88 111 TYR B O 1
ATOM 2874 N N . ARG B 1 112 ? -4.352 15.422 1.612 1 98.94 112 ARG B N 1
ATOM 2875 C CA . ARG B 1 112 ? -5.172 14.68 0.655 1 98.94 112 ARG B CA 1
ATOM 2876 C C . ARG B 1 112 ? -5.816 13.461 1.31 1 98.94 112 ARG B C 1
ATOM 2878 O O . ARG B 1 112 ? -5.18 12.773 2.109 1 98.94 112 ARG B O 1
ATOM 2885 N N . TYR B 1 113 ? -7.031 13.312 1.052 1 98.94 113 TYR B N 1
ATOM 2886 C CA . TYR B 1 113 ? -7.762 12.125 1.482 1 98.94 113 TYR B CA 1
ATOM 2887 C C . TYR B 1 113 ? -8.141 11.258 0.29 1 98.94 113 TYR B C 1
ATOM 2889 O O . TYR B 1 113 ? -8.828 11.719 -0.629 1 98.94 113 TYR B O 1
ATOM 2897 N N . VAL B 1 114 ? -7.75 9.992 0.311 1 98.88 114 VAL B N 1
ATOM 2898 C CA . VAL B 1 114 ? -7.934 9.086 -0.818 1 98.88 114 VAL B CA 1
ATOM 2899 C C . VAL B 1 114 ? -9.117 8.156 -0.553 1 98.88 114 VAL B C 1
ATOM 2901 O O . VAL B 1 114 ? -9.18 7.508 0.492 1 98.88 114 VAL B O 1
ATOM 2904 N N . ILE B 1 115 ? -10.039 8.117 -1.555 1 98.75 115 ILE B N 1
ATOM 2905 C CA . ILE B 1 115 ? -11.258 7.332 -1.439 1 98.75 115 ILE B CA 1
ATOM 2906 C C . ILE B 1 115 ? -11.375 6.379 -2.627 1 98.75 115 ILE B C 1
ATOM 2908 O O . ILE B 1 115 ? -11.344 6.809 -3.783 1 98.75 115 ILE B O 1
ATOM 2912 N N . LYS B 1 116 ? -11.453 5.133 -2.365 1 98.06 116 LYS B N 1
ATOM 2913 C CA . LYS B 1 116 ? -11.719 4.133 -3.395 1 98.06 116 LYS B CA 1
ATOM 2914 C C . LYS B 1 116 ? -13.203 3.803 -3.473 1 98.06 116 LYS B C 1
ATOM 2916 O O . LYS B 1 116 ? -13.789 3.316 -2.502 1 98.06 116 LYS B O 1
ATOM 2921 N N . ARG B 1 117 ? -13.773 3.918 -4.629 1 97.06 117 ARG B N 1
ATOM 2922 C CA . ARG B 1 117 ? -15.227 3.811 -4.777 1 97.06 117 ARG B CA 1
ATOM 2923 C C . ARG B 1 117 ? -15.617 2.482 -5.414 1 97.06 117 ARG B C 1
ATOM 2925 O O . ARG B 1 117 ? -16.766 2.297 -5.828 1 97.06 117 ARG B O 1
ATOM 2932 N N . THR B 1 118 ? -14.695 1.55 -5.504 1 94.69 118 THR B N 1
ATOM 2933 C CA . THR B 1 118 ? -14.977 0.239 -6.078 1 94.69 118 THR B CA 1
ATOM 2934 C C . THR B 1 118 ? -16.016 -0.5 -5.25 1 94.69 118 THR B C 1
ATOM 2936 O O . THR B 1 118 ? -16.094 -0.329 -4.031 1 94.69 118 THR B O 1
ATOM 2939 N N . LYS B 1 119 ? -16.781 -1.283 -5.93 1 93.75 119 LYS B N 1
ATOM 2940 C CA . LYS B 1 119 ? -17.781 -2.086 -5.234 1 93.75 119 LYS B CA 1
ATOM 2941 C C . LYS B 1 119 ? -17.125 -3.164 -4.375 1 93.75 119 LYS B C 1
ATOM 2943 O O . LYS B 1 119 ? -17.5 -3.369 -3.225 1 93.75 119 LYS B O 1
ATOM 2948 N N . ILE B 1 120 ? -16.109 -3.791 -5.031 1 94.31 120 ILE B N 1
ATOM 2949 C CA . ILE B 1 120 ? -15.383 -4.844 -4.324 1 94.31 120 ILE B CA 1
ATOM 2950 C C . ILE B 1 120 ? -14.141 -4.254 -3.66 1 94.31 120 ILE B C 1
ATOM 2952 O O . ILE B 1 120 ? -13.414 -3.465 -4.273 1 94.31 120 ILE B O 1
ATOM 2956 N N . PHE B 1 121 ? -13.93 -4.645 -2.484 1 93.25 121 PHE B N 1
ATOM 2957 C CA . PHE B 1 121 ? -12.805 -4.184 -1.682 1 93.25 121 PHE B CA 1
ATOM 2958 C C . PHE B 1 121 ? -11.484 -4.625 -2.299 1 93.25 121 PHE B C 1
ATOM 2960 O O . PHE B 1 121 ? -11.375 -5.734 -2.822 1 93.25 121 PHE B O 1
ATOM 2967 N N . ASP B 1 122 ? -10.484 -3.785 -2.322 1 96.44 122 ASP B N 1
ATOM 2968 C CA . ASP B 1 122 ? -9.125 -4.086 -2.766 1 96.44 122 ASP B CA 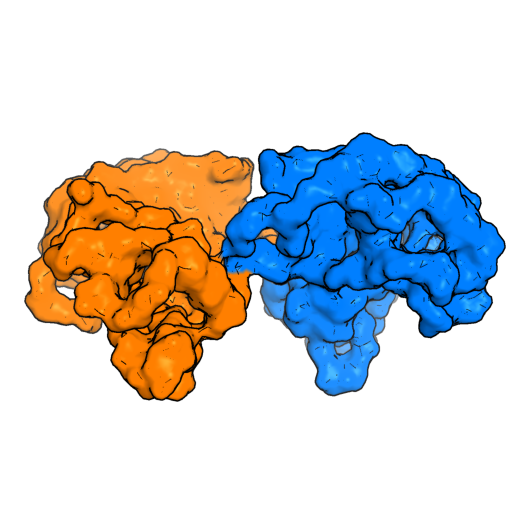1
ATOM 2969 C C . ASP B 1 122 ? -8.188 -4.25 -1.575 1 96.44 122 ASP B C 1
ATOM 2971 O O . ASP B 1 122 ? -7.898 -3.283 -0.863 1 96.44 122 ASP B O 1
ATOM 2975 N N . PRO B 1 123 ? -7.695 -5.402 -1.378 1 97.69 123 PRO B N 1
ATOM 2976 C CA . PRO B 1 123 ? -6.848 -5.617 -0.201 1 97.69 123 PRO B CA 1
ATOM 2977 C C . PRO B 1 123 ? -5.562 -4.801 -0.242 1 97.69 123 PRO B C 1
ATOM 2979 O O . PRO B 1 123 ? -4.957 -4.539 0.802 1 97.69 123 PRO B O 1
ATOM 2982 N N . PHE B 1 124 ? -5.125 -4.328 -1.36 1 97.5 124 PHE B N 1
ATOM 2983 C CA . PHE B 1 124 ? -3.857 -3.625 -1.52 1 97.5 124 PHE B CA 1
ATOM 2984 C C . PHE B 1 124 ? -4.004 -2.156 -1.139 1 97.5 124 PHE B C 1
ATOM 2986 O O . PHE B 1 124 ? -3.006 -1.46 -0.939 1 97.5 124 PHE B O 1
ATOM 2993 N N . SER B 1 125 ? -5.219 -1.682 -1.059 1 96.56 125 SER B N 1
ATOM 2994 C CA . SER B 1 125 ? -5.43 -0.275 -0.734 1 96.56 125 SER B CA 1
ATOM 2995 C C . SER B 1 125 ? -5.977 -0.111 0.681 1 96.56 125 SER B C 1
ATOM 2997 O O . SER B 1 125 ? -6.184 1.012 1.145 1 96.56 125 SER B O 1
ATOM 2999 N N . ARG B 1 126 ? -6.125 -1.169 1.402 1 96.44 126 ARG B N 1
ATOM 3000 C CA . ARG B 1 126 ? -6.859 -1.18 2.664 1 96.44 126 ARG B CA 1
ATOM 3001 C C . ARG B 1 126 ? -6.211 -0.245 3.682 1 96.44 126 ARG B C 1
ATOM 3003 O O . ARG B 1 126 ? -6.898 0.338 4.523 1 96.44 126 ARG B O 1
ATOM 3010 N N . ASN B 1 127 ? -4.941 -0.046 3.566 1 97.5 127 ASN B N 1
ATOM 3011 C CA . ASN B 1 127 ? -4.238 0.826 4.5 1 97.5 127 ASN B CA 1
ATOM 3012 C C . ASN B 1 127 ? -3.979 2.203 3.895 1 97.5 127 ASN B C 1
ATOM 3014 O O . ASN B 1 127 ? -3.371 3.062 4.535 1 97.5 127 ASN B O 1
ATOM 3018 N N . PHE B 1 128 ? -4.457 2.422 2.682 1 98.19 128 PHE B N 1
ATOM 3019 C CA . PHE B 1 128 ? -3.965 3.604 1.985 1 98.19 128 PHE B CA 1
ATOM 3020 C C . PHE B 1 128 ? -5.121 4.406 1.397 1 98.19 128 PHE B C 1
ATOM 3022 O O . PHE B 1 128 ? -4.906 5.445 0.773 1 98.19 128 PHE B O 1
ATOM 3029 N N . ALA B 1 129 ? -6.328 3.916 1.591 1 98.44 129 ALA B N 1
ATOM 3030 C CA . ALA B 1 129 ? -7.527 4.582 1.09 1 98.44 129 ALA B CA 1
ATOM 3031 C C . ALA B 1 129 ? -8.758 4.16 1.881 1 98.44 129 ALA B C 1
ATOM 3033 O O . ALA B 1 129 ? -8.773 3.1 2.51 1 98.44 129 ALA B O 1
ATOM 3034 N N . LEU B 1 130 ? -9.719 4.988 1.862 1 98.56 130 LEU B N 1
ATOM 3035 C CA . LEU B 1 130 ? -11.039 4.613 2.365 1 98.56 130 LEU B CA 1
ATOM 3036 C C . LEU B 1 130 ? -11.836 3.871 1.298 1 98.56 130 LEU B C 1
ATOM 3038 O O . LEU B 1 130 ? -12.039 4.391 0.198 1 98.56 130 LEU B O 1
ATOM 3042 N N . HIS B 1 131 ? -12.203 2.674 1.58 1 97.81 131 HIS B N 1
ATOM 3043 C CA . HIS B 1 131 ? -13.156 1.985 0.722 1 97.81 131 HIS B CA 1
ATOM 3044 C C . HIS B 1 131 ? -14.57 2.537 0.915 1 97.81 131 HIS B C 1
ATOM 3046 O O . HIS B 1 131 ? -15.117 2.477 2.016 1 97.81 131 HIS B O 1
ATOM 3052 N N . TYR B 1 132 ? -15.133 3.146 -0.069 1 97.88 132 TYR B N 1
ATOM 3053 C CA . TYR B 1 132 ? -16.438 3.789 -0.021 1 97.88 132 TYR B CA 1
ATOM 3054 C C . TYR B 1 132 ? -17.281 3.41 -1.235 1 97.88 132 TYR B C 1
ATOM 3056 O O . TYR B 1 132 ? -17.391 4.184 -2.191 1 97.88 132 TYR B O 1
ATOM 3064 N N . PRO B 1 133 ? -17.953 2.203 -1.16 1 95.94 133 PRO B N 1
ATOM 3065 C CA . PRO B 1 133 ? -18.625 1.65 -2.338 1 95.94 133 PRO B CA 1
ATOM 3066 C C . PRO B 1 133 ? -19.969 2.338 -2.635 1 95.94 133 PRO B C 1
ATOM 3068 O O . PRO B 1 133 ? -20.719 1.884 -3.496 1 95.94 133 PRO B O 1
ATOM 3071 N N . TYR B 1 134 ? -20.281 3.449 -2.027 1 96.31 134 TYR B N 1
ATOM 3072 C CA . TYR B 1 134 ? -21.547 4.152 -2.203 1 96.31 134 TYR B CA 1
ATOM 3073 C C . TYR B 1 134 ? -21.422 5.27 -3.23 1 96.31 134 TYR B C 1
ATOM 3075 O O . TYR B 1 134 ? -20.344 5.852 -3.389 1 96.31 134 TYR B O 1
ATOM 3083 N N . GLU B 1 135 ? -22.469 5.512 -3.854 1 95.81 135 GLU B N 1
ATOM 3084 C CA . GLU B 1 135 ? -22.469 6.57 -4.859 1 95.81 135 GLU B CA 1
ATOM 3085 C C . GLU B 1 135 ? -22.25 7.941 -4.219 1 95.81 135 GLU B C 1
ATOM 3087 O O . GLU B 1 135 ? -22.828 8.227 -3.162 1 95.81 135 GLU B O 1
ATOM 3092 N N . LEU B 1 136 ? -21.438 8.742 -4.875 1 97.44 136 LEU B N 1
ATOM 3093 C CA . LEU B 1 136 ? -21.156 10.094 -4.414 1 97.44 136 LEU B CA 1
ATOM 3094 C C . LEU B 1 136 ? -21.469 11.117 -5.508 1 97.44 136 LEU B C 1
ATOM 3096 O O . LEU B 1 136 ? -21 10.977 -6.645 1 97.44 136 LEU B O 1
ATOM 3100 N N . ASP B 1 137 ? -22.25 12.07 -5.18 1 98.06 137 ASP B N 1
ATOM 3101 C CA . ASP B 1 137 ? -22.469 13.211 -6.059 1 98.06 137 ASP B CA 1
ATOM 3102 C C . ASP B 1 137 ? -21.406 14.281 -5.863 1 98.06 137 ASP B C 1
ATOM 3104 O O . ASP B 1 137 ? -21.484 15.086 -4.934 1 98.06 137 ASP B O 1
ATOM 3108 N N . ILE B 1 138 ? -20.453 14.352 -6.785 1 97.69 138 ILE B N 1
ATOM 3109 C CA . ILE B 1 138 ? -19.297 15.234 -6.66 1 97.69 138 ILE B CA 1
ATOM 3110 C C . ILE B 1 138 ? -19.75 16.688 -6.723 1 97.69 138 ILE B C 1
ATOM 3112 O O . ILE B 1 138 ? -19.172 17.547 -6.059 1 97.69 138 ILE B O 1
ATOM 3116 N N . ALA B 1 139 ? -20.75 16.953 -7.496 1 98 139 ALA B N 1
ATOM 3117 C CA . ALA B 1 139 ? -21.25 18.328 -7.59 1 98 139 ALA B CA 1
ATOM 3118 C C . ALA B 1 139 ? -21.781 18.797 -6.238 1 98 139 ALA B C 1
ATOM 3120 O O . ALA B 1 139 ? -21.547 19.953 -5.848 1 98 139 ALA B O 1
ATOM 3121 N N . LYS B 1 140 ? -22.5 17.938 -5.535 1 98.44 140 LYS B N 1
ATOM 3122 C CA . LYS B 1 140 ? -22.969 18.266 -4.195 1 98.44 140 LYS B CA 1
ATOM 3123 C C . LYS B 1 140 ? -21.812 18.484 -3.236 1 98.44 140 LYS B C 1
ATOM 3125 O O . LYS B 1 140 ? -21.859 19.391 -2.391 1 98.44 140 LYS B O 1
ATOM 3130 N N . MET B 1 141 ? -20.828 17.688 -3.375 1 98.69 141 MET B N 1
ATOM 3131 C CA . MET B 1 141 ? -19.641 17.828 -2.535 1 98.69 141 MET B CA 1
ATOM 3132 C C . MET B 1 141 ? -18.953 19.172 -2.785 1 98.69 141 MET B C 1
ATOM 3134 O O . MET B 1 141 ? -18.547 19.859 -1.841 1 98.69 141 MET B O 1
ATOM 3138 N N . LYS B 1 142 ? -18.828 19.516 -4.066 1 98.5 142 LYS B N 1
ATOM 3139 C CA . LYS B 1 142 ? -18.203 20.781 -4.438 1 98.5 142 LYS B CA 1
ATOM 3140 C C . LYS B 1 142 ? -19 21.969 -3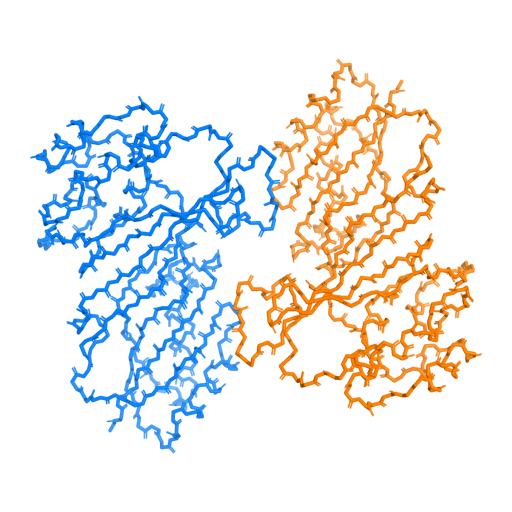.885 1 98.5 142 LYS B C 1
ATOM 3142 O O . LYS B 1 142 ? -18.406 22.906 -3.33 1 98.5 142 LYS B O 1
ATOM 3147 N N . GLN B 1 143 ? -20.266 21.922 -4.008 1 98.38 143 GLN B N 1
ATOM 3148 C CA . GLN B 1 143 ? -21.125 22.969 -3.471 1 98.38 143 GLN B CA 1
ATOM 3149 C C . GLN B 1 143 ? -20.938 23.109 -1.962 1 98.38 143 GLN B C 1
ATOM 3151 O O . GLN B 1 143 ? -20.812 24.219 -1.444 1 98.38 143 GLN B O 1
ATOM 3156 N N . ALA B 1 144 ? -20.938 21.984 -1.309 1 98.5 144 ALA B N 1
ATOM 3157 C CA . ALA B 1 144 ? -20.734 21.969 0.137 1 98.5 144 ALA B CA 1
ATOM 3158 C C . ALA B 1 144 ? -19.375 22.562 0.505 1 98.5 144 ALA B C 1
ATOM 3160 O O . ALA B 1 144 ? -19.266 23.328 1.468 1 98.5 144 ALA B O 1
ATOM 3161 N N . SER B 1 145 ? -18.375 22.25 -0.27 1 98.75 145 SER B N 1
ATOM 3162 C CA . SER B 1 145 ? -17 22.672 0.026 1 98.75 145 SER B CA 1
ATOM 3163 C C . SER B 1 145 ? -16.859 24.188 -0.059 1 98.75 145 SER B C 1
ATOM 3165 O O . SER B 1 145 ? -16.031 24.766 0.634 1 98.75 145 SER B O 1
ATOM 3167 N N . GLU B 1 146 ? -17.656 24.812 -0.848 1 98.5 146 GLU B N 1
ATOM 3168 C CA . GLU B 1 146 ? -17.609 26.266 -1.01 1 98.5 146 GLU B CA 1
ATOM 3169 C C . GLU B 1 146 ? -17.906 26.984 0.305 1 98.5 146 GLU B C 1
ATOM 3171 O O . GLU B 1 146 ? -17.406 28.078 0.55 1 98.5 146 GLU B O 1
ATOM 3176 N N . ARG B 1 147 ? -18.672 26.359 1.146 1 98.25 147 ARG B N 1
ATOM 3177 C CA . ARG B 1 147 ? -19.016 26.953 2.432 1 98.25 147 ARG B CA 1
ATOM 3178 C C . ARG B 1 147 ? -17.844 26.906 3.398 1 98.25 147 ARG B C 1
ATOM 3180 O O . ARG B 1 147 ? -17.812 27.641 4.391 1 98.25 147 ARG B O 1
ATOM 3187 N N . LEU B 1 148 ? -16.922 26.031 3.074 1 98.62 148 LEU B N 1
ATOM 3188 C CA . LEU B 1 148 ? -15.805 25.766 3.984 1 98.62 148 LEU B CA 1
ATOM 3189 C C . LEU B 1 148 ? -14.586 26.594 3.615 1 98.62 148 LEU B C 1
ATOM 3191 O O . LEU B 1 148 ? -13.734 26.875 4.465 1 98.62 148 LEU B O 1
ATOM 3195 N N . ILE B 1 149 ? -14.484 26.938 2.354 1 98.75 149 ILE B N 1
ATOM 3196 C CA . ILE B 1 149 ? -13.328 27.672 1.846 1 98.75 149 ILE B CA 1
ATOM 3197 C C . ILE B 1 149 ? -13.336 29.094 2.41 1 98.75 149 ILE B C 1
ATOM 3199 O O . ILE B 1 149 ? -14.383 29.734 2.465 1 98.75 149 ILE B O 1
ATOM 3203 N N . GLY B 1 150 ? -12.203 29.594 2.836 1 98.5 150 GLY B N 1
ATOM 3204 C CA . GLY B 1 150 ? -12.062 30.891 3.467 1 98.5 150 GLY B CA 1
ATOM 3205 C C . GLY B 1 150 ? -11.711 30.812 4.941 1 98.5 150 GLY B C 1
ATOM 3206 O O . GLY B 1 150 ? -11.273 29.766 5.422 1 98.5 150 GLY B O 1
ATOM 3207 N N . GLU B 1 151 ? -11.719 31.922 5.574 1 98.38 151 GLU B N 1
ATOM 3208 C CA . GLU B 1 151 ? -11.383 32 6.992 1 98.38 151 GLU B CA 1
ATOM 3209 C C . GLU B 1 151 ? -12.609 31.734 7.863 1 98.38 151 GLU B C 1
ATOM 3211 O O . GLU B 1 151 ? -13.648 32.375 7.699 1 98.38 151 GLU B O 1
ATOM 3216 N N . HIS B 1 152 ? -12.531 30.766 8.695 1 98 152 HIS B N 1
ATOM 3217 C CA . HIS B 1 152 ? -13.633 30.406 9.594 1 98 152 HIS B CA 1
ATOM 3218 C C . HIS B 1 152 ? -13.109 29.953 10.953 1 98 152 HIS B C 1
ATOM 3220 O O . HIS B 1 152 ? -11.93 29.641 11.094 1 98 152 HIS B O 1
ATOM 3226 N N . ASP B 1 153 ? -13.953 30.141 11.938 1 96.94 153 ASP B N 1
ATOM 3227 C CA . ASP B 1 153 ? -13.773 29.359 13.164 1 96.94 153 ASP B CA 1
ATOM 3228 C C . ASP B 1 153 ? -14.203 27.906 12.969 1 96.94 153 ASP B C 1
ATOM 3230 O O . ASP B 1 153 ? -15.391 27.641 12.773 1 96.94 153 ASP B O 1
ATOM 3234 N N . PHE B 1 154 ? -13.305 26.969 13.055 1 97.19 154 PHE B N 1
ATOM 3235 C CA . PHE B 1 154 ? -13.586 25.578 12.734 1 97.19 154 PHE B CA 1
ATOM 3236 C C . PHE B 1 154 ? -13.805 24.75 14 1 97.19 154 PHE B C 1
ATOM 3238 O O . PHE B 1 154 ? -13.539 23.547 14.023 1 97.19 154 PHE B O 1
ATOM 3245 N N . THR B 1 155 ? -14.281 25.344 15.031 1 95.38 155 THR B N 1
ATOM 3246 C CA . THR B 1 155 ? -14.562 24.656 16.297 1 95.38 155 THR B CA 1
ATOM 3247 C C . THR B 1 155 ? -15.477 23.469 16.062 1 95.38 155 THR B C 1
ATOM 3249 O O . THR B 1 155 ? -15.281 22.406 16.672 1 95.38 155 THR B O 1
ATOM 3252 N N . SER B 1 156 ? -16.484 23.578 15.156 1 96.06 156 SER B N 1
ATOM 3253 C CA . SER B 1 156 ? -17.438 22.5 14.883 1 96.06 156 SER B CA 1
ATOM 3254 C C . SER B 1 156 ? -16.781 21.375 14.086 1 96.06 156 SER B C 1
ATOM 3256 O O . SER B 1 156 ? -17.344 20.297 13.945 1 96.06 156 SER B O 1
ATOM 3258 N N . PHE B 1 157 ? -15.578 21.641 13.562 1 96.75 157 PHE B N 1
ATOM 3259 C CA . PHE B 1 157 ? -14.922 20.703 12.664 1 96.75 157 PHE B CA 1
ATOM 3260 C C . PHE B 1 157 ? -13.578 20.25 13.227 1 96.75 157 PHE B C 1
ATOM 3262 O O . PHE B 1 157 ? -12.648 19.969 12.477 1 96.75 157 PHE B O 1
ATOM 3269 N N . CYS B 1 158 ? -13.414 20.281 14.461 1 93.5 158 CYS B N 1
ATOM 3270 C CA . CYS B 1 158 ? -12.211 19.75 15.086 1 93.5 158 CYS B CA 1
ATOM 3271 C C . CYS B 1 158 ? -12.547 19.016 16.375 1 93.5 158 CYS B C 1
ATOM 3273 O O . CYS B 1 158 ? -13.672 19.094 16.875 1 93.5 158 CYS B O 1
ATOM 3275 N N . SER B 1 159 ? -11.617 18.234 16.828 1 88.69 159 SER B N 1
ATOM 3276 C CA . SER B 1 159 ? -11.82 17.469 18.047 1 88.69 159 SER B CA 1
ATOM 3277 C C . SER B 1 159 ? -11.945 18.406 19.25 1 88.69 159 SER B C 1
ATOM 3279 O O . SER B 1 159 ? -11.328 19.469 19.297 1 88.69 159 SER B O 1
ATOM 3281 N N . ALA B 1 160 ? -12.766 18.016 20.25 1 75.25 160 ALA B N 1
ATOM 3282 C CA . ALA B 1 160 ? -12.961 18.797 21.484 1 75.25 160 ALA B CA 1
ATOM 3283 C C . ALA B 1 160 ? -11.648 18.938 22.25 1 75.25 160 ALA B C 1
ATOM 3285 O O . ALA B 1 160 ? -11.492 19.859 23.047 1 75.25 160 ALA B O 1
ATOM 3286 N N . ARG B 1 161 ? -10.75 18.047 22.047 1 68.31 161 ARG B N 1
ATOM 3287 C CA . ARG B 1 161 ? -9.492 17.984 22.781 1 68.31 161 ARG B CA 1
ATOM 3288 C C . ARG B 1 161 ? -8.531 19.062 22.297 1 68.31 161 ARG B C 1
ATOM 3290 O O . ARG B 1 161 ? -7.445 19.234 22.859 1 68.31 161 ARG B O 1
ATOM 3297 N N . THR B 1 162 ? -9.078 19.734 21.312 1 71.06 162 THR B N 1
ATOM 3298 C CA . THR B 1 162 ? -8.18 20.719 20.719 1 71.06 162 THR B CA 1
ATOM 3299 C C . THR B 1 162 ? -7.887 21.844 21.703 1 71.06 162 THR B C 1
ATOM 3301 O O . THR B 1 162 ? -8.805 22.375 22.344 1 71.06 162 THR B O 1
ATOM 3304 N N . GLU B 1 163 ? -6.605 22.078 21.984 1 60.34 163 GLU B N 1
ATOM 3305 C CA . GLU B 1 163 ? -6.129 23.078 22.953 1 60.34 163 GLU B CA 1
ATOM 3306 C C . GLU B 1 163 ? -6.715 24.453 22.656 1 60.34 163 GLU B C 1
ATOM 3308 O O . GLU B 1 163 ? -7.242 24.688 21.578 1 60.34 163 GLU B O 1
ATOM 3313 N N . ARG B 1 164 ? -6.652 25.297 23.75 1 61.19 164 ARG B N 1
ATOM 3314 C CA . ARG B 1 164 ? -7.285 26.578 24.062 1 61.19 164 ARG B CA 1
ATOM 3315 C C . ARG B 1 164 ? -6.969 27.625 23 1 61.19 164 ARG B C 1
ATOM 3317 O O . ARG B 1 164 ? -7.512 28.719 23.031 1 61.19 164 ARG B O 1
ATOM 3324 N N . ASP B 1 165 ? -6.348 27.328 21.969 1 67.5 165 ASP B N 1
ATOM 3325 C CA . ASP B 1 165 ? -5.953 28.359 21.016 1 67.5 165 ASP B CA 1
ATOM 3326 C C . ASP B 1 165 ? -7.07 28.625 20 1 67.5 165 ASP B C 1
ATOM 3328 O O . ASP B 1 165 ? -8.07 27.906 19.969 1 67.5 165 ASP B O 1
ATOM 3332 N N . SER B 1 166 ? -6.863 29.75 19.281 1 87.12 166 SER B N 1
ATOM 3333 C CA . SER B 1 166 ? -7.777 30.156 18.203 1 87.12 166 SER B CA 1
ATOM 3334 C C . SER B 1 166 ? -8.031 29 17.25 1 87.12 166 SER B C 1
ATOM 3336 O O . SER B 1 166 ? -7.098 28.312 16.828 1 87.12 166 SER B O 1
ATOM 3338 N N . LYS B 1 167 ? -9.258 28.672 17.078 1 94.25 167 LYS B N 1
ATOM 3339 C CA . LYS B 1 167 ? -9.648 27.609 16.156 1 94.25 167 LYS B CA 1
ATOM 3340 C C . LYS B 1 167 ? -9.984 28.172 14.773 1 94.25 167 LYS B C 1
ATOM 3342 O O . LYS B 1 167 ? -10.719 27.562 14 1 94.25 167 LYS B O 1
ATOM 3347 N N . VAL B 1 168 ? -9.484 29.438 14.609 1 96.44 168 VAL B N 1
ATOM 3348 C CA . VAL B 1 168 ? -9.672 30.078 13.312 1 96.44 168 VAL B CA 1
ATOM 3349 C C . VAL B 1 168 ? -8.594 29.609 12.344 1 96.44 168 VAL B C 1
ATOM 3351 O O . VAL B 1 168 ? -7.406 29.609 12.68 1 96.44 168 VAL B O 1
ATOM 3354 N N . ARG B 1 169 ? -9.023 29.141 11.227 1 97.31 169 ARG B N 1
ATOM 3355 C CA . ARG B 1 169 ? -8.156 28.734 10.133 1 97.31 169 ARG B CA 1
ATOM 3356 C C . ARG B 1 169 ? -8.688 29.234 8.797 1 97.31 169 ARG B C 1
ATOM 3358 O O . ARG B 1 169 ? -9.859 29.609 8.688 1 97.31 169 ARG B O 1
ATOM 3365 N N . THR B 1 170 ? -7.77 29.328 7.867 1 98.31 170 THR B N 1
ATOM 3366 C CA . THR B 1 170 ? -8.156 29.672 6.504 1 98.31 170 THR B CA 1
ATOM 3367 C C . THR B 1 170 ? -7.922 28.5 5.562 1 98.31 170 THR B C 1
ATOM 3369 O O . THR B 1 170 ? -6.797 28.016 5.438 1 98.31 170 THR B O 1
ATOM 3372 N N . LEU B 1 171 ? -8.969 28.031 4.953 1 98.69 171 LEU B N 1
ATOM 3373 C CA . LEU B 1 171 ? -8.852 27.078 3.854 1 98.69 171 LEU B CA 1
ATOM 3374 C C . LEU B 1 171 ? -8.703 27.812 2.521 1 98.69 171 LEU B C 1
ATOM 3376 O O . LEU B 1 171 ? -9.586 28.578 2.129 1 98.69 171 LEU B O 1
ATOM 3380 N N . TYR B 1 172 ? -7.617 27.562 1.882 1 98.75 172 TYR B N 1
ATOM 3381 C CA . TYR B 1 172 ? -7.359 28.203 0.596 1 98.75 172 TYR B CA 1
ATOM 3382 C C . TYR B 1 172 ? -8.164 27.531 -0.515 1 98.75 172 TYR B C 1
ATOM 3384 O O . TYR B 1 172 ? -8.688 28.219 -1.4 1 98.75 172 TYR B O 1
ATOM 3392 N N . SER B 1 173 ? -8.227 26.234 -0.515 1 98.75 173 SER B N 1
ATOM 3393 C CA . SER B 1 173 ? -8.938 25.5 -1.552 1 98.75 173 SER B CA 1
ATOM 3394 C C . SER B 1 173 ? -9.305 24.094 -1.077 1 98.75 173 SER B C 1
ATOM 3396 O O . SER B 1 173 ? -8.688 23.562 -0.154 1 98.75 173 SER B O 1
ATOM 3398 N N . ILE B 1 174 ? -10.32 23.547 -1.563 1 98.88 174 ILE B N 1
ATOM 3399 C CA . ILE B 1 174 ? -10.703 22.141 -1.533 1 98.88 174 ILE B CA 1
ATOM 3400 C C . ILE B 1 174 ? -10.938 21.641 -2.955 1 98.88 174 ILE B C 1
ATOM 3402 O O . ILE B 1 174 ? -11.844 22.109 -3.645 1 98.88 174 ILE B O 1
ATOM 3406 N N . ASP B 1 175 ? -10.148 20.797 -3.35 1 98.69 175 ASP B N 1
ATOM 3407 C CA . ASP B 1 175 ? -10.219 20.312 -4.727 1 98.69 175 ASP B CA 1
ATOM 3408 C C . ASP B 1 175 ? -10.562 18.828 -4.777 1 98.69 175 ASP B C 1
ATOM 3410 O O . ASP B 1 175 ? -10.195 18.078 -3.877 1 98.69 175 ASP B O 1
ATOM 3414 N N . PHE B 1 176 ? -11.312 18.531 -5.805 1 98.44 176 PHE B N 1
ATOM 3415 C CA . PHE B 1 176 ? -11.711 17.156 -6.055 1 98.44 176 PHE B CA 1
ATOM 3416 C C . PHE B 1 176 ? -11.125 16.641 -7.367 1 98.44 176 PHE B C 1
ATOM 3418 O O . PHE B 1 176 ? -11.336 17.25 -8.422 1 98.44 176 PHE B O 1
ATOM 3425 N N . TYR B 1 177 ? -10.398 15.648 -7.273 1 95.38 177 TYR B N 1
ATOM 3426 C CA . TYR B 1 177 ? -9.961 15.102 -8.555 1 95.38 177 TYR B CA 1
ATOM 3427 C C . TYR B 1 177 ? -9.945 13.578 -8.516 1 95.38 177 TYR B C 1
ATOM 3429 O O . TYR B 1 177 ? -9.828 12.977 -7.449 1 95.38 177 TYR B O 1
ATOM 3437 N N . GLU B 1 178 ? -10.117 12.977 -9.734 1 95.38 178 GLU B N 1
ATOM 3438 C CA . GLU B 1 178 ? -10.109 11.531 -9.922 1 95.38 178 GLU B CA 1
ATOM 3439 C C . GLU B 1 178 ? -8.766 11.047 -10.461 1 95.38 178 GLU B C 1
ATOM 3441 O O . GLU B 1 178 ? -8.383 11.391 -11.586 1 95.38 178 GLU B O 1
ATOM 3446 N N . GLU B 1 179 ? -8.062 10.289 -9.617 1 93.88 179 GLU B N 1
ATOM 3447 C CA . GLU B 1 179 ? -6.797 9.719 -10.07 1 93.88 179 GLU B CA 1
ATOM 3448 C C . GLU B 1 179 ? -7.023 8.664 -11.148 1 93.88 179 GLU B C 1
ATOM 3450 O O . GLU B 1 179 ? -6.211 8.516 -12.062 1 93.88 179 GLU B O 1
ATOM 3455 N N . ASP B 1 180 ? -8.023 7.879 -11.031 1 91.56 180 ASP B N 1
ATOM 3456 C CA . ASP B 1 180 ? -8.555 6.93 -12 1 91.56 180 ASP B CA 1
ATOM 3457 C C . ASP B 1 180 ? -10.07 6.785 -11.859 1 91.56 180 ASP B C 1
ATOM 3459 O O . ASP B 1 180 ? -10.703 7.547 -11.125 1 91.56 180 ASP B O 1
ATOM 3463 N N . ALA B 1 181 ? -10.648 5.906 -12.539 1 90.44 181 ALA B N 1
ATOM 3464 C CA . ALA B 1 181 ? -12.102 5.793 -12.586 1 90.44 181 ALA B CA 1
ATOM 3465 C C . ALA B 1 181 ? -12.664 5.434 -11.211 1 90.44 181 ALA B C 1
ATOM 3467 O O . ALA B 1 181 ? -13.828 5.73 -10.914 1 90.44 181 ALA B O 1
ATOM 3468 N N . GLU B 1 182 ? -11.828 4.984 -10.305 1 94.25 182 GLU B N 1
ATOM 3469 C CA . GLU B 1 182 ? -12.359 4.422 -9.062 1 94.25 182 GLU B CA 1
ATOM 3470 C C . GLU B 1 182 ? -11.805 5.156 -7.848 1 94.25 182 GLU B C 1
ATOM 3472 O O . GLU B 1 182 ? -12.203 4.875 -6.715 1 94.25 182 GLU B O 1
ATOM 3477 N N . THR B 1 183 ? -10.945 6.094 -8.109 1 97.75 183 THR B N 1
ATOM 3478 C CA . THR B 1 183 ? -10.258 6.719 -6.98 1 97.75 183 THR B CA 1
ATOM 3479 C C . THR B 1 183 ? -10.531 8.219 -6.945 1 97.75 183 THR B C 1
ATOM 3481 O O . THR B 1 183 ? -10.172 8.945 -7.871 1 97.75 183 THR B O 1
ATOM 3484 N N . LEU B 1 184 ? -11.195 8.664 -5.895 1 98.5 184 LEU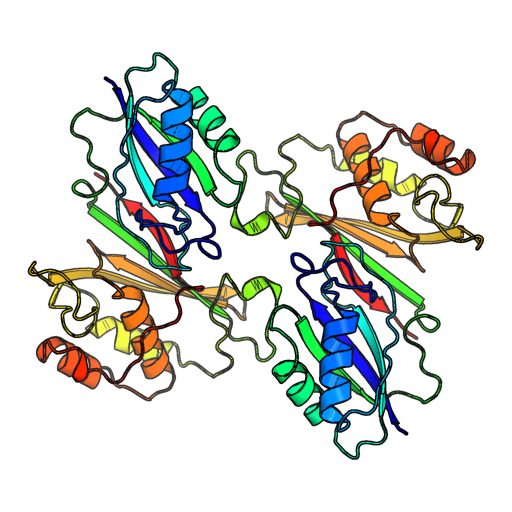 B N 1
ATOM 3485 C CA . LEU B 1 184 ? -11.438 10.078 -5.633 1 98.5 184 LEU B CA 1
ATOM 3486 C C . LEU B 1 184 ? -10.453 10.617 -4.598 1 98.5 184 LEU B C 1
ATOM 3488 O O . LEU B 1 184 ? -10.211 9.969 -3.574 1 98.5 184 LEU B O 1
ATOM 3492 N N . VAL B 1 185 ? -9.875 11.719 -4.887 1 98.88 185 VAL B N 1
ATOM 3493 C CA . VAL B 1 185 ? -8.984 12.398 -3.947 1 98.88 185 VAL B CA 1
ATOM 3494 C C . VAL B 1 185 ? -9.555 13.773 -3.598 1 98.88 185 VAL B C 1
ATOM 3496 O O . VAL B 1 185 ? -9.945 14.531 -4.484 1 98.88 185 VAL B O 1
ATOM 3499 N N . ILE B 1 186 ? -9.664 14.008 -2.35 1 98.94 186 ILE B N 1
ATOM 3500 C CA . ILE B 1 186 ? -9.992 15.344 -1.869 1 98.94 186 ILE B CA 1
ATOM 3501 C C . ILE B 1 186 ? -8.742 16.016 -1.321 1 98.94 186 ILE B C 1
ATOM 3503 O O . ILE B 1 186 ? -8.117 15.516 -0.384 1 98.94 186 ILE B O 1
ATOM 3507 N N . ALA B 1 187 ? -8.391 17.125 -1.912 1 98.88 187 ALA B N 1
ATOM 3508 C CA . ALA B 1 187 ? -7.211 17.859 -1.485 1 98.88 187 ALA B CA 1
ATOM 3509 C C . ALA B 1 187 ? -7.605 19.125 -0.72 1 98.88 187 ALA B C 1
ATOM 3511 O O . ALA B 1 187 ? -8.406 19.922 -1.201 1 98.88 187 ALA B O 1
ATOM 3512 N N . PHE B 1 188 ? -7.09 19.297 0.448 1 98.88 188 PHE B N 1
ATOM 3513 C CA . PHE B 1 188 ? -7.332 20.453 1.312 1 98.88 188 PHE B CA 1
ATOM 3514 C C . PHE B 1 188 ? -6.074 21.297 1.439 1 98.88 188 PHE B C 1
ATOM 3516 O O . PHE B 1 188 ? -5.016 20.797 1.824 1 98.88 188 PHE B O 1
ATOM 3523 N N . GLN B 1 189 ? -6.152 22.5 1.089 1 98.81 189 GLN B N 1
ATOM 3524 C CA . GLN B 1 189 ? -5.051 23.422 1.298 1 98.81 189 GLN B CA 1
ATOM 3525 C C . GLN B 1 189 ? -5.453 24.562 2.232 1 98.81 189 GLN B C 1
ATOM 3527 O O . GLN B 1 189 ? -6.535 25.141 2.086 1 98.81 189 GLN B O 1
ATOM 3532 N N . GLY B 1 190 ? -4.629 24.828 3.145 1 98.38 190 GLY B N 1
ATOM 3533 C CA . GLY B 1 190 ? -4.91 25.891 4.098 1 98.38 190 GLY B CA 1
ATOM 3534 C C . GLY B 1 190 ? -3.689 26.328 4.891 1 98.38 190 GLY B C 1
ATOM 3535 O O . GLY B 1 190 ? -2.594 25.797 4.68 1 98.38 190 GLY B O 1
ATOM 3536 N N . ASN B 1 191 ? -3.895 27.25 5.793 1 97 191 ASN B N 1
ATOM 3537 C CA . ASN B 1 191 ? -2.779 27.797 6.559 1 97 191 ASN B CA 1
ATOM 3538 C C . ASN B 1 191 ? -2.49 26.969 7.801 1 97 191 ASN B C 1
ATOM 3540 O O . ASN B 1 191 ? -1.53 27.234 8.523 1 97 191 ASN B O 1
ATOM 3544 N N . GLY B 1 192 ? -3.254 26.047 8.016 1 95.38 192 GLY B N 1
ATOM 3545 C CA . GLY B 1 192 ? -3.154 25.156 9.156 1 95.38 192 GLY B CA 1
ATOM 3546 C C . GLY B 1 192 ? -4.422 24.359 9.398 1 95.38 192 GLY B C 1
ATOM 3547 O O . GLY B 1 192 ? -5.492 24.703 8.898 1 95.38 192 GLY B O 1
ATOM 3548 N N . PHE B 1 193 ? -4.273 23.328 10.094 1 96.56 193 PHE B N 1
ATOM 3549 C CA . PHE B 1 193 ? -5.414 22.453 10.359 1 96.56 193 PHE B CA 1
ATOM 3550 C C . PHE B 1 193 ? -5.441 22.047 11.82 1 96.56 193 PHE B C 1
ATOM 3552 O O . PHE B 1 193 ? -4.395 21.797 12.422 1 96.56 193 PHE B O 1
ATOM 3559 N N . LEU B 1 194 ? -6.594 21.953 12.312 1 95.62 194 LEU B N 1
ATOM 3560 C CA . LEU B 1 194 ? -6.797 21.531 13.695 1 95.62 194 LEU B CA 1
ATOM 3561 C C . LEU B 1 194 ? -6.844 20.016 13.812 1 95.62 194 LEU B C 1
ATOM 3563 O O . LEU B 1 194 ? -6.863 19.312 12.797 1 95.62 194 LEU B O 1
ATOM 3567 N N . TYR B 1 195 ? -6.812 19.594 15.125 1 94.81 195 TYR B N 1
ATOM 3568 C CA . TYR B 1 195 ? -6.859 18.156 15.398 1 94.81 195 TYR B CA 1
ATOM 3569 C C . TYR B 1 195 ? -8.109 17.531 14.805 1 94.81 195 TYR B C 1
ATOM 3571 O O . TYR B 1 195 ? -9.227 17.969 15.086 1 94.81 195 TYR B O 1
ATOM 3579 N N . ASN B 1 196 ? -7.977 16.531 13.906 1 96.88 196 ASN B N 1
ATOM 3580 C CA . ASN B 1 196 ? -9.016 15.742 13.25 1 96.88 196 ASN B CA 1
ATOM 3581 C C . ASN B 1 196 ? -9.758 16.562 12.195 1 96.88 196 ASN B C 1
ATOM 3583 O O . ASN B 1 196 ? -10.695 16.078 11.57 1 96.88 196 ASN B O 1
ATOM 3587 N N . MET B 1 197 ? -9.336 17.734 11.961 1 97.62 197 MET B N 1
ATOM 3588 C CA . MET B 1 197 ? -10.102 18.672 11.148 1 97.62 197 MET B CA 1
ATOM 3589 C C . MET B 1 197 ? -10.328 18.109 9.742 1 97.62 197 MET B C 1
ATOM 3591 O O . MET B 1 197 ? -11.461 18.016 9.281 1 97.62 197 MET B O 1
ATOM 3595 N N . VAL B 1 198 ? -9.273 17.656 9.07 1 98.69 198 VAL B N 1
ATOM 3596 C CA . VAL B 1 198 ? -9.375 17.203 7.684 1 98.69 198 VAL B CA 1
ATOM 3597 C C . VAL B 1 198 ? -10.266 15.977 7.602 1 98.69 198 VAL B C 1
ATOM 3599 O O . VAL B 1 198 ? -11.055 15.828 6.668 1 98.69 198 VAL B O 1
ATOM 3602 N N . ARG B 1 199 ? -10.164 15.125 8.57 1 98.75 199 ARG B N 1
ATOM 3603 C CA . ARG B 1 199 ? -10.969 13.906 8.586 1 98.75 199 ARG B CA 1
ATOM 3604 C C . ARG B 1 199 ? -12.438 14.227 8.812 1 98.75 199 ARG B C 1
ATOM 3606 O O . ARG B 1 199 ? -13.32 13.578 8.242 1 98.75 199 ARG B O 1
ATOM 3613 N N . ILE B 1 200 ? -12.695 15.211 9.672 1 98.44 200 ILE B N 1
ATOM 3614 C CA . ILE B 1 200 ? -14.07 15.625 9.906 1 98.44 200 ILE B CA 1
ATOM 3615 C C . ILE B 1 200 ? -14.617 16.328 8.672 1 98.44 200 ILE B C 1
ATOM 3617 O O . ILE B 1 200 ? -15.758 16.078 8.258 1 98.44 200 ILE B O 1
ATOM 3621 N N . LEU B 1 201 ? -13.805 17.172 8.062 1 98.75 201 LEU B N 1
ATOM 3622 C CA . LEU B 1 201 ? -14.195 17.812 6.809 1 98.75 201 LEU B CA 1
ATOM 3623 C C . LEU B 1 201 ? -14.508 16.75 5.746 1 98.75 201 LEU B C 1
ATOM 3625 O O . LEU B 1 201 ? -15.492 16.891 5.012 1 98.75 201 LEU B O 1
ATOM 3629 N N . THR B 1 202 ? -13.695 15.742 5.691 1 98.88 202 THR B N 1
ATOM 3630 C CA . THR B 1 202 ? -13.906 14.656 4.734 1 98.88 202 THR B CA 1
ATOM 3631 C C . THR B 1 202 ? -15.234 13.961 4.996 1 98.88 202 THR B C 1
ATOM 3633 O O . THR B 1 202 ? -16.031 13.758 4.07 1 98.88 202 THR B O 1
ATOM 3636 N N . GLY B 1 203 ? -15.438 13.602 6.281 1 98.69 203 GLY B N 1
ATOM 3637 C CA . GLY B 1 203 ? -16.719 13 6.621 1 98.69 203 GLY B CA 1
ATOM 3638 C C . GLY B 1 203 ? -17.906 13.852 6.227 1 98.69 203 GLY B C 1
ATOM 3639 O O . GLY B 1 203 ? -18.906 13.336 5.73 1 98.69 203 GLY B O 1
ATOM 3640 N N . THR B 1 204 ? -17.797 15.133 6.438 1 98.75 204 THR B N 1
ATOM 3641 C CA . THR B 1 204 ? -18.844 16.094 6.098 1 98.75 204 THR B CA 1
ATOM 3642 C C . THR B 1 204 ? -19.094 16.094 4.594 1 98.75 204 THR B C 1
ATOM 3644 O O . THR B 1 204 ? -20.25 16.047 4.16 1 98.75 204 THR B O 1
ATOM 3647 N N . LEU B 1 205 ? -18.062 16.109 3.822 1 98.81 205 LEU B N 1
ATOM 3648 C CA . LEU B 1 205 ? -18.188 16.172 2.369 1 98.81 205 LEU B CA 1
ATOM 3649 C C . LEU B 1 205 ? -18.734 14.852 1.823 1 98.81 205 LEU B C 1
ATOM 3651 O O . LEU B 1 205 ? -19.484 14.844 0.836 1 98.81 205 LEU B O 1
ATOM 3655 N N . LEU B 1 206 ? -18.375 13.719 2.426 1 98.81 206 LEU B N 1
ATOM 3656 C CA . LEU B 1 206 ? -18.969 12.438 2.055 1 98.81 206 LEU B CA 1
ATOM 3657 C C . LEU B 1 206 ? -20.469 12.438 2.307 1 98.81 206 LEU B C 1
ATOM 3659 O O . LEU B 1 206 ? -21.25 12.008 1.453 1 98.81 206 LEU B O 1
ATOM 3663 N N . ASP B 1 207 ? -20.875 12.961 3.461 1 98.62 207 ASP B N 1
ATOM 3664 C CA . ASP B 1 207 ? -22.297 13.078 3.775 1 98.62 207 ASP B CA 1
ATOM 3665 C C . ASP B 1 207 ? -23.016 13.969 2.768 1 98.62 207 ASP B C 1
ATOM 3667 O O . ASP B 1 207 ? -24.141 13.68 2.359 1 98.62 207 ASP B O 1
ATOM 3671 N N . ALA B 1 208 ? -22.359 15.07 2.4 1 98.69 208 ALA B N 1
ATOM 3672 C CA . ALA B 1 208 ? -22.938 15.953 1.391 1 98.69 208 ALA B CA 1
ATOM 3673 C C . ALA B 1 208 ? -23.125 15.219 0.064 1 98.69 208 ALA B C 1
ATOM 3675 O O . ALA B 1 208 ? -24.172 15.336 -0.577 1 98.69 208 ALA B O 1
ATOM 3676 N N . GLY B 1 209 ? -22.109 14.531 -0.355 1 98.5 209 GLY B N 1
ATOM 3677 C CA . GLY B 1 209 ? -22.172 13.766 -1.589 1 98.5 209 GLY B CA 1
ATOM 3678 C C . GLY B 1 209 ? -23.297 12.742 -1.586 1 98.5 209 GLY B C 1
ATOM 3679 O O . GLY B 1 209 ? -23.828 12.398 -2.643 1 98.5 209 GLY B O 1
ATOM 3680 N N . GLN B 1 210 ? -23.656 12.25 -0.39 1 98.12 210 GLN B N 1
ATOM 3681 C CA . GLN B 1 210 ? -24.734 11.273 -0.231 1 98.12 210 GLN B CA 1
ATOM 3682 C C . GLN B 1 210 ? -26.078 11.961 -0.011 1 98.12 210 GLN B C 1
ATOM 3684 O O . GLN B 1 210 ? -27.094 11.297 0.125 1 98.12 210 GLN B O 1
ATOM 3689 N N . GLY B 1 211 ? -26.062 13.242 0.122 1 97.62 211 GLY B N 1
ATOM 3690 C CA . GLY B 1 211 ? -27.281 14.016 0.305 1 97.62 211 GLY B CA 1
ATOM 3691 C C . GLY B 1 211 ? -27.766 14.016 1.739 1 97.62 211 GLY B C 1
ATOM 3692 O O . GLY B 1 211 ? -28.938 14.336 2.002 1 97.62 211 GLY B O 1
ATOM 3693 N N . ARG B 1 212 ? -26.922 13.688 2.637 1 97.5 212 ARG B N 1
ATOM 3694 C CA . ARG B 1 212 ? -27.312 13.594 4.039 1 97.5 212 ARG B CA 1
ATOM 3695 C C . ARG B 1 212 ? -27.156 14.938 4.738 1 97.5 212 ARG B C 1
ATOM 3697 O O . ARG B 1 212 ? -27.719 15.148 5.82 1 97.5 212 ARG B O 1
ATOM 3704 N N . ILE B 1 213 ? -26.344 15.805 4.199 1 97.44 213 ILE B N 1
ATOM 3705 C CA . ILE B 1 213 ? -26.156 17.141 4.738 1 97.44 213 ILE B CA 1
ATOM 3706 C C . ILE B 1 213 ? -26.141 18.156 3.602 1 97.44 213 ILE B C 1
ATOM 3708 O O . ILE B 1 213 ? -25.656 17.875 2.508 1 97.44 213 ILE B O 1
ATOM 3712 N N . SER B 1 214 ? -26.656 19.344 3.852 1 97.38 214 SER B N 1
ATOM 3713 C CA . SER B 1 214 ? -26.703 20.406 2.854 1 97.38 214 SER B CA 1
ATOM 3714 C C . SER B 1 214 ? -25.656 21.484 3.137 1 97.38 214 SER B C 1
ATOM 3716 O O . SER B 1 214 ? -25.125 21.562 4.246 1 97.38 214 SER B O 1
ATOM 3718 N N . PRO B 1 215 ? -25.359 22.297 2.104 1 97.69 215 PRO B N 1
ATOM 3719 C CA . PRO B 1 215 ? -24.484 23.438 2.35 1 97.69 215 PRO B CA 1
ATOM 3720 C C . PRO B 1 215 ? -24.969 24.328 3.496 1 97.69 215 PRO B C 1
ATOM 3722 O O . PRO B 1 215 ? -24.156 24.828 4.273 1 97.69 215 PRO B O 1
ATOM 3725 N N . ASP B 1 216 ? -26.25 24.469 3.662 1 97.5 216 ASP B N 1
ATOM 3726 C CA . ASP B 1 216 ? -26.812 25.266 4.746 1 97.5 216 ASP B CA 1
ATOM 3727 C C . ASP B 1 216 ? -26.5 24.656 6.105 1 97.5 216 ASP B C 1
ATOM 3729 O O . ASP B 1 216 ? -26.203 25.375 7.066 1 97.5 216 ASP B O 1
ATOM 3733 N N . ASP B 1 217 ? -26.578 23.375 6.145 1 97.44 217 ASP B N 1
ATOM 3734 C CA . ASP B 1 217 ? -26.234 22.688 7.379 1 97.44 217 ASP B CA 1
ATOM 3735 C C . ASP B 1 217 ? -24.781 22.938 7.77 1 97.44 217 ASP B C 1
ATOM 3737 O O . ASP B 1 217 ? -24.469 23.078 8.953 1 97.44 217 ASP B O 1
ATOM 3741 N N . ILE B 1 218 ? -23.938 23.016 6.785 1 97.81 218 ILE B N 1
ATOM 3742 C CA . ILE B 1 218 ? -22.516 23.266 7.016 1 97.81 218 ILE B CA 1
ATOM 3743 C C . ILE B 1 218 ? -22.328 24.688 7.559 1 97.81 218 ILE B C 1
ATOM 3745 O O . ILE B 1 218 ? -21.578 24.891 8.516 1 97.81 218 ILE B O 1
ATOM 3749 N N . THR B 1 219 ? -23.031 25.656 6.98 1 97.5 219 THR B N 1
ATOM 3750 C CA . THR B 1 219 ? -22.969 27.031 7.457 1 97.5 219 THR B CA 1
ATOM 3751 C C . THR B 1 219 ? -23.438 27.125 8.906 1 97.5 219 THR B C 1
ATOM 3753 O O . THR B 1 219 ? -22.812 27.781 9.727 1 97.5 219 THR B O 1
ATOM 3756 N N . LYS B 1 220 ? -24.531 26.422 9.156 1 97.44 220 LYS B N 1
ATOM 3757 C CA . LYS B 1 220 ? -25.047 26.406 10.516 1 97.44 220 LYS B CA 1
ATOM 3758 C C . LYS B 1 220 ? -24.031 25.812 11.484 1 97.44 220 LYS B C 1
ATOM 3760 O O . LYS B 1 220 ? -23.859 26.312 12.602 1 97.44 220 LYS B O 1
ATOM 3765 N N . ALA B 1 221 ? -23.422 24.781 11.047 1 96.62 221 ALA B N 1
ATOM 3766 C CA . ALA B 1 221 ? -22.406 24.156 11.898 1 96.62 221 ALA B CA 1
ATOM 3767 C C . ALA B 1 221 ? -21.25 25.094 12.164 1 96.62 221 ALA B C 1
ATOM 3769 O O . ALA B 1 221 ? -20.766 25.203 13.297 1 96.62 221 ALA B O 1
ATOM 3770 N N . LEU B 1 222 ? -20.781 25.812 11.125 1 96.44 222 LEU B N 1
ATOM 3771 C CA . LEU B 1 222 ? -19.703 26.781 11.273 1 96.44 222 LEU B CA 1
ATOM 3772 C C . LEU B 1 222 ? -20.062 27.859 12.289 1 96.44 222 LEU B C 1
ATOM 3774 O O . LEU B 1 222 ? -19.234 28.25 13.102 1 96.44 222 LEU B O 1
ATOM 3778 N N . LEU B 1 223 ? -21.297 28.234 12.289 1 96 223 LEU B N 1
ATOM 3779 C CA . LEU B 1 223 ? -21.766 29.328 13.148 1 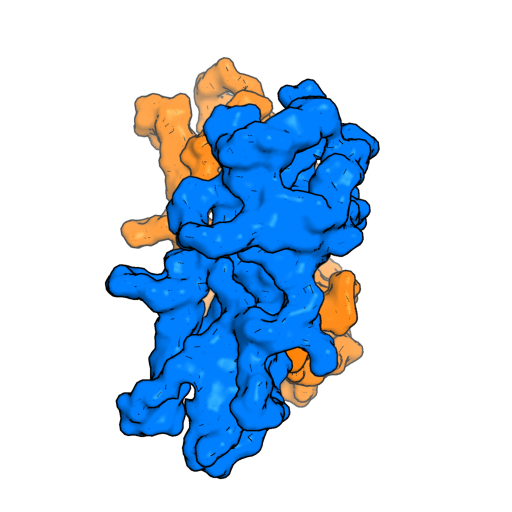96 223 LEU B CA 1
ATOM 3780 C C . LEU B 1 223 ? -22.016 28.828 14.562 1 96 223 LEU B C 1
ATOM 3782 O O . LEU B 1 223 ? -21.969 29.625 15.516 1 96 223 LEU B O 1
ATOM 3786 N N . ALA B 1 224 ? -22.219 27.562 14.68 1 94.75 224 ALA B N 1
ATOM 3787 C CA . ALA B 1 224 ? -22.594 27 15.977 1 94.75 224 ALA B CA 1
ATOM 3788 C C . ALA B 1 224 ? -21.375 26.906 16.891 1 94.75 224 ALA B C 1
ATOM 3790 O O . ALA B 1 224 ? -21.516 26.938 18.125 1 94.75 224 ALA B O 1
ATOM 3791 N N . HIS B 1 225 ? -20.203 26.719 16.312 1 93.81 225 HIS B N 1
ATOM 3792 C CA . HIS B 1 225 ? -18.969 26.531 17.062 1 93.81 225 HIS B CA 1
ATOM 3793 C C . HIS B 1 225 ? -19.125 25.438 18.109 1 93.81 225 HIS B C 1
ATOM 3795 O O . HIS B 1 225 ? -18.734 25.609 19.266 1 93.81 225 HIS B O 1
ATOM 3801 N N . ASP B 1 226 ? -19.719 24.375 17.656 1 92.56 226 ASP B N 1
ATOM 3802 C CA . ASP B 1 226 ? -20.016 23.234 18.531 1 92.56 226 ASP B CA 1
ATOM 3803 C C . ASP B 1 226 ? -19.969 21.922 17.734 1 92.56 226 ASP B C 1
ATOM 3805 O O . ASP B 1 226 ? -20.875 21.656 16.938 1 92.56 226 ASP B O 1
ATOM 3809 N N . ARG B 1 227 ? -18.984 21.109 18.031 1 92.25 227 ARG B N 1
ATOM 3810 C CA . ARG B 1 227 ? -18.781 19.859 17.297 1 92.25 227 ARG B CA 1
ATOM 3811 C C . ARG B 1 227 ? -20 18.953 17.406 1 92.25 227 ARG B C 1
ATOM 3813 O O . ARG B 1 227 ? -20.297 18.203 16.469 1 92.25 227 ARG B O 1
ATOM 3820 N N . GLN B 1 228 ? -20.75 19.031 18.391 1 90.94 228 GLN B N 1
ATOM 3821 C CA . GLN B 1 228 ? -21.906 18.156 18.625 1 90.94 228 GLN B CA 1
ATOM 3822 C C . GLN B 1 228 ? -23.047 18.484 17.672 1 90.94 228 GLN B C 1
ATOM 3824 O O . GLN B 1 228 ? -23.984 17.703 17.516 1 90.94 228 GLN B O 1
ATOM 3829 N N . LYS B 1 229 ? -22.938 19.641 17.031 1 89.69 229 LYS B N 1
ATOM 3830 C CA . LYS B 1 229 ? -24 20.078 16.141 1 89.69 229 LYS B CA 1
ATOM 3831 C C . LYS B 1 229 ? -23.766 19.578 14.711 1 89.69 229 LYS B C 1
ATOM 3833 O O . LYS B 1 229 ? -24.625 19.75 13.836 1 89.69 229 LYS B O 1
ATOM 3838 N N . LEU B 1 230 ? -22.656 19.047 14.461 1 92.25 230 LEU B N 1
ATOM 3839 C CA . LEU B 1 230 ? -22.344 18.453 13.172 1 92.25 230 LEU B CA 1
ATOM 3840 C C . LEU B 1 230 ? -22.594 16.953 13.188 1 92.25 230 LEU B C 1
ATOM 3842 O O . LEU B 1 230 ? -22.016 16.234 14.008 1 92.25 230 LEU B O 1
ATOM 3846 N N . ILE B 1 231 ? -23.375 16.422 12.352 1 90.5 231 ILE B N 1
ATOM 3847 C CA . ILE B 1 231 ? -23.797 15.031 12.352 1 90.5 231 ILE B CA 1
ATOM 3848 C C . ILE B 1 231 ? -22.719 14.164 11.711 1 90.5 231 ILE B C 1
ATOM 3850 O O . ILE B 1 231 ? -22.672 12.953 11.945 1 90.5 231 ILE B O 1
ATOM 3854 N N . SER B 1 232 ? -21.891 14.75 10.898 1 95.12 232 SER B N 1
ATOM 3855 C CA . SER B 1 232 ? -20.922 13.984 10.117 1 95.12 232 SER B CA 1
ATOM 3856 C C . SER B 1 232 ? -19.844 13.383 11.008 1 95.12 232 SER B C 1
ATOM 3858 O O . SER B 1 232 ? -19.375 14.023 11.945 1 95.12 232 SER B O 1
ATOM 3860 N N . LYS B 1 233 ? -19.484 12.203 10.711 1 96.31 233 LYS B N 1
ATOM 3861 C CA . LYS B 1 233 ? -18.484 11.469 11.484 1 96.31 233 LYS B CA 1
ATOM 3862 C C . LYS B 1 233 ? -17.062 11.797 11.008 1 96.31 233 LYS B C 1
ATOM 3864 O O . LYS B 1 233 ? -16.875 12.328 9.914 1 96.31 233 LYS B O 1
ATOM 3869 N N . THR B 1 234 ? -16.094 11.539 11.859 1 97.88 234 THR B N 1
ATOM 3870 C CA . THR B 1 234 ? -14.68 11.648 11.516 1 97.88 234 THR B CA 1
ATOM 3871 C C . THR B 1 234 ? -14.258 10.516 10.578 1 97.88 234 THR B C 1
ATOM 3873 O O . THR B 1 234 ? -14.391 9.336 10.93 1 97.88 234 THR B O 1
ATOM 3876 N N . ALA B 1 235 ? -13.852 10.859 9.375 1 98.62 235 ALA B N 1
ATOM 3877 C CA . ALA B 1 235 ? -13.406 9.836 8.422 1 98.62 235 ALA B CA 1
ATOM 3878 C C . ALA B 1 235 ? -12.219 9.055 8.969 1 98.62 235 ALA B C 1
ATOM 3880 O O . ALA B 1 235 ? -11.406 9.594 9.719 1 98.62 235 ALA B O 1
ATOM 3881 N N . PRO B 1 236 ? -12.102 7.762 8.641 1 98.5 236 PRO B N 1
ATOM 3882 C CA . PRO B 1 236 ? -10.977 6.953 9.125 1 98.5 236 PRO B CA 1
ATOM 3883 C C . PRO B 1 236 ? -9.617 7.496 8.68 1 98.5 236 PRO B C 1
ATOM 3885 O O . PRO B 1 236 ? -9.547 8.258 7.715 1 98.5 236 PRO B O 1
ATOM 3888 N N . PRO B 1 237 ? -8.586 7.145 9.383 1 98.75 237 PRO B N 1
ATOM 3889 C CA . PRO B 1 237 ? -7.293 7.805 9.18 1 98.75 237 PRO B CA 1
ATOM 3890 C C . PRO B 1 237 ? -6.547 7.277 7.957 1 98.75 237 PRO B C 1
ATOM 3892 O O . PRO B 1 237 ? -5.703 7.977 7.391 1 98.75 237 PRO B O 1
ATOM 3895 N N . GLN B 1 238 ? -6.832 6.059 7.5 1 98.44 238 GLN B N 1
ATOM 3896 C CA . GLN B 1 238 ? -5.969 5.371 6.547 1 98.44 238 GLN B CA 1
ATOM 3897 C C . GLN B 1 238 ? -5.988 6.062 5.188 1 98.44 238 GLN B C 1
ATOM 3899 O O . GLN B 1 238 ? -5.129 5.801 4.34 1 98.44 238 GLN B O 1
ATOM 3904 N N . GLY B 1 239 ? -6.953 6.891 4.926 1 98.75 239 GLY B N 1
ATOM 3905 C CA . GLY B 1 239 ? -7.02 7.59 3.652 1 98.75 239 GLY B CA 1
ATOM 3906 C C . GLY B 1 239 ? -6.34 8.945 3.68 1 98.75 239 GLY B C 1
ATOM 3907 O O . GLY B 1 239 ? -6.223 9.609 2.646 1 98.75 239 GLY B O 1
ATOM 3908 N N . LEU B 1 240 ? -5.852 9.391 4.797 1 98.94 240 LEU B N 1
ATOM 3909 C CA . LEU B 1 240 ? -5.371 10.758 4.949 1 98.94 240 LEU B CA 1
ATOM 3910 C C . LEU B 1 240 ? -3.852 10.82 4.824 1 98.94 240 LEU B C 1
ATOM 3912 O O . LEU B 1 240 ? -3.145 9.984 5.395 1 98.94 240 LEU B O 1
ATOM 3916 N N . TYR B 1 241 ? -3.393 11.805 4.043 1 98.94 241 TYR B N 1
ATOM 3917 C CA . TYR B 1 241 ? -1.975 12.047 3.807 1 98.94 241 TYR B CA 1
ATOM 3918 C C . TYR B 1 241 ? -1.63 13.516 4.02 1 98.94 241 TYR B C 1
ATOM 3920 O O . TYR B 1 241 ? -2.26 14.398 3.432 1 98.94 241 TYR B O 1
ATOM 3928 N N . LEU B 1 242 ? -0.679 13.789 4.891 1 98.94 242 LEU B N 1
ATOM 3929 C CA . LEU B 1 242 ? -0.003 15.078 4.754 1 98.94 242 LEU B CA 1
ATOM 3930 C C . LEU B 1 242 ? 0.832 15.117 3.479 1 98.94 242 LEU B C 1
ATOM 3932 O O . LEU B 1 242 ? 1.867 14.453 3.389 1 98.94 242 LEU B O 1
ATOM 3936 N N . TRP B 1 243 ? 0.422 15.938 2.592 1 98.75 243 TRP B N 1
ATOM 3937 C CA . TRP B 1 243 ? 0.947 15.852 1.233 1 98.75 243 TRP B CA 1
ATOM 3938 C C . TRP B 1 243 ? 2.146 16.766 1.051 1 98.75 243 TRP B C 1
ATOM 3940 O O . TRP B 1 243 ? 3.141 16.391 0.427 1 98.75 243 TRP B O 1
ATOM 3950 N N . ARG B 1 244 ? 1.951 17.953 1.617 1 98.44 244 ARG B N 1
ATOM 3951 C CA . ARG B 1 244 ? 2.998 18.953 1.433 1 98.44 244 ARG B CA 1
ATOM 3952 C C . ARG B 1 244 ? 2.879 20.062 2.467 1 98.44 244 ARG B C 1
ATOM 3954 O O . ARG B 1 244 ? 1.779 20.359 2.936 1 98.44 244 ARG B O 1
ATOM 3961 N N . VAL B 1 245 ? 3.996 20.641 2.762 1 98.69 245 VAL B N 1
ATOM 3962 C CA . VAL B 1 245 ? 4.082 21.812 3.621 1 98.69 245 VAL B CA 1
ATOM 3963 C C . VAL B 1 245 ? 4.844 22.922 2.902 1 98.69 245 VAL B C 1
ATOM 3965 O O . VAL B 1 245 ? 5.906 22.688 2.322 1 98.69 245 VAL B O 1
ATOM 3968 N N . ASP B 1 246 ? 4.273 24.062 2.949 1 98 246 ASP B N 1
ATOM 3969 C CA . ASP B 1 246 ? 4.855 25.188 2.211 1 98 246 ASP B CA 1
ATOM 3970 C C . ASP B 1 246 ? 5.484 26.203 3.16 1 98 246 ASP B C 1
ATOM 3972 O O . ASP B 1 246 ? 4.934 26.484 4.227 1 98 246 ASP B O 1
ATOM 3976 N N . TYR B 1 247 ? 6.566 26.703 2.691 1 97.25 247 TYR B N 1
ATOM 3977 C CA . TYR B 1 247 ? 7.27 27.766 3.398 1 97.25 247 TYR B CA 1
ATOM 3978 C C . TYR B 1 247 ? 7.566 28.938 2.471 1 97.25 247 TYR B C 1
ATOM 3980 O O . TYR B 1 247 ? 7.527 28.781 1.246 1 97.25 247 TYR B O 1
ATOM 3988 N N . GLU B 1 248 ? 7.887 30.156 3.094 1 90.81 248 GLU B N 1
ATOM 3989 C CA . GLU B 1 248 ? 8.297 31.312 2.303 1 90.81 248 GLU B CA 1
ATOM 3990 C C . GLU B 1 248 ? 9.734 31.156 1.801 1 90.81 248 GLU B C 1
ATOM 3992 O O . GLU B 1 248 ? 10.562 30.547 2.471 1 90.81 248 GLU B O 1
#

InterPro domains:
  IPR001406 Pseudouridine synthase I, TruA [MF_00171] (2-247)
  IPR001406 Pseudouridine synthase I, TruA [PIRSF001430] (1-248)
  IPR001406 Pseudouridine synthase I, TruA [PTHR11142] (3-248)
  IPR001406 Pseudouridine synthase I, TruA [TIGR00071] (5-242)
  IPR001406 Pseudouridine synthase I, TruA [cd02570] (6-247)
  IPR020094 Pseudouridine synthase TruA/RsuA/RluB/E/F, N-terminal [G3DSA:3.30.70.580] (1-106)
  IPR020095 Pseudouridine synthase I, TruA, C-terminal [G3DSA:3.30.70.660] (108-246)
  IPR020097 Pseudouridine synthase I, TruA, alpha/beta domain [PF01416] (6-104)
  IPR020097 Pseudouridine synthase I, TruA, alpha/beta domain [PF01416] (144-248)
  IPR020103 Pseudouridine synthase, catalytic domain superfamily [SSF55120] (1-248)

Organism: Listeria innocua serovar 6a (strain ATCC BAA-680 / CLIP 11262) (NCBI:txid272626)

Foldseek 3Di:
DFKKKWWKWFQLAQFQKADDDPPTHHVQVQLQVLVCVVVVNDTKHKAWQDIAHRLAIAPTIMIMTDDPDPDAQVVVQVSSCVSGDVRMHTPGMHTDPPPDDNHPQFQKFKKKFKEFQDLDDDPVCVSAHHDHVDFFAVVLLQQLVVLVAAWAQCLLQADPPWDPDGSIWHWHDWDWDDPDPGMIMIMTMTRDATHLRVQSSVQLSRCRRVVNDHSVQSNVSRVVSHNVSRPGDRHDNSRMYRYYTHGD/DFKKKWWKWFQLQQFQKADDDPPTHHVQVQLQVLVCVVVVNDTKHKAWQDIAHRLAIAPTIMIMTDDPDPDAQVVVQVSSCVSGDVRMHTPGMHTDPPPDDNHPQFQKFKKKFKAFQDLDDDPVCVSAHHDHVDFFAVVQLQQLVVLVAAWAQCLLQADPPWDPDGSIWHWHDWDWDDPDPGMIMIMTMTRDATHLRVQSSVQLSRCRRVVNDHSVQSNVSRVVSHNVSDPGDRHDNSRMYRYYTHGD

Radius of gyration: 25.98 Å; Cα contacts (8 Å, |Δi|>4): 1142; chains: 2; bounding box: 59×67×51 Å

Solvent-accessible surface area (backbone atoms only — not comparable to full-atom values): 25108 Å² total; per-residue (Å²): 115,47,31,34,37,31,36,30,26,28,45,19,69,82,23,64,14,28,56,73,50,88,96,52,56,17,54,46,47,46,51,31,51,33,44,12,58,75,50,75,68,41,84,42,70,72,42,47,46,66,76,45,52,53,23,23,29,26,65,25,40,37,31,29,36,63,39,77,70,93,67,55,38,66,54,50,31,53,51,49,40,71,55,31,61,68,42,42,24,56,77,43,41,36,78,42,62,84,81,66,39,45,48,80,48,42,65,26,36,31,36,34,36,31,33,31,44,45,78,67,74,54,29,83,39,57,65,57,21,37,81,42,60,62,78,67,38,62,67,45,23,52,56,35,46,60,71,60,46,37,76,42,53,40,46,26,40,28,49,87,84,50,68,94,58,85,50,60,38,35,30,75,45,72,46,79,47,65,83,48,98,44,32,41,34,42,37,40,29,20,58,54,79,56,55,59,18,68,31,26,50,46,21,40,38,53,33,20,18,61,66,75,45,51,47,64,54,51,50,51,22,44,73,58,53,33,40,86,69,39,86,54,51,67,42,73,39,31,16,34,27,39,47,37,67,38,64,129,114,46,31,35,38,31,36,29,25,30,46,18,68,80,23,64,14,29,55,71,49,87,96,52,57,17,55,46,46,45,50,32,51,33,45,12,59,76,49,74,68,44,82,42,71,71,43,47,45,68,76,44,52,53,23,22,28,26,66,25,41,38,33,30,38,62,40,78,70,94,68,55,40,67,52,49,31,53,50,50,41,70,55,30,61,66,42,41,25,58,78,45,41,36,77,42,61,84,81,66,41,43,48,81,48,42,64,26,35,30,36,34,36,32,33,31,44,46,79,66,72,54,28,83,38,57,64,56,22,37,81,41,58,63,78,66,39,63,68,46,24,53,57,35,46,58,71,59,47,38,76,42,53,41,45,26,39,27,48,86,82,51,69,93,59,85,49,61,38,36,29,75,43,74,44,78,48,66,84,48,98,44,31,43,35,42,37,38,30,21,58,54,78,56,56,59,18,68,32,25,50,47,21,38,37,53,34,19,18,61,66,75,43,51,48,65,55,52,50,50,21,47,73,59,55,32,40,87,68,40,87,54,50,69,40,73,38,32,16,34,25,39,48,37,67,38,64,126